Protein AF-A0A162J4N2-F1 (afdb_monomer_lite)

Organism: NCBI:txid1081102

Structure (mmCIF, N/CA/C/O backbone):
data_AF-A0A162J4N2-F1
#
_entry.id   AF-A0A162J4N2-F1
#
loop_
_atom_site.group_PDB
_atom_site.id
_atom_site.type_symbol
_atom_site.label_atom_id
_atom_site.label_alt_id
_atom_site.label_comp_id
_atom_site.label_asym_id
_atom_site.label_entity_id
_atom_site.label_seq_id
_atom_site.pdbx_PDB_ins_code
_atom_site.Cartn_x
_atom_site.Cartn_y
_atom_site.Cartn_z
_atom_site.occupancy
_atom_site.B_iso_or_equiv
_atom_site.auth_seq_id
_atom_site.auth_comp_id
_atom_site.auth_asym_id
_atom_site.auth_atom_id
_atom_site.pdbx_PDB_model_num
ATOM 1 N N . MET A 1 1 ? 49.112 -73.170 -35.687 1.00 39.34 1 MET A N 1
ATOM 2 C CA . MET A 1 1 ? 49.277 -73.043 -34.225 1.00 39.34 1 MET A CA 1
ATOM 3 C C . MET A 1 1 ? 47.997 -72.402 -33.714 1.00 39.34 1 MET A C 1
ATOM 5 O O . MET A 1 1 ? 47.726 -71.286 -34.124 1.00 39.34 1 MET A O 1
ATOM 9 N N . ALA A 1 2 ? 47.046 -73.256 -33.318 1.00 41.12 2 ALA A N 1
ATOM 10 C CA . ALA A 1 2 ? 46.551 -73.414 -31.935 1.00 41.12 2 ALA A CA 1
ATOM 11 C C . ALA A 1 2 ? 45.644 -72.225 -31.548 1.00 41.12 2 ALA A C 1
ATOM 13 O O . ALA A 1 2 ? 46.144 -71.117 -31.421 1.00 41.12 2 ALA A O 1
ATOM 14 N N . SER A 1 3 ? 44.318 -72.332 -31.694 1.00 44.81 3 SER A N 1
ATOM 15 C CA . SER A 1 3 ? 43.330 -73.071 -30.871 1.00 44.81 3 SER A CA 1
ATOM 16 C C . SER A 1 3 ? 43.007 -72.398 -29.540 1.00 44.81 3 SER A C 1
ATOM 18 O O . SER A 1 3 ? 43.915 -71.943 -28.855 1.00 44.81 3 SER A O 1
ATOM 20 N N . GLU A 1 4 ? 41.712 -72.491 -29.210 1.00 50.97 4 GLU A N 1
ATOM 21 C CA . GLU A 1 4 ? 41.065 -72.307 -27.902 1.00 50.97 4 GLU A CA 1
ATOM 22 C C . GLU A 1 4 ? 40.799 -70.865 -27.461 1.00 50.97 4 GLU A C 1
ATOM 24 O O . GLU A 1 4 ? 41.595 -69.964 -27.680 1.00 50.97 4 GLU A O 1
ATOM 29 N N . ASP A 1 5 ? 39.725 -70.551 -26.749 1.00 50.41 5 ASP A N 1
ATOM 30 C CA . ASP A 1 5 ? 38.374 -71.093 -26.543 1.00 50.41 5 ASP A CA 1
ATOM 31 C C . ASP A 1 5 ? 37.746 -70.097 -25.546 1.00 50.41 5 ASP A C 1
ATOM 33 O O . ASP A 1 5 ? 38.475 -69.422 -24.814 1.00 50.41 5 ASP A O 1
ATOM 37 N N . GLY A 1 6 ? 36.420 -69.996 -25.469 1.00 47.03 6 GLY A N 1
ATOM 38 C CA . GLY A 1 6 ? 35.795 -69.276 -24.348 1.00 47.03 6 GLY A CA 1
ATOM 39 C C . GLY A 1 6 ? 34.552 -68.477 -24.696 1.00 47.03 6 GLY A C 1
ATOM 40 O O . GLY A 1 6 ? 34.533 -67.253 -24.588 1.00 47.03 6 GLY A O 1
ATOM 41 N N . ARG A 1 7 ? 33.485 -69.189 -25.067 1.00 44.94 7 ARG A N 1
ATOM 42 C CA . ARG A 1 7 ? 32.116 -68.723 -24.818 1.00 44.94 7 ARG A CA 1
ATOM 43 C C . ARG A 1 7 ? 31.869 -68.830 -23.321 1.00 44.94 7 ARG A C 1
ATOM 45 O O . ARG A 1 7 ? 32.030 -69.919 -22.781 1.00 44.94 7 ARG A O 1
ATOM 52 N N . ASP A 1 8 ? 31.405 -67.754 -22.699 1.00 50.06 8 ASP A N 1
ATOM 53 C CA . ASP A 1 8 ? 30.773 -67.840 -21.387 1.00 50.06 8 ASP A CA 1
ATOM 54 C C . ASP A 1 8 ? 29.379 -67.214 -21.464 1.00 50.06 8 ASP A C 1
ATOM 56 O O . ASP A 1 8 ? 29.193 -66.034 -21.771 1.00 50.06 8 ASP A O 1
ATOM 60 N N . VAL A 1 9 ? 28.395 -68.088 -21.282 1.00 46.84 9 VAL A N 1
ATOM 61 C CA . VAL A 1 9 ? 26.958 -67.839 -21.299 1.00 46.84 9 VAL A CA 1
ATOM 62 C C . VAL A 1 9 ? 26.552 -67.529 -19.861 1.00 46.84 9 VAL A C 1
ATOM 64 O O . VAL A 1 9 ? 26.689 -68.378 -18.988 1.00 46.84 9 VAL A O 1
ATOM 67 N N . ARG A 1 10 ? 26.017 -66.333 -19.606 1.00 45.19 10 ARG A N 1
ATOM 68 C CA . ARG A 1 10 ? 25.276 -66.016 -18.371 1.00 45.19 10 ARG A CA 1
ATOM 69 C C . ARG A 1 10 ? 23.899 -65.529 -18.798 1.00 45.19 10 ARG A C 1
ATOM 71 O O . ARG A 1 10 ? 23.774 -64.465 -19.388 1.00 45.19 10 ARG A O 1
ATOM 78 N N . HIS A 1 11 ? 22.952 -66.453 -18.899 1.00 43.62 11 HIS A N 1
ATOM 79 C CA . HIS A 1 11 ? 21.991 -66.814 -17.853 1.00 43.62 11 HIS A CA 1
ATOM 80 C C . HIS A 1 11 ? 21.115 -65.620 -17.456 1.00 43.62 11 HIS A C 1
ATOM 82 O O . HIS A 1 11 ? 21.464 -64.790 -16.622 1.00 43.62 11 HIS A O 1
ATOM 88 N N . THR A 1 12 ? 19.990 -65.549 -18.161 1.00 43.41 12 THR A N 1
ATOM 89 C CA . THR A 1 12 ? 18.797 -64.771 -17.860 1.00 43.41 12 THR A CA 1
ATOM 90 C C . THR A 1 12 ? 18.156 -65.321 -16.591 1.00 43.41 12 THR A C 1
ATOM 92 O O . THR A 1 12 ? 17.633 -66.433 -16.622 1.00 43.41 12 THR A O 1
ATOM 95 N N . ASP A 1 13 ? 18.196 -64.543 -15.511 1.00 43.75 13 ASP A N 1
ATOM 96 C CA . ASP A 1 13 ? 17.317 -64.733 -14.361 1.00 43.75 13 ASP A CA 1
ATOM 97 C C . ASP A 1 13 ? 16.277 -63.615 -14.346 1.00 43.75 13 ASP A C 1
ATOM 99 O O . ASP A 1 13 ? 16.579 -62.429 -14.180 1.00 43.75 13 ASP A O 1
ATOM 103 N N . ASP A 1 14 ? 15.039 -64.053 -14.542 1.00 46.25 14 ASP A N 1
ATOM 104 C CA . ASP A 1 14 ? 13.806 -63.321 -14.345 1.00 46.25 14 ASP A CA 1
ATOM 105 C C . ASP A 1 14 ? 13.739 -62.722 -12.936 1.00 46.25 14 ASP A C 1
ATOM 107 O O . ASP A 1 14 ? 13.623 -63.431 -11.934 1.00 46.25 14 ASP A O 1
ATOM 111 N N . LYS A 1 15 ? 13.702 -61.391 -12.856 1.00 43.00 15 LYS A N 1
ATOM 112 C CA . LYS A 1 15 ? 13.057 -60.685 -11.745 1.00 43.00 15 LYS A CA 1
ATOM 113 C C . LYS A 1 15 ? 12.178 -59.576 -12.300 1.00 43.00 15 LYS A C 1
ATOM 115 O O . LYS A 1 15 ? 12.611 -58.447 -12.508 1.00 43.00 15 LYS A O 1
ATOM 120 N N . LEU A 1 16 ? 10.922 -59.946 -12.531 1.00 42.56 16 LEU A N 1
ATOM 121 C CA . LEU A 1 16 ? 9.788 -59.037 -12.660 1.00 42.56 16 LEU A CA 1
ATOM 122 C C . LEU A 1 16 ? 9.807 -58.024 -11.499 1.00 42.56 16 LEU A C 1
ATOM 124 O O . LEU A 1 16 ? 9.747 -58.448 -10.340 1.00 42.56 16 LEU A O 1
ATOM 128 N N . PRO A 1 17 ? 9.844 -56.704 -11.749 1.00 44.41 17 PRO A N 1
ATOM 129 C CA . PRO A 1 17 ? 9.476 -55.749 -10.724 1.00 44.41 17 PRO A CA 1
ATOM 130 C C . PRO A 1 17 ? 7.962 -55.829 -10.526 1.00 44.41 17 PRO A C 1
ATOM 132 O O . PRO A 1 17 ? 7.168 -55.531 -11.419 1.00 44.41 17 PRO A O 1
ATOM 135 N N . VAL A 1 18 ? 7.580 -56.279 -9.333 1.00 39.94 18 VAL A N 1
ATOM 136 C CA . VAL A 1 18 ? 6.219 -56.223 -8.807 1.00 39.94 18 VAL A CA 1
ATOM 137 C C . VAL A 1 18 ? 5.692 -54.802 -8.982 1.00 39.94 18 VAL A C 1
ATOM 139 O O . VAL A 1 18 ? 6.248 -53.846 -8.443 1.00 39.94 18 VAL A O 1
ATOM 142 N N . ALA A 1 19 ? 4.612 -54.684 -9.751 1.00 41.84 19 ALA A N 1
ATOM 143 C CA . ALA A 1 19 ? 3.811 -53.483 -9.870 1.00 41.84 19 ALA A CA 1
ATOM 144 C C . ALA A 1 19 ? 3.228 -53.137 -8.491 1.00 41.84 19 ALA A C 1
ATOM 146 O O . ALA A 1 19 ? 2.172 -53.632 -8.099 1.00 41.84 19 ALA A O 1
ATOM 147 N N . ALA A 1 20 ? 3.934 -52.294 -7.739 1.00 40.09 20 ALA A N 1
ATOM 148 C CA . ALA A 1 20 ? 3.344 -51.576 -6.627 1.00 40.09 20 ALA A CA 1
ATOM 149 C C . ALA A 1 20 ? 2.384 -50.547 -7.229 1.00 40.09 20 ALA A C 1
ATOM 151 O O . ALA A 1 20 ? 2.805 -49.528 -7.777 1.00 40.09 20 ALA A O 1
ATOM 152 N N . GLY A 1 21 ? 1.090 -50.865 -7.177 1.00 40.69 21 GLY A N 1
ATOM 153 C CA . GLY A 1 21 ? 0.016 -49.936 -7.484 1.00 40.69 21 GLY A CA 1
ATOM 154 C C . GLY A 1 21 ? 0.193 -48.671 -6.655 1.00 40.69 21 GLY A C 1
ATOM 155 O O . GLY A 1 21 ? -0.090 -48.650 -5.461 1.00 40.69 21 GLY A O 1
ATOM 156 N N . HIS A 1 22 ? 0.687 -47.623 -7.305 1.00 38.41 22 HIS A N 1
ATOM 157 C CA . HIS A 1 22 ? 0.682 -46.268 -6.787 1.00 38.41 22 HIS A CA 1
ATOM 158 C C . HIS A 1 22 ? -0.767 -45.777 -6.848 1.00 38.41 22 HIS A C 1
ATOM 160 O O . HIS A 1 22 ? -1.202 -45.134 -7.802 1.00 38.41 22 HIS A O 1
ATOM 166 N N . THR A 1 23 ? -1.553 -46.139 -5.837 1.00 41.38 23 THR A N 1
ATOM 167 C CA . THR A 1 23 ? -2.754 -45.391 -5.481 1.00 41.38 23 THR A CA 1
ATOM 168 C C . THR A 1 23 ? -2.287 -43.997 -5.096 1.00 41.38 23 THR A C 1
ATOM 170 O O . THR A 1 23 ? -1.781 -43.787 -3.994 1.00 41.38 23 THR A O 1
ATOM 173 N N . GLY A 1 24 ? -2.388 -43.067 -6.044 1.00 38.19 24 GLY A N 1
ATOM 174 C CA . GLY A 1 24 ? -2.145 -41.647 -5.847 1.00 38.19 24 GLY A CA 1
ATOM 175 C C . GLY A 1 24 ? -3.161 -41.062 -4.874 1.00 38.19 24 GLY A C 1
ATOM 176 O O . GLY A 1 24 ? -4.100 -40.386 -5.278 1.00 38.19 24 GLY A O 1
ATOM 177 N N . HIS A 1 25 ? -2.960 -41.312 -3.585 1.00 39.38 25 HIS A N 1
ATOM 178 C CA . HIS A 1 25 ? -3.371 -40.390 -2.547 1.00 39.38 25 HIS A CA 1
ATOM 179 C C . HIS A 1 25 ? -2.290 -39.318 -2.476 1.00 39.38 25 HIS A C 1
ATOM 181 O O . HIS A 1 25 ? -1.315 -39.439 -1.741 1.00 39.38 25 HIS A O 1
ATOM 187 N N . ALA A 1 26 ? -2.479 -38.261 -3.264 1.00 44.62 26 ALA A N 1
ATOM 188 C CA . ALA A 1 26 ? -1.952 -36.953 -2.922 1.00 44.62 26 ALA A CA 1
ATOM 189 C C . ALA A 1 26 ? -2.653 -36.504 -1.628 1.00 44.62 26 ALA A C 1
ATOM 191 O O . ALA A 1 26 ? -3.591 -35.715 -1.653 1.00 44.62 26 ALA A O 1
ATOM 192 N N . GLN A 1 27 ? -2.259 -37.084 -0.493 1.00 42.97 27 GLN A N 1
ATOM 193 C CA . GLN A 1 27 ? -2.326 -36.344 0.750 1.00 42.97 27 GLN A CA 1
ATOM 194 C C . GLN A 1 27 ? -1.202 -35.333 0.639 1.00 42.97 27 GLN A C 1
ATOM 196 O O . GLN A 1 27 ? -0.023 -35.679 0.697 1.00 42.97 27 GLN A O 1
ATOM 201 N N . GLU A 1 28 ? -1.613 -34.106 0.340 1.00 43.50 28 GLU A N 1
ATOM 202 C CA . GLU A 1 28 ? -0.844 -32.902 0.584 1.00 43.50 28 GLU A CA 1
ATOM 203 C C . GLU A 1 28 ? 0.011 -33.104 1.830 1.00 43.50 28 GLU A C 1
ATOM 205 O O . GLU A 1 28 ? -0.481 -33.547 2.872 1.00 43.50 28 GLU A O 1
ATOM 210 N N . GLU A 1 29 ? 1.293 -32.786 1.700 1.00 45.12 29 GLU A N 1
ATOM 211 C CA . GLU A 1 29 ? 2.185 -32.524 2.813 1.00 45.12 29 GLU A CA 1
ATOM 212 C C . GLU A 1 29 ? 1.566 -31.394 3.649 1.00 45.12 29 GLU A C 1
ATOM 214 O O . GLU A 1 29 ? 1.942 -30.226 3.543 1.00 45.12 29 GLU A O 1
ATOM 219 N N . GLN A 1 30 ? 0.570 -31.721 4.473 1.00 49.00 30 GLN A N 1
ATOM 220 C CA . GLN A 1 30 ? 0.138 -30.883 5.568 1.00 49.00 30 GLN A CA 1
ATOM 221 C C . GLN A 1 30 ? 1.376 -30.747 6.432 1.00 49.00 30 GLN A C 1
ATOM 223 O O . GLN A 1 30 ? 1.718 -31.657 7.189 1.00 49.00 30 GLN A O 1
ATOM 228 N N . ARG A 1 31 ? 2.100 -29.635 6.252 1.00 52.84 31 ARG A N 1
ATOM 229 C CA . ARG A 1 31 ? 3.164 -29.221 7.160 1.00 52.84 31 ARG A CA 1
ATOM 230 C C . ARG A 1 31 ? 2.606 -29.438 8.562 1.00 52.84 31 ARG A C 1
ATOM 232 O O . ARG A 1 31 ? 1.617 -28.779 8.892 1.00 52.84 31 ARG A O 1
ATOM 239 N N . PRO A 1 32 ? 3.163 -30.367 9.357 1.00 60.56 32 PRO A N 1
ATOM 240 C CA . PRO A 1 32 ? 2.640 -30.628 10.681 1.00 60.56 32 PRO A CA 1
ATOM 241 C C . PRO A 1 32 ? 2.784 -29.321 11.443 1.00 60.56 32 PRO A C 1
ATOM 243 O O . PRO A 1 32 ? 3.897 -28.827 11.656 1.00 60.56 32 PRO A O 1
ATOM 246 N N . TRP A 1 33 ? 1.647 -28.700 11.746 1.00 74.25 33 TRP A N 1
ATOM 247 C CA . TRP A 1 33 ? 1.630 -27.456 12.485 1.00 74.25 33 TRP A CA 1
ATOM 248 C C . TRP A 1 33 ? 2.380 -27.718 13.786 1.00 74.25 33 TRP A C 1
ATOM 250 O O . TRP A 1 33 ? 2.064 -28.669 14.502 1.00 74.25 33 TRP A O 1
ATOM 260 N N . THR A 1 34 ? 3.416 -26.921 14.077 1.00 79.88 34 THR A N 1
ATOM 261 C CA . THR A 1 34 ? 4.058 -26.981 15.395 1.00 79.88 34 THR A CA 1
ATOM 262 C C . THR A 1 34 ? 2.940 -26.868 16.438 1.00 79.88 34 THR A C 1
ATOM 264 O O . THR A 1 34 ? 2.109 -25.973 16.266 1.00 79.88 34 THR A O 1
ATOM 267 N N . PRO A 1 35 ? 2.860 -27.748 17.454 1.00 85.75 35 PRO A N 1
ATOM 268 C CA . PRO A 1 35 ? 1.753 -27.741 18.407 1.00 85.75 35 PRO A CA 1
ATOM 269 C C . PRO A 1 35 ? 1.580 -26.353 19.023 1.00 85.75 35 PRO A C 1
ATOM 271 O O . PRO A 1 35 ? 2.563 -25.628 19.207 1.00 85.75 35 PRO A O 1
ATOM 274 N N . LEU A 1 36 ? 0.326 -25.973 19.276 1.00 86.81 36 LEU A N 1
ATOM 275 C CA . LEU A 1 36 ? -0.013 -24.673 19.843 1.00 86.81 36 LEU A CA 1
ATOM 276 C C . LEU A 1 36 ? 0.678 -24.542 21.214 1.00 86.81 36 LEU A C 1
ATOM 278 O O . LEU A 1 36 ? 0.423 -25.376 22.086 1.00 86.81 36 LEU A O 1
ATOM 282 N N . PRO A 1 37 ? 1.571 -23.558 21.412 1.00 88.94 37 PRO A N 1
ATOM 283 C CA . PRO A 1 37 ? 2.208 -23.340 22.703 1.00 88.94 37 PRO A CA 1
ATOM 284 C C . PRO A 1 37 ? 1.186 -22.854 23.732 1.00 88.94 37 PRO A C 1
ATOM 286 O O . PRO A 1 37 ? 0.093 -22.402 23.377 1.00 88.94 37 PRO A O 1
ATOM 289 N N . ASP A 1 38 ? 1.563 -22.921 25.009 1.00 80.00 38 ASP A N 1
ATOM 290 C CA . ASP A 1 38 ? 0.733 -22.431 26.107 1.00 80.00 38 ASP A CA 1
ATOM 291 C C . ASP A 1 38 ? 0.318 -20.960 25.857 1.00 80.00 38 ASP A C 1
ATOM 293 O O . ASP A 1 38 ? 1.191 -20.097 25.710 1.00 80.00 38 ASP A O 1
ATOM 297 N N . PRO A 1 39 ? -0.994 -20.642 25.804 1.00 77.56 39 PRO A N 1
ATOM 298 C CA . PRO A 1 39 ? -1.482 -19.280 25.601 1.00 77.56 39 PRO A CA 1
ATOM 299 C C . PRO A 1 39 ? -1.013 -18.271 26.655 1.00 77.56 39 PRO A C 1
ATOM 301 O O . PRO A 1 39 ? -1.062 -17.066 26.393 1.00 77.56 39 PRO A O 1
ATOM 304 N N . PHE A 1 40 ? -0.608 -18.734 27.843 1.00 78.31 40 PHE A N 1
ATOM 305 C CA . PHE A 1 40 ? -0.120 -17.870 28.919 1.00 78.31 40 PHE A CA 1
ATOM 306 C C . PHE A 1 40 ? 1.333 -17.422 28.720 1.00 78.31 40 PHE A C 1
ATOM 308 O O . PHE A 1 40 ? 1.737 -16.411 29.298 1.00 78.31 40 PHE A O 1
ATOM 315 N N . ASP A 1 41 ? 2.096 -18.107 27.865 1.00 88.88 41 ASP A N 1
ATOM 316 C CA . ASP A 1 41 ? 3.412 -17.651 27.432 1.00 88.88 41 ASP A CA 1
ATOM 317 C C . ASP A 1 41 ? 3.266 -16.733 26.211 1.00 88.88 41 ASP A C 1
ATOM 319 O O . ASP A 1 41 ? 3.240 -17.157 25.049 1.00 88.88 41 ASP A O 1
ATOM 323 N N . ALA A 1 42 ? 3.126 -15.436 26.494 1.00 86.62 42 ALA A N 1
ATOM 324 C CA . ALA A 1 42 ? 2.874 -14.426 25.478 1.00 86.62 42 ALA A CA 1
ATOM 325 C C . ALA A 1 42 ? 3.983 -14.362 24.417 1.00 86.62 42 ALA A C 1
ATOM 327 O O . ALA A 1 42 ? 3.667 -14.146 23.247 1.00 86.62 42 ALA A O 1
ATOM 328 N N . GLU A 1 43 ? 5.249 -14.561 24.787 1.00 91.81 43 GLU A N 1
ATOM 329 C CA . GLU A 1 43 ? 6.371 -14.501 23.845 1.00 91.81 43 GLU A CA 1
ATOM 330 C C . GLU A 1 43 ? 6.372 -15.726 22.932 1.00 91.81 43 GLU A C 1
ATOM 332 O O . GLU A 1 43 ? 6.398 -15.582 21.705 1.00 91.81 43 GLU A O 1
ATOM 337 N N . THR A 1 44 ? 6.234 -16.924 23.508 1.00 93.00 44 THR A N 1
ATOM 338 C CA . THR A 1 44 ? 6.229 -18.172 22.736 1.00 93.00 44 THR A CA 1
ATOM 339 C C . THR A 1 44 ? 5.011 -18.265 21.816 1.00 93.00 44 THR A C 1
ATOM 341 O O . THR A 1 44 ? 5.159 -18.612 20.641 1.00 93.00 44 THR A O 1
ATOM 344 N N . TYR A 1 45 ? 3.814 -17.884 22.281 1.00 90.50 45 TYR A N 1
ATOM 345 C CA . TYR A 1 45 ? 2.619 -17.844 21.430 1.00 90.50 45 TYR A CA 1
ATOM 346 C C . TYR A 1 45 ? 2.756 -16.815 20.304 1.00 90.50 45 TYR A C 1
ATOM 348 O O . TYR A 1 45 ? 2.345 -17.065 19.171 1.00 90.50 45 TYR A O 1
ATOM 356 N N . THR A 1 46 ? 3.347 -15.655 20.587 1.00 93.12 46 THR A N 1
ATOM 357 C CA . THR A 1 46 ? 3.505 -14.598 19.584 1.00 93.12 46 THR A CA 1
ATOM 358 C C . THR A 1 46 ? 4.541 -14.983 18.523 1.00 93.12 46 THR A C 1
ATOM 360 O O . THR A 1 46 ? 4.291 -14.789 17.334 1.00 93.12 46 THR A O 1
ATOM 363 N N . ALA A 1 47 ? 5.653 -15.616 18.910 1.00 93.75 47 ALA A N 1
ATOM 364 C CA . ALA A 1 47 ? 6.630 -16.169 17.969 1.00 93.75 47 ALA A CA 1
ATOM 365 C C . ALA A 1 47 ? 6.035 -17.304 17.116 1.00 93.75 47 ALA A C 1
ATOM 367 O O . ALA A 1 47 ? 6.262 -17.367 15.905 1.00 93.75 47 ALA A O 1
ATOM 368 N N . TRP A 1 48 ? 5.233 -18.178 17.732 1.00 94.50 48 TRP A N 1
ATOM 369 C CA . TRP A 1 48 ? 4.521 -19.245 17.033 1.00 94.50 48 TRP A CA 1
ATOM 370 C C . TRP A 1 48 ? 3.528 -18.688 16.012 1.00 94.50 48 TRP A C 1
ATOM 372 O O . TRP A 1 48 ? 3.559 -19.079 14.845 1.00 94.50 48 TRP A O 1
ATOM 382 N N . GLY A 1 49 ? 2.697 -17.725 16.409 1.00 92.94 49 GLY A N 1
ATOM 383 C CA . GLY A 1 49 ? 1.727 -17.129 15.502 1.00 92.94 49 GLY A CA 1
ATOM 384 C C . GLY A 1 49 ? 2.382 -16.304 14.393 1.00 92.94 49 GLY A C 1
ATOM 385 O O . GLY A 1 49 ? 1.948 -16.403 13.254 1.00 92.94 49 GLY A O 1
ATOM 386 N N . ARG A 1 50 ? 3.502 -15.614 14.653 1.00 94.44 50 ARG A N 1
ATOM 387 C CA . ARG A 1 50 ? 4.311 -14.972 13.599 1.00 94.44 50 ARG A CA 1
ATOM 388 C C . ARG A 1 50 ? 4.790 -15.980 12.551 1.00 94.44 50 ARG A C 1
ATOM 390 O O . ARG A 1 50 ? 4.715 -15.720 11.354 1.00 94.44 50 ARG A O 1
ATOM 397 N N . LYS A 1 51 ? 5.256 -17.154 12.991 1.00 92.12 51 LYS A N 1
ATOM 398 C CA . LYS A 1 51 ? 5.728 -18.225 12.099 1.00 92.12 51 LYS A CA 1
ATOM 399 C C . LYS A 1 51 ? 4.607 -18.798 11.225 1.00 92.12 51 LYS A C 1
ATOM 401 O O . LYS A 1 51 ? 4.863 -19.144 10.074 1.00 92.12 51 LYS A O 1
ATOM 406 N N . HIS A 1 52 ? 3.394 -18.923 11.761 1.00 86.62 52 HIS A N 1
ATOM 407 C CA . HIS A 1 52 ? 2.283 -19.596 11.076 1.00 86.62 52 HIS A CA 1
ATOM 408 C C . HIS A 1 52 ? 1.346 -18.656 10.325 1.00 86.62 52 HIS A C 1
ATOM 410 O O . HIS A 1 52 ? 0.902 -18.994 9.232 1.00 86.62 52 HIS A O 1
ATOM 416 N N . TYR A 1 53 ? 1.084 -17.475 10.879 1.00 86.75 53 TYR A N 1
ATOM 417 C CA . TYR A 1 53 ? 0.164 -16.466 10.353 1.00 86.75 53 TYR A CA 1
ATOM 418 C C . TYR A 1 53 ? 0.868 -15.252 9.732 1.00 86.75 53 TYR A C 1
ATOM 420 O O . TYR A 1 53 ? 0.198 -14.400 9.152 1.00 86.75 53 TYR A O 1
ATOM 428 N N . GLY A 1 54 ? 2.202 -15.209 9.746 1.00 89.62 54 GLY A N 1
ATOM 429 C CA . GLY A 1 54 ? 2.996 -14.167 9.095 1.00 89.62 54 GLY A CA 1
ATOM 430 C C . GLY A 1 54 ? 3.213 -12.915 9.948 1.00 89.62 54 GLY A C 1
ATOM 431 O O . GLY A 1 54 ? 2.770 -12.827 11.095 1.00 89.62 54 GLY A O 1
ATOM 432 N N . GLU A 1 55 ? 3.932 -11.950 9.371 1.00 91.31 55 GLU A N 1
ATOM 433 C CA . GLU A 1 55 ? 4.329 -10.707 10.046 1.00 91.31 55 GLU A CA 1
ATOM 434 C C . GLU A 1 55 ? 3.126 -9.813 10.376 1.00 91.31 55 GLU A C 1
ATOM 436 O O . GLU A 1 55 ? 3.041 -9.292 11.482 1.00 91.31 55 GLU A O 1
ATOM 441 N N . ASP A 1 56 ? 2.141 -9.729 9.480 1.00 83.75 56 ASP A N 1
ATOM 442 C CA . ASP A 1 56 ? 0.953 -8.884 9.671 1.00 83.75 56 ASP A CA 1
ATOM 443 C C . ASP A 1 56 ? 0.156 -9.279 10.924 1.00 83.75 56 ASP A C 1
ATOM 445 O O . ASP A 1 56 ? -0.293 -8.436 11.703 1.00 83.75 56 ASP A O 1
ATOM 449 N N . TRP A 1 57 ? 0.018 -10.588 11.163 1.00 93.50 57 TRP A N 1
ATOM 450 C CA . TRP A 1 57 ? -0.618 -11.109 12.373 1.00 93.50 57 TRP A CA 1
ATOM 451 C C . TRP A 1 57 ? 0.172 -10.718 13.628 1.00 93.50 57 TRP A C 1
ATOM 453 O O . TRP A 1 57 ? -0.414 -10.370 14.656 1.00 93.50 57 TRP A O 1
ATOM 463 N N . TYR A 1 58 ? 1.506 -10.761 13.541 1.00 94.88 58 TYR A N 1
ATOM 464 C CA . TYR A 1 58 ? 2.402 -10.404 14.636 1.00 94.88 58 TYR A CA 1
ATOM 465 C C . TYR A 1 58 ? 2.292 -8.919 14.986 1.00 94.88 58 TYR A C 1
ATOM 467 O O . TYR A 1 58 ? 2.079 -8.597 16.155 1.00 94.88 58 TYR A O 1
ATOM 475 N N . GLU A 1 59 ? 2.351 -8.026 13.996 1.00 90.12 59 GLU A N 1
ATOM 476 C CA . GLU A 1 59 ? 2.228 -6.579 14.204 1.00 90.12 59 GLU A CA 1
ATOM 477 C C . GLU A 1 59 ? 0.864 -6.197 14.792 1.00 90.12 59 GLU A C 1
ATOM 479 O O . GLU A 1 59 ? 0.786 -5.401 15.738 1.00 90.12 59 GLU A O 1
ATOM 484 N N . LEU A 1 60 ? -0.220 -6.806 14.295 1.00 88.56 60 LEU A N 1
ATOM 485 C CA . LEU A 1 60 ? -1.567 -6.579 14.816 1.00 88.56 60 LEU A CA 1
ATOM 486 C C . LEU A 1 60 ? -1.686 -7.035 16.277 1.00 88.56 60 LEU A C 1
ATOM 488 O O . LEU A 1 60 ? -2.240 -6.315 17.115 1.00 88.56 60 LEU A O 1
ATOM 492 N N . ARG A 1 61 ? -1.135 -8.209 16.608 1.00 93.06 61 ARG A N 1
ATOM 493 C CA . ARG A 1 61 ? -1.118 -8.732 17.978 1.00 93.06 61 ARG A CA 1
ATOM 494 C C . ARG A 1 61 ? -0.265 -7.881 18.909 1.00 93.06 61 ARG A C 1
ATOM 496 O O . ARG A 1 61 ? -0.700 -7.597 20.024 1.00 93.06 61 ARG A O 1
ATOM 503 N N . GLU A 1 62 ? 0.914 -7.459 18.471 1.00 93.31 62 GLU A N 1
ATOM 504 C CA . GLU A 1 62 ? 1.803 -6.614 19.265 1.00 93.31 62 GLU A CA 1
ATOM 505 C C . GLU A 1 62 ? 1.151 -5.252 19.546 1.00 93.31 62 GLU A C 1
ATOM 507 O O . GLU A 1 62 ? 1.128 -4.796 20.688 1.00 93.31 62 GLU A O 1
ATOM 512 N N . THR A 1 63 ? 0.529 -4.643 18.532 1.00 89.25 63 THR A N 1
ATOM 513 C CA . THR A 1 63 ? -0.208 -3.377 18.664 1.00 89.25 63 THR A CA 1
ATOM 514 C C . THR A 1 63 ? -1.393 -3.519 19.614 1.00 89.25 63 THR A C 1
ATOM 516 O O . THR A 1 63 ? -1.578 -2.694 20.509 1.00 89.25 63 THR A O 1
ATOM 519 N N . MET A 1 64 ? -2.166 -4.601 19.484 1.00 89.75 64 MET A N 1
ATOM 520 C CA . MET A 1 64 ? -3.270 -4.907 20.392 1.00 89.75 64 MET A CA 1
ATOM 521 C C . MET A 1 64 ? -2.796 -5.038 21.845 1.00 89.75 64 MET A C 1
ATOM 523 O O . MET A 1 64 ? -3.458 -4.520 22.741 1.00 89.75 64 MET A O 1
ATOM 527 N N . LEU A 1 65 ? -1.669 -5.712 22.092 1.00 88.94 65 LEU A N 1
ATOM 528 C CA . LEU A 1 65 ? -1.117 -5.874 23.438 1.00 88.94 65 LEU A CA 1
ATOM 529 C C . LEU A 1 65 ? -0.527 -4.570 23.990 1.00 88.94 65 LEU A C 1
ATOM 531 O O . LEU A 1 65 ? -0.698 -4.291 25.175 1.00 88.94 65 LEU A O 1
ATOM 535 N N . ARG A 1 66 ? 0.123 -3.762 23.144 1.00 88.44 66 ARG A N 1
ATOM 536 C CA . ARG A 1 66 ? 0.727 -2.474 23.516 1.00 88.44 66 ARG A CA 1
ATOM 537 C C . ARG A 1 66 ? -0.320 -1.430 23.896 1.00 88.44 66 ARG A C 1
ATOM 539 O O . ARG A 1 66 ? -0.121 -0.681 24.845 1.00 88.44 66 ARG A O 1
ATOM 546 N N . GLU A 1 67 ? -1.423 -1.378 23.159 1.00 85.19 67 GLU A N 1
ATOM 547 C CA . GLU A 1 67 ? -2.500 -0.408 23.387 1.00 85.19 67 GLU A CA 1
ATOM 548 C C . GLU A 1 67 ? -3.540 -0.878 24.411 1.00 85.19 67 GLU A C 1
ATOM 550 O O . GLU A 1 67 ? -4.463 -0.135 24.748 1.00 85.19 67 GLU A O 1
ATOM 555 N N . ARG A 1 68 ? -3.402 -2.104 24.926 1.00 83.62 68 ARG A N 1
ATOM 556 C CA . ARG A 1 68 ? -4.299 -2.636 25.947 1.00 83.62 68 ARG A CA 1
ATOM 557 C C . ARG A 1 68 ? -4.147 -1.840 27.239 1.00 83.62 68 ARG A C 1
ATOM 559 O O . ARG A 1 68 ? -3.117 -1.888 27.912 1.00 83.62 68 ARG A O 1
ATOM 566 N N . ASN A 1 69 ? -5.203 -1.132 27.616 1.00 70.19 69 ASN A N 1
ATOM 567 C CA . ASN A 1 69 ? -5.191 -0.273 28.790 1.00 70.19 69 ASN A CA 1
ATOM 568 C C . ASN A 1 69 ? -5.619 -1.069 30.032 1.00 70.19 69 ASN A C 1
ATOM 570 O O . ASN A 1 69 ? -6.786 -1.086 30.424 1.00 70.19 69 ASN A O 1
ATOM 574 N N . PHE A 1 70 ? -4.656 -1.755 30.651 1.00 74.06 70 PHE A N 1
ATOM 575 C CA . PHE A 1 70 ? -4.888 -2.555 31.859 1.00 74.06 70 PHE A CA 1
ATOM 576 C C . PHE A 1 70 ? -5.267 -1.718 33.091 1.00 74.06 70 PHE A C 1
ATOM 578 O O . PHE A 1 70 ? -5.775 -2.268 34.065 1.00 74.06 70 PHE A O 1
ATOM 585 N N . VAL A 1 71 ? -4.990 -0.409 33.078 1.00 61.75 71 VAL A N 1
ATOM 586 C CA . VAL A 1 71 ? -5.066 0.445 34.272 1.00 61.75 71 VAL A CA 1
ATOM 587 C C . VAL A 1 71 ? -6.456 1.058 34.452 1.00 61.75 71 VAL A C 1
ATOM 589 O O . VAL A 1 71 ? -6.934 1.164 35.579 1.00 61.75 71 VAL A O 1
ATOM 592 N N . GLU A 1 72 ? -7.136 1.428 33.364 1.00 59.50 72 GLU A N 1
ATOM 593 C CA . GLU A 1 72 ? -8.411 2.157 33.450 1.00 59.50 72 GLU A CA 1
ATOM 594 C C . GLU A 1 72 ? -9.658 1.265 33.430 1.00 59.50 72 GLU A C 1
ATOM 596 O O . GLU A 1 72 ? -10.719 1.684 33.896 1.00 59.50 72 GLU A O 1
ATOM 601 N N . ARG A 1 73 ? -9.567 0.028 32.928 1.00 59.47 73 ARG A N 1
ATOM 602 C CA . ARG A 1 73 ? -10.739 -0.841 32.739 1.00 59.47 73 ARG A CA 1
ATOM 603 C C . ARG A 1 73 ? -10.677 -2.051 33.665 1.00 59.47 73 ARG A C 1
ATOM 605 O O . ARG A 1 73 ? -9.888 -2.969 33.469 1.00 59.47 73 ARG A O 1
ATOM 612 N N . ARG A 1 74 ? -11.541 -2.060 34.691 1.00 61.31 74 ARG A N 1
ATOM 613 C CA . ARG A 1 74 ? -11.620 -3.141 35.697 1.00 61.31 74 ARG A CA 1
ATOM 614 C C . ARG A 1 74 ? -12.024 -4.497 35.111 1.00 61.31 74 ARG A C 1
ATOM 616 O O . ARG A 1 74 ? -11.838 -5.506 35.787 1.00 61.31 74 ARG A O 1
ATOM 623 N N . ARG A 1 75 ? -12.586 -4.552 33.898 1.00 74.25 75 ARG A N 1
ATOM 624 C CA . ARG A 1 75 ? -12.950 -5.803 33.221 1.00 74.25 75 ARG A CA 1
ATOM 625 C C . ARG A 1 75 ? -12.484 -5.781 31.772 1.00 74.25 75 ARG A C 1
ATOM 627 O O . ARG A 1 75 ? -12.658 -4.795 31.070 1.00 74.25 75 ARG A O 1
ATOM 634 N N . VAL A 1 76 ? -11.958 -6.917 31.308 1.00 67.75 76 VAL A N 1
ATOM 635 C CA . VAL A 1 76 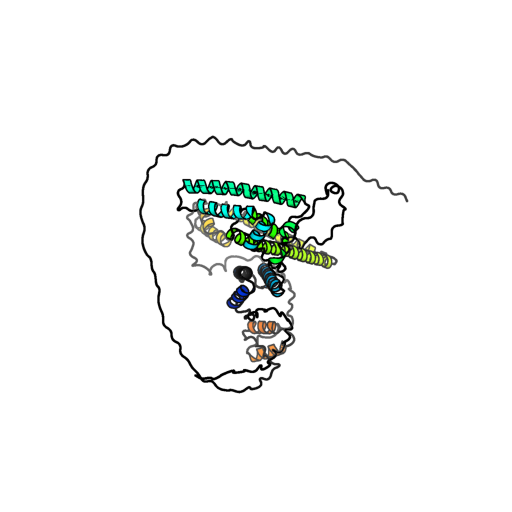? -11.567 -7.133 29.898 1.00 67.75 76 VAL A CA 1
ATOM 636 C C . VAL A 1 76 ? -12.749 -6.909 28.948 1.00 67.75 76 VAL A C 1
ATOM 638 O O . VAL A 1 76 ? -12.561 -6.459 27.826 1.00 67.75 76 VAL A O 1
ATOM 641 N N . GLN A 1 77 ? -13.968 -7.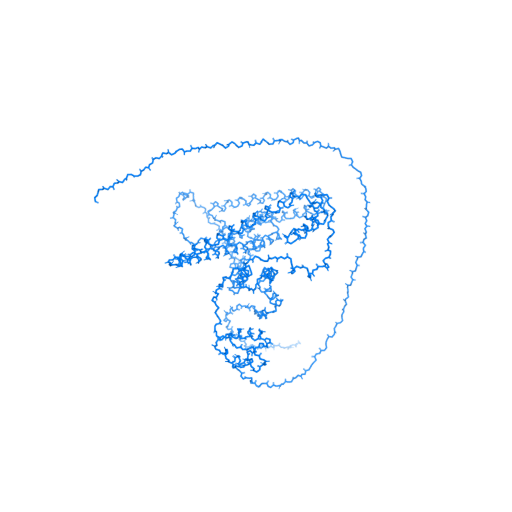176 29.421 1.00 72.12 77 GLN A N 1
ATOM 642 C CA . GLN A 1 77 ? -15.212 -6.955 28.680 1.00 72.12 77 GLN A CA 1
ATOM 643 C C . GLN A 1 77 ? -15.471 -5.477 28.366 1.00 72.12 77 GLN A C 1
ATOM 645 O O . GLN A 1 77 ? -16.121 -5.178 27.371 1.00 72.12 77 GLN A O 1
ATOM 650 N N . ASP A 1 78 ? -14.925 -4.562 29.168 1.00 77.00 78 ASP A N 1
ATOM 651 C CA . ASP A 1 78 ? -15.082 -3.128 28.941 1.00 77.00 78 ASP A CA 1
ATOM 652 C C . ASP A 1 78 ? -14.086 -2.630 27.880 1.00 77.00 78 ASP A C 1
ATOM 654 O O . ASP A 1 78 ? -14.190 -1.494 27.409 1.00 77.00 78 ASP A O 1
ATOM 658 N N . ASP A 1 79 ? -13.102 -3.454 27.485 1.00 81.75 79 ASP A N 1
ATOM 659 C CA . ASP A 1 79 ? -12.101 -3.093 26.488 1.00 81.75 79 ASP A CA 1
ATOM 660 C C . ASP A 1 79 ? -12.534 -3.386 25.044 1.00 81.75 79 ASP A C 1
ATOM 662 O O . ASP A 1 79 ? -12.025 -4.290 24.384 1.00 81.75 79 ASP A O 1
ATOM 666 N N . VAL A 1 80 ? -13.497 -2.599 24.549 1.00 75.25 80 VAL A N 1
ATOM 667 C CA . VAL A 1 80 ? -14.085 -2.748 23.204 1.00 75.25 80 VAL A CA 1
ATOM 668 C C . VAL A 1 80 ? -13.018 -2.769 22.099 1.00 75.25 80 VAL A C 1
ATOM 670 O O . VAL A 1 80 ? -13.094 -3.598 21.196 1.00 75.25 80 VAL A O 1
ATOM 673 N N . VAL A 1 81 ? -11.983 -1.926 22.194 1.00 74.25 81 VAL A N 1
ATOM 674 C CA . VAL A 1 81 ? -10.890 -1.867 21.201 1.00 74.25 81 VAL A CA 1
ATOM 675 C C . VAL A 1 81 ? -10.094 -3.175 21.180 1.00 74.25 81 VAL A C 1
ATOM 677 O O . VAL A 1 81 ? -9.791 -3.704 20.109 1.00 74.25 81 VAL A O 1
ATOM 680 N N . PHE A 1 82 ? -9.793 -3.732 22.356 1.00 83.69 82 PHE A N 1
ATOM 681 C CA . PHE A 1 82 ? -9.136 -5.032 22.474 1.00 83.69 82 PHE A CA 1
ATOM 682 C C . PHE A 1 82 ? -9.997 -6.157 21.885 1.00 83.69 82 PHE A C 1
ATOM 684 O O . PHE A 1 82 ? -9.488 -6.977 21.123 1.00 83.69 82 PHE A O 1
ATOM 691 N N . LEU A 1 83 ? -11.300 -6.182 22.181 1.00 80.69 83 LEU A N 1
ATOM 692 C CA . LEU A 1 83 ? -12.212 -7.214 21.673 1.00 80.69 83 LEU A CA 1
ATOM 693 C C . LEU A 1 83 ? -12.345 -7.183 20.143 1.00 80.69 83 LEU A C 1
ATOM 695 O O . LEU A 1 83 ? -12.322 -8.244 19.517 1.00 80.69 83 LEU A O 1
ATOM 699 N N . ILE A 1 84 ? -12.424 -5.993 19.536 1.00 76.31 84 ILE A N 1
ATOM 700 C CA . ILE A 1 84 ? -12.464 -5.832 18.072 1.00 76.31 84 ILE A CA 1
ATOM 701 C C . ILE A 1 84 ? -11.189 -6.404 17.439 1.00 76.31 84 ILE A C 1
ATOM 703 O O . ILE A 1 84 ? -11.260 -7.231 16.529 1.00 76.31 84 ILE A O 1
ATOM 707 N N . ARG A 1 85 ? -10.016 -6.034 17.963 1.00 81.31 85 ARG A N 1
ATOM 708 C CA . ARG A 1 85 ? -8.721 -6.512 17.447 1.00 81.31 85 ARG A CA 1
ATOM 709 C C . ARG A 1 85 ? -8.516 -8.009 17.651 1.00 81.31 85 ARG A C 1
ATOM 711 O O . ARG A 1 85 ? -8.026 -8.690 16.754 1.00 81.31 85 ARG A O 1
ATOM 718 N N . GLN A 1 86 ? -8.950 -8.541 18.790 1.00 87.06 86 GLN A N 1
ATOM 719 C CA . GLN A 1 86 ? -8.921 -9.975 19.059 1.00 87.06 86 GLN A CA 1
ATOM 720 C C . GLN A 1 86 ? -9.831 -10.741 18.087 1.00 87.06 86 GLN A C 1
ATOM 722 O O . GLN A 1 86 ? -9.468 -11.823 17.626 1.00 87.06 86 GLN A O 1
ATOM 727 N N . CYS A 1 87 ? -10.996 -10.184 17.740 1.00 81.00 87 CYS A N 1
ATOM 728 C CA . CYS A 1 87 ? -11.885 -10.758 16.732 1.00 81.00 87 CYS A CA 1
ATOM 729 C C . CYS A 1 87 ? -11.228 -10.773 15.341 1.00 81.00 87 CYS A C 1
ATOM 731 O O . CYS A 1 87 ? -11.270 -11.802 14.662 1.00 81.00 87 CYS A O 1
ATOM 733 N N . ALA A 1 88 ? -10.554 -9.681 14.955 1.00 76.50 88 ALA A N 1
ATOM 734 C CA . ALA A 1 88 ? -9.797 -9.596 13.704 1.00 76.50 88 ALA A CA 1
ATOM 735 C C . ALA A 1 88 ? -8.675 -10.651 13.632 1.00 76.50 88 ALA A C 1
ATOM 737 O O . ALA A 1 88 ? -8.591 -11.387 12.649 1.00 76.50 88 ALA A O 1
ATOM 738 N N . LEU A 1 89 ? -7.890 -10.821 14.706 1.00 85.00 89 LEU A N 1
ATOM 739 C CA . LEU A 1 89 ? -6.869 -11.877 14.795 1.00 85.00 89 LEU A CA 1
ATOM 740 C C . LEU A 1 89 ? -7.479 -13.278 14.654 1.00 85.00 89 LEU A C 1
ATOM 742 O O . LEU A 1 89 ? -7.014 -14.066 13.837 1.00 85.00 89 LEU A O 1
ATOM 746 N N . ARG A 1 90 ? -8.563 -13.579 15.385 1.00 85.56 90 ARG A N 1
ATOM 747 C CA . ARG A 1 90 ? -9.268 -14.876 15.296 1.00 85.56 90 ARG A CA 1
ATOM 748 C C . ARG A 1 90 ? -9.852 -15.147 13.913 1.00 85.56 90 ARG A C 1
ATOM 750 O O . ARG A 1 90 ? -10.095 -16.299 13.555 1.00 85.56 90 ARG A O 1
ATOM 757 N N . LYS A 1 91 ? -10.152 -14.101 13.150 1.00 80.56 91 LYS A N 1
ATOM 758 C CA . LYS A 1 91 ? -10.611 -14.241 11.773 1.00 80.56 91 LYS A CA 1
ATOM 759 C C . LYS A 1 91 ? -9.452 -14.569 10.838 1.00 80.56 91 LYS A C 1
ATOM 761 O O . LYS A 1 91 ? -9.568 -15.549 10.116 1.00 80.56 91 LYS A O 1
ATOM 766 N N . MET A 1 92 ? -8.339 -13.837 10.916 1.00 76.12 92 MET A N 1
ATOM 767 C CA . MET A 1 92 ? -7.127 -14.162 10.152 1.00 76.12 92 MET A CA 1
ATOM 768 C C . MET A 1 92 ? -6.636 -15.586 10.431 1.00 76.12 92 MET A C 1
ATOM 770 O O . MET A 1 92 ? -6.249 -16.294 9.504 1.00 76.12 92 MET A O 1
ATOM 774 N N . GLU A 1 93 ? -6.683 -16.009 11.699 1.00 85.88 93 GLU A N 1
ATOM 775 C CA . GLU A 1 93 ? -6.350 -17.377 12.103 1.00 85.88 93 GLU A CA 1
ATOM 776 C C . GLU A 1 93 ? -7.243 -18.392 11.374 1.00 85.88 93 GLU A C 1
ATOM 778 O O . GLU A 1 93 ? -6.734 -19.234 10.637 1.00 85.88 93 GLU A O 1
ATOM 783 N N . ARG A 1 94 ? -8.572 -18.239 11.469 1.00 82.06 94 ARG A N 1
ATOM 784 C CA . ARG A 1 94 ? -9.538 -19.136 10.812 1.00 82.06 94 ARG A CA 1
ATOM 785 C C . ARG A 1 94 ? -9.438 -19.138 9.296 1.00 82.06 94 ARG A C 1
ATOM 787 O O . ARG A 1 94 ? -9.463 -20.198 8.692 1.00 82.06 94 ARG A O 1
ATOM 794 N N . GLU A 1 95 ? -9.330 -17.979 8.658 1.00 77.31 95 GLU A N 1
ATOM 795 C CA . GLU A 1 95 ? -9.253 -17.913 7.197 1.00 77.31 95 GLU A CA 1
ATOM 796 C C . GLU A 1 95 ? -7.990 -18.597 6.657 1.00 77.31 95 GLU A C 1
ATOM 798 O O . GLU A 1 95 ? -8.008 -19.142 5.549 1.00 77.31 95 GLU A O 1
ATOM 803 N N . ARG A 1 96 ? -6.905 -18.597 7.440 1.00 77.81 96 ARG A N 1
ATOM 804 C CA . ARG A 1 96 ? -5.664 -19.291 7.096 1.00 77.81 96 ARG A CA 1
ATOM 805 C C . ARG A 1 96 ? -5.725 -20.784 7.416 1.00 77.81 96 ARG A C 1
ATOM 807 O O . ARG A 1 96 ? -5.267 -21.576 6.601 1.00 77.81 96 ARG A O 1
ATOM 814 N N . GLU A 1 97 ? -6.325 -21.170 8.542 1.00 78.69 97 GLU A N 1
ATOM 815 C CA . GLU A 1 97 ? -6.604 -22.574 8.888 1.00 78.69 97 GLU A CA 1
ATOM 816 C C . GLU A 1 97 ? -7.557 -23.237 7.875 1.00 78.69 97 GLU A C 1
ATOM 818 O O . GLU A 1 97 ? -7.357 -24.386 7.495 1.00 78.69 97 GLU A O 1
ATOM 823 N N . GLU A 1 98 ? -8.554 -22.502 7.376 1.00 81.31 98 GLU A N 1
ATOM 824 C CA . GLU A 1 98 ? -9.503 -22.957 6.351 1.00 81.31 98 GLU A CA 1
ATOM 825 C C . GLU A 1 98 ? -8.910 -22.955 4.928 1.00 81.31 98 GLU A C 1
ATOM 827 O O . GLU A 1 98 ? -9.602 -23.319 3.977 1.00 81.31 98 GLU A O 1
ATOM 832 N N . GLY A 1 99 ? -7.664 -22.496 4.749 1.00 73.19 99 GLY A N 1
ATOM 833 C CA . GLY A 1 99 ? -7.026 -22.358 3.435 1.00 73.19 99 GLY A CA 1
ATOM 834 C C . GLY A 1 99 ? -7.703 -21.338 2.506 1.00 73.19 99 GLY A C 1
ATOM 835 O O . GLY A 1 99 ? -7.405 -21.295 1.315 1.00 73.19 99 GLY A O 1
ATOM 836 N N . LYS A 1 100 ? -8.623 -20.508 3.023 1.00 67.62 100 LYS A N 1
ATOM 837 C CA . LYS A 1 100 ? -9.349 -19.481 2.252 1.00 67.62 100 LYS A CA 1
ATOM 838 C C . LYS A 1 100 ? -8.510 -18.239 1.989 1.00 67.62 100 LYS A C 1
ATOM 840 O O . LYS A 1 100 ? -8.735 -17.558 0.992 1.00 67.62 100 LYS A O 1
ATOM 845 N N . LEU A 1 101 ? -7.517 -17.971 2.834 1.00 59.41 101 LEU A N 1
ATOM 846 C CA . LEU A 1 101 ? -6.411 -17.072 2.517 1.00 59.41 101 LEU A CA 1
ATOM 847 C C . LEU A 1 101 ? -5.392 -17.796 1.624 1.00 59.41 101 LEU A C 1
ATOM 849 O O . LEU A 1 101 ? -4.206 -17.860 1.938 1.00 59.41 101 LEU A O 1
ATOM 853 N N . LEU A 1 102 ? -5.835 -18.289 0.465 1.00 54.03 102 LEU A N 1
ATOM 854 C CA . LEU A 1 102 ? -4.975 -18.165 -0.702 1.00 54.03 102 LEU A CA 1
ATOM 855 C C . LEU A 1 102 ? -4.916 -16.659 -0.939 1.00 54.03 102 LEU A C 1
ATOM 857 O O . LEU A 1 102 ? -5.821 -16.069 -1.530 1.00 54.03 102 LEU A O 1
ATOM 861 N N . LEU A 1 103 ? -3.900 -16.005 -0.370 1.00 58.16 103 LEU A N 1
ATOM 862 C CA . LEU A 1 103 ? -3.414 -14.773 -0.964 1.00 58.16 103 LEU A CA 1
ATOM 863 C C . LEU A 1 103 ? -3.198 -15.157 -2.424 1.00 58.16 103 LEU A C 1
ATOM 865 O O . LEU A 1 103 ? -2.278 -15.914 -2.703 1.00 58.16 103 LEU A O 1
ATOM 869 N N . ASP A 1 104 ? -4.112 -14.769 -3.321 1.00 62.34 104 ASP A N 1
ATOM 870 C CA . ASP A 1 104 ? -3.844 -14.806 -4.754 1.00 62.34 104 ASP A CA 1
ATOM 871 C C . ASP A 1 104 ? -2.526 -14.042 -4.864 1.00 62.34 104 ASP A C 1
ATOM 873 O O . ASP A 1 104 ? -2.529 -12.821 -4.699 1.00 62.34 104 ASP A O 1
ATOM 877 N N . GLU A 1 105 ? -1.400 -14.750 -5.008 1.00 68.88 105 GLU A N 1
ATOM 878 C CA . GLU A 1 105 ? -0.053 -14.191 -4.803 1.00 68.88 105 GLU A CA 1
ATOM 879 C C . GLU A 1 105 ? 0.287 -13.123 -5.856 1.00 68.88 105 GLU A C 1
ATOM 881 O O . GLU A 1 105 ? 1.401 -12.604 -5.892 1.00 68.88 105 GLU A O 1
ATOM 886 N N . GLY A 1 106 ? -0.676 -12.765 -6.711 1.00 81.19 106 GLY A N 1
ATOM 887 C CA . GLY A 1 106 ? -0.477 -12.050 -7.950 1.00 81.19 106 GLY A CA 1
ATOM 888 C C . GLY A 1 106 ? 0.413 -12.863 -8.885 1.00 81.19 106 GLY A C 1
ATOM 889 O O . GLY A 1 106 ? 1.063 -13.830 -8.499 1.00 81.19 106 GLY A O 1
ATOM 890 N N . MET A 1 107 ? 0.485 -12.446 -10.143 1.00 86.50 107 MET A N 1
ATOM 891 C CA . MET A 1 107 ? 1.597 -12.877 -10.980 1.00 86.50 107 MET A CA 1
ATOM 892 C C . MET A 1 107 ? 2.904 -12.350 -10.371 1.00 86.50 107 MET A C 1
ATOM 894 O O . MET A 1 107 ? 2.974 -11.205 -9.908 1.00 86.50 107 MET A O 1
ATOM 898 N N . THR A 1 108 ? 3.944 -13.170 -10.367 1.00 90.56 108 THR A N 1
ATOM 899 C CA . THR A 1 108 ? 5.325 -12.725 -10.156 1.00 90.56 108 THR A CA 1
ATOM 900 C C . THR A 1 108 ? 5.727 -11.735 -11.251 1.00 90.56 108 THR A C 1
ATOM 902 O O . THR A 1 108 ? 5.157 -11.734 -12.344 1.00 90.56 108 THR A O 1
ATOM 905 N N . PHE A 1 109 ? 6.733 -10.894 -11.004 1.00 90.81 109 PHE A N 1
ATOM 906 C CA . PHE A 1 109 ? 7.200 -9.945 -12.022 1.00 90.81 109 PHE A CA 1
ATOM 907 C C . PHE A 1 109 ? 7.614 -10.642 -13.333 1.00 90.81 109 PHE A C 1
ATOM 909 O O . PHE A 1 109 ? 7.340 -10.145 -14.425 1.00 90.81 109 PHE A O 1
ATOM 916 N N . GLN A 1 110 ? 8.210 -11.835 -13.238 1.00 91.94 110 GLN A N 1
ATOM 917 C CA . GLN A 1 110 ? 8.582 -12.641 -14.404 1.00 91.94 110 GLN A CA 1
ATOM 918 C C . GLN A 1 110 ? 7.364 -13.146 -15.183 1.00 91.94 110 GLN A C 1
ATOM 920 O O . GLN A 1 110 ? 7.382 -13.128 -16.412 1.00 91.94 110 GLN A O 1
ATOM 925 N N . GLU A 1 111 ? 6.292 -13.547 -14.501 1.00 90.44 111 GLU A N 1
ATOM 926 C CA . GLU A 1 111 ? 5.033 -13.927 -15.152 1.00 90.44 111 GLU A CA 1
ATOM 927 C C . GLU A 1 111 ? 4.371 -12.731 -15.838 1.00 90.44 111 GLU A C 1
ATOM 929 O O . GLU A 1 111 ? 3.908 -12.864 -16.969 1.00 90.44 111 GLU A O 1
ATOM 934 N N . VAL A 1 112 ? 4.414 -11.545 -15.220 1.00 92.19 112 VAL A N 1
ATOM 935 C CA . VAL A 1 112 ? 3.935 -10.295 -15.833 1.00 92.19 112 VAL A CA 1
ATOM 936 C C . VAL A 1 112 ? 4.741 -9.952 -17.091 1.00 92.19 112 VAL A C 1
ATOM 938 O O . VAL A 1 112 ? 4.171 -9.580 -18.117 1.00 92.19 112 VAL A O 1
ATOM 941 N N . LEU A 1 113 ? 6.067 -10.112 -17.063 1.00 92.62 113 LEU A N 1
ATOM 942 C CA . LEU A 1 113 ? 6.910 -9.891 -18.242 1.00 92.62 113 LEU A CA 1
ATOM 943 C C . LEU A 1 113 ? 6.696 -10.951 -19.328 1.00 92.62 113 LEU A C 1
ATOM 945 O O . LEU A 1 113 ? 6.701 -10.609 -20.510 1.00 92.62 113 LEU A O 1
ATOM 949 N N . ALA A 1 114 ? 6.499 -12.216 -18.952 1.00 92.38 114 ALA A N 1
ATOM 950 C CA . ALA A 1 114 ? 6.189 -13.293 -19.888 1.00 92.38 114 ALA A CA 1
ATOM 951 C C . ALA A 1 114 ? 4.836 -13.054 -20.572 1.00 92.38 114 ALA A C 1
ATOM 953 O O . ALA A 1 114 ? 4.733 -13.176 -21.794 1.00 92.38 114 ALA A O 1
ATOM 954 N N . TRP A 1 115 ? 3.833 -12.633 -19.799 1.00 93.94 115 TRP A N 1
ATOM 955 C CA . TRP A 1 115 ? 2.539 -12.184 -20.297 1.00 93.94 115 TRP A CA 1
ATOM 956 C C . TRP A 1 115 ? 2.693 -11.029 -21.290 1.00 93.94 115 TRP A C 1
ATOM 958 O O . TRP A 1 115 ? 2.217 -11.110 -22.421 1.00 93.94 115 TRP A O 1
ATOM 968 N N . ALA A 1 116 ? 3.435 -9.984 -20.913 1.00 93.94 116 ALA A N 1
ATOM 969 C CA . ALA A 1 116 ? 3.626 -8.802 -21.749 1.00 93.94 116 ALA A CA 1
ATOM 970 C C . ALA A 1 116 ? 4.376 -9.130 -23.049 1.00 93.94 116 ALA A C 1
ATOM 972 O O . ALA A 1 116 ? 4.003 -8.655 -24.119 1.00 93.94 116 ALA A O 1
ATOM 973 N N . ARG A 1 117 ? 5.397 -9.991 -22.978 1.00 95.12 117 ARG A N 1
ATOM 974 C CA . ARG A 1 117 ? 6.123 -10.502 -24.148 1.00 95.12 117 ARG A CA 1
ATOM 975 C C . ARG A 1 117 ? 5.204 -11.279 -25.087 1.00 95.12 117 ARG A C 1
ATOM 977 O O . ARG A 1 117 ? 5.323 -11.136 -26.298 1.00 95.12 117 ARG A O 1
ATOM 984 N N . TRP A 1 118 ? 4.294 -12.084 -24.547 1.00 93.94 118 TRP A N 1
ATOM 985 C CA . TRP A 1 118 ? 3.307 -12.800 -25.350 1.00 93.94 118 TRP A CA 1
ATOM 986 C C . TRP A 1 118 ? 2.297 -11.840 -26.002 1.00 93.94 118 TRP A C 1
ATOM 988 O O . TRP A 1 118 ? 2.033 -11.946 -27.199 1.00 93.94 118 TRP A O 1
ATOM 998 N N . HIS A 1 119 ? 1.771 -10.876 -25.242 1.00 93.88 119 HIS A N 1
ATOM 999 C CA . HIS A 1 119 ? 0.704 -9.973 -25.692 1.00 93.88 119 HIS A CA 1
ATOM 1000 C C . HIS A 1 119 ? 1.189 -8.898 -26.680 1.00 93.88 119 HIS A C 1
ATOM 1002 O O . HIS A 1 119 ? 0.557 -8.682 -27.719 1.00 93.88 119 HIS A O 1
ATOM 1008 N N . TYR A 1 120 ? 2.325 -8.255 -26.385 1.00 95.06 120 TYR A N 1
ATOM 1009 C CA . TYR A 1 120 ? 2.929 -7.190 -27.202 1.00 95.06 120 TYR A CA 1
ATOM 1010 C C . TYR A 1 120 ? 3.978 -7.699 -28.206 1.00 95.06 120 TYR A C 1
ATOM 1012 O O . TYR A 1 120 ? 4.387 -6.961 -29.104 1.00 95.06 120 TYR A O 1
ATOM 1020 N N . GLY A 1 121 ? 4.408 -8.957 -28.084 1.00 96.50 121 GLY A N 1
ATOM 1021 C CA . GLY A 1 121 ? 5.357 -9.608 -28.986 1.00 96.50 121 GLY A CA 1
ATOM 1022 C C . GLY A 1 121 ? 6.834 -9.443 -28.606 1.00 96.50 121 GLY A C 1
ATOM 1023 O O . GLY A 1 121 ? 7.217 -8.673 -27.723 1.00 96.50 121 GLY A O 1
ATOM 1024 N N . GLU A 1 122 ? 7.695 -10.173 -29.324 1.00 96.94 122 GLU A N 1
ATOM 1025 C CA . GLU A 1 122 ? 9.140 -10.244 -29.049 1.00 96.94 122 GLU A CA 1
ATOM 1026 C C . GLU A 1 122 ? 9.836 -8.885 -29.167 1.00 96.94 122 GLU A C 1
ATOM 1028 O O . GLU A 1 122 ? 10.642 -8.514 -28.316 1.00 96.94 122 GLU A O 1
ATOM 1033 N N . ARG A 1 123 ? 9.463 -8.097 -30.183 1.00 97.31 123 ARG A N 1
ATOM 1034 C CA . ARG A 1 123 ? 10.030 -6.765 -30.416 1.00 97.31 123 ARG A CA 1
ATOM 1035 C C . ARG A 1 123 ? 9.819 -5.840 -29.217 1.00 97.31 123 ARG A C 1
ATOM 1037 O O . ARG A 1 123 ? 10.732 -5.107 -28.843 1.00 97.31 123 ARG A O 1
ATOM 1044 N N . TRP A 1 124 ? 8.636 -5.881 -28.601 1.00 97.06 124 TRP A N 1
ATOM 1045 C CA . TRP A 1 124 ? 8.359 -5.103 -27.395 1.00 97.06 124 TRP A CA 1
ATOM 1046 C C . TRP A 1 124 ? 9.298 -5.512 -26.254 1.00 97.06 124 TRP A C 1
ATOM 1048 O O . TRP A 1 124 ? 9.878 -4.653 -25.590 1.00 97.06 124 TRP A O 1
ATOM 1058 N N . TYR A 1 125 ? 9.514 -6.816 -26.068 1.00 96.44 125 TYR A N 1
ATOM 1059 C CA . TYR A 1 125 ? 10.384 -7.339 -25.016 1.00 96.44 125 TYR A CA 1
ATOM 1060 C C . TYR A 1 125 ? 11.856 -6.948 -25.223 1.00 96.44 125 TYR A C 1
ATOM 1062 O O . TYR A 1 125 ? 12.506 -6.473 -24.289 1.00 96.44 125 TYR A O 1
ATOM 1070 N N . GLU A 1 126 ? 12.372 -7.050 -26.450 1.00 97.00 126 GLU A N 1
ATOM 1071 C CA . GLU A 1 126 ? 13.725 -6.594 -26.799 1.00 97.00 126 GLU A CA 1
ATOM 1072 C C . GLU A 1 126 ? 13.908 -5.091 -26.543 1.00 97.00 126 GLU A C 1
ATOM 1074 O O . GLU A 1 126 ? 14.907 -4.669 -25.949 1.00 97.00 126 GLU A O 1
ATOM 1079 N N . MET A 1 127 ? 12.921 -4.276 -26.932 1.00 96.94 127 MET A N 1
ATOM 1080 C CA . MET A 1 127 ? 12.929 -2.831 -26.688 1.00 96.94 127 MET A CA 1
ATOM 1081 C C . MET A 1 127 ? 12.865 -2.504 -25.195 1.00 96.94 127 MET A C 1
ATOM 1083 O O . MET A 1 127 ? 13.568 -1.603 -24.735 1.00 96.94 127 MET A O 1
ATOM 1087 N N . ARG A 1 128 ? 12.100 -3.270 -24.410 1.00 95.62 128 ARG A N 1
ATOM 1088 C CA . ARG A 1 128 ? 12.038 -3.136 -22.949 1.00 95.62 128 ARG A CA 1
ATOM 1089 C C . ARG A 1 128 ? 13.378 -3.468 -22.293 1.00 95.62 128 ARG A C 1
ATOM 1091 O O . ARG A 1 128 ? 13.813 -2.733 -21.407 1.00 95.62 128 ARG A O 1
ATOM 1098 N N . GLN A 1 129 ? 14.065 -4.517 -22.746 1.00 95.50 129 GLN A N 1
ATOM 1099 C CA . GLN A 1 129 ? 15.412 -4.840 -22.265 1.00 95.50 129 GLN A CA 1
ATOM 1100 C C . GLN A 1 129 ? 16.435 -3.766 -22.649 1.00 95.50 129 GLN A C 1
ATOM 1102 O O . GLN A 1 129 ? 17.284 -3.403 -21.835 1.00 95.50 129 GLN A O 1
ATOM 1107 N N . ALA A 1 130 ? 16.371 -3.251 -23.881 1.00 96.38 130 ALA A N 1
ATOM 1108 C CA . ALA A 1 130 ? 17.227 -2.151 -24.312 1.00 96.38 130 ALA A CA 1
ATOM 1109 C C . ALA A 1 130 ? 17.002 -0.919 -23.430 1.00 96.38 130 ALA A C 1
ATOM 1111 O O . ALA A 1 130 ? 17.967 -0.386 -22.885 1.00 96.38 130 ALA A O 1
ATOM 1112 N N . PHE A 1 131 ? 15.742 -0.538 -23.210 1.00 95.88 131 PHE A N 1
ATOM 1113 C CA . PHE A 1 131 ? 15.364 0.556 -22.321 1.00 95.88 131 PHE A CA 1
ATOM 1114 C C . PHE A 1 131 ? 15.996 0.400 -20.932 1.00 95.88 131 PHE A C 1
ATOM 1116 O O . PHE A 1 131 ? 16.677 1.317 -20.481 1.00 95.88 131 PHE A O 1
ATOM 1123 N N . ALA A 1 132 ? 15.866 -0.773 -20.301 1.00 93.75 132 ALA A N 1
ATOM 1124 C CA . ALA A 1 132 ? 16.430 -1.024 -18.972 1.00 93.75 132 ALA A CA 1
ATOM 1125 C C . ALA A 1 132 ? 17.961 -0.847 -18.937 1.00 93.75 132 ALA A C 1
ATOM 1127 O O . ALA A 1 132 ? 18.504 -0.289 -17.985 1.00 93.75 132 ALA A O 1
ATOM 1128 N N . ARG A 1 133 ? 18.672 -1.259 -19.999 1.00 96.44 133 ARG A N 1
ATOM 1129 C CA . ARG A 1 133 ? 20.123 -1.031 -20.120 1.00 96.44 133 ARG A CA 1
ATOM 1130 C C . ARG A 1 133 ? 20.467 0.456 -20.235 1.00 96.44 133 ARG A C 1
ATOM 1132 O O . ARG A 1 133 ? 21.425 0.898 -19.602 1.00 96.44 133 ARG A O 1
ATOM 1139 N N . HIS A 1 134 ? 19.717 1.220 -21.031 1.00 96.12 134 HIS A N 1
ATOM 1140 C CA . HIS A 1 134 ? 19.948 2.660 -21.193 1.00 96.12 134 HIS A CA 1
ATOM 1141 C C . HIS A 1 134 ? 19.610 3.441 -19.919 1.00 96.12 134 HIS A C 1
ATOM 1143 O O . HIS A 1 134 ? 20.381 4.313 -19.536 1.00 96.12 134 HIS A O 1
ATOM 1149 N N . GLU A 1 135 ? 18.526 3.092 -19.228 1.00 95.69 135 GLU A N 1
ATOM 1150 C CA . GLU A 1 135 ? 18.136 3.694 -17.950 1.00 95.69 135 GLU A CA 1
ATOM 1151 C C . GLU A 1 135 ? 19.169 3.408 -16.852 1.00 95.69 135 GLU A C 1
ATOM 1153 O O . GLU A 1 135 ? 19.615 4.322 -16.158 1.00 95.69 135 GLU A O 1
ATOM 1158 N N . HIS A 1 136 ? 19.632 2.158 -16.739 1.00 94.75 136 HIS A N 1
ATOM 1159 C CA . HIS A 1 136 ? 20.705 1.812 -15.809 1.00 94.75 136 HIS A CA 1
ATOM 1160 C C . HIS A 1 136 ? 21.987 2.601 -16.115 1.00 94.75 136 HIS A C 1
ATOM 1162 O O . HIS A 1 136 ? 22.611 3.148 -15.209 1.00 94.75 136 HIS A O 1
ATOM 1168 N N . ALA A 1 137 ? 22.371 2.710 -17.392 1.00 95.69 137 ALA A N 1
ATOM 1169 C CA . ALA A 1 137 ? 23.533 3.499 -17.792 1.00 95.69 137 ALA A CA 1
ATOM 1170 C C . ALA A 1 137 ? 23.340 5.007 -17.537 1.00 95.69 137 ALA A C 1
ATOM 1172 O O . ALA A 1 137 ? 24.276 5.680 -17.123 1.00 95.69 137 ALA A O 1
ATOM 1173 N N . ALA A 1 138 ? 22.140 5.556 -17.728 1.00 95.75 138 ALA A N 1
ATOM 1174 C CA . ALA A 1 138 ? 21.857 6.963 -17.436 1.00 95.75 138 ALA A CA 1
ATOM 1175 C C . ALA A 1 138 ? 22.014 7.292 -15.939 1.00 95.75 138 ALA A C 1
ATOM 1177 O O . ALA A 1 138 ? 22.467 8.383 -15.583 1.00 95.75 138 ALA A O 1
ATOM 1178 N N . ASN A 1 139 ? 21.703 6.330 -15.067 1.00 95.19 139 ASN A N 1
ATOM 1179 C CA . ASN A 1 139 ? 21.798 6.473 -13.615 1.00 95.19 139 ASN A CA 1
ATOM 1180 C C . ASN A 1 139 ? 23.194 6.164 -13.036 1.00 95.19 139 ASN A C 1
ATOM 1182 O O . ASN A 1 139 ? 23.452 6.489 -11.873 1.00 95.19 139 ASN A O 1
ATOM 1186 N N . ASP A 1 140 ? 24.112 5.587 -13.818 1.00 96.81 140 ASP A N 1
ATOM 1187 C CA . ASP A 1 140 ? 25.463 5.246 -13.361 1.00 96.81 140 ASP A CA 1
ATOM 1188 C C . ASP A 1 140 ? 26.340 6.495 -13.186 1.00 96.81 140 ASP A C 1
ATOM 1190 O O . ASP A 1 140 ? 26.863 7.061 -14.145 1.00 96.81 140 ASP A O 1
ATOM 1194 N N . GLN A 1 141 ? 26.552 6.907 -11.934 1.00 96.88 141 GLN A N 1
ATOM 1195 C CA . GLN A 1 141 ? 27.348 8.087 -11.580 1.00 96.88 141 GLN A CA 1
ATOM 1196 C C . GLN A 1 141 ? 28.829 7.993 -11.982 1.00 96.88 141 GLN A C 1
ATOM 1198 O O . GLN A 1 141 ? 29.513 9.017 -11.956 1.00 96.88 141 GLN A O 1
ATOM 1203 N N . ALA A 1 142 ? 29.332 6.806 -12.337 1.00 97.31 142 ALA A N 1
ATOM 1204 C CA . ALA A 1 142 ? 30.697 6.639 -12.827 1.00 97.31 142 ALA A CA 1
ATOM 1205 C C . ALA A 1 142 ? 30.881 7.136 -14.272 1.00 97.31 142 ALA A C 1
ATOM 1207 O O . ALA A 1 142 ? 32.013 7.396 -14.685 1.00 97.31 142 ALA A O 1
ATOM 1208 N N . LEU A 1 143 ? 29.795 7.273 -15.041 1.00 96.56 143 LEU A N 1
ATOM 1209 C CA . LEU A 1 143 ? 29.845 7.754 -16.418 1.00 96.56 143 LEU A CA 1
ATOM 1210 C C . LEU A 1 143 ? 29.922 9.281 -16.496 1.00 96.56 143 LEU A C 1
ATOM 1212 O O . LEU A 1 143 ? 29.370 10.018 -15.672 1.00 96.56 143 LEU A O 1
ATOM 1216 N N . ASP A 1 144 ? 30.580 9.751 -17.555 1.00 97.94 144 ASP A N 1
ATOM 1217 C CA . ASP A 1 144 ? 30.640 11.169 -17.887 1.00 97.94 144 ASP A CA 1
ATOM 1218 C C . ASP A 1 144 ? 29.217 11.765 -18.018 1.00 97.94 144 ASP A C 1
ATOM 1220 O O . ASP A 1 144 ? 28.327 11.101 -18.566 1.00 97.94 144 ASP A O 1
ATOM 1224 N N . PRO A 1 145 ? 28.954 12.983 -17.500 1.00 98.00 145 PRO A N 1
ATOM 1225 C CA . PRO A 1 145 ? 27.633 13.606 -17.567 1.00 98.00 145 PRO A CA 1
ATOM 1226 C C . PRO A 1 145 ? 27.023 13.659 -18.974 1.00 98.00 145 PRO A C 1
ATOM 1228 O O . PRO A 1 145 ? 25.822 13.420 -19.100 1.00 98.00 145 PRO A O 1
ATOM 1231 N N . ASP A 1 146 ? 27.822 13.894 -20.018 1.00 97.69 146 ASP A N 1
ATOM 1232 C CA . ASP A 1 146 ? 27.321 13.997 -21.395 1.00 97.69 146 ASP A CA 1
ATOM 1233 C C . ASP A 1 146 ? 26.913 12.616 -21.937 1.00 97.69 146 ASP A C 1
ATOM 1235 O O . ASP A 1 146 ? 25.920 12.463 -22.662 1.00 97.69 146 ASP A O 1
ATOM 1239 N N . VAL A 1 147 ? 27.643 11.570 -21.532 1.00 97.81 147 VAL A N 1
ATOM 1240 C CA . VAL A 1 147 ? 27.295 10.175 -21.838 1.00 97.81 147 VAL A CA 1
ATOM 1241 C C . VAL A 1 147 ? 25.998 9.794 -21.133 1.00 97.81 147 VAL A C 1
ATOM 1243 O O . VAL A 1 147 ? 25.114 9.222 -21.771 1.00 97.81 147 VAL A O 1
ATOM 1246 N N . ARG A 1 148 ? 25.838 10.155 -19.853 1.00 97.56 148 ARG A N 1
ATOM 1247 C CA . ARG A 1 148 ? 24.593 9.912 -19.107 1.00 97.56 148 ARG A CA 1
ATOM 1248 C C . ARG A 1 148 ? 23.400 10.608 -19.741 1.00 97.56 148 ARG A C 1
ATOM 1250 O O . ARG A 1 148 ? 22.363 9.976 -19.914 1.00 97.56 148 ARG A O 1
ATOM 1257 N N . GLU A 1 149 ? 23.545 11.870 -20.143 1.00 97.25 149 GLU A N 1
ATOM 1258 C CA . GLU A 1 149 ? 22.469 12.599 -20.819 1.00 97.25 149 GLU A CA 1
ATOM 1259 C C . GLU A 1 149 ? 22.093 11.935 -22.152 1.00 97.25 149 GLU A C 1
ATOM 1261 O O . GLU A 1 149 ? 20.913 11.795 -22.476 1.00 97.25 149 GLU A O 1
ATOM 1266 N N . THR A 1 150 ? 23.083 11.455 -22.908 1.00 97.88 150 THR A N 1
ATOM 1267 C CA . THR A 1 150 ? 22.836 10.703 -24.145 1.00 97.88 150 THR A CA 1
ATOM 1268 C C . THR A 1 150 ? 22.066 9.410 -23.863 1.00 97.88 150 THR A C 1
ATOM 1270 O O . THR A 1 150 ? 21.068 9.137 -24.530 1.00 97.88 150 THR A O 1
ATOM 1273 N N . LYS A 1 151 ? 22.464 8.647 -22.834 1.00 97.69 151 LYS A N 1
ATOM 1274 C CA . LYS A 1 151 ? 21.752 7.432 -22.407 1.00 97.69 151 LYS A CA 1
ATOM 1275 C C . LYS A 1 151 ? 20.339 7.716 -21.918 1.00 97.69 151 LYS A C 1
ATOM 1277 O O . LYS A 1 151 ? 19.437 6.955 -22.255 1.00 97.69 151 LYS A O 1
ATOM 1282 N N . GLN A 1 152 ? 20.126 8.836 -21.234 1.00 97.19 152 GLN A N 1
ATOM 1283 C CA . GLN A 1 152 ? 18.792 9.268 -20.834 1.00 97.19 152 GLN A CA 1
ATOM 1284 C C . GLN A 1 152 ? 17.908 9.553 -22.053 1.00 97.19 152 GLN A C 1
ATOM 1286 O O . GLN A 1 152 ? 16.793 9.051 -22.124 1.00 97.19 152 GLN A O 1
ATOM 1291 N N . ARG A 1 153 ? 18.407 10.288 -23.057 1.00 97.50 153 ARG A N 1
ATOM 1292 C CA . ARG A 1 153 ? 17.639 10.572 -24.285 1.00 97.50 153 ARG A CA 1
ATOM 1293 C C . ARG A 1 153 ? 17.309 9.302 -25.076 1.00 97.50 153 ARG A C 1
ATOM 1295 O O . ARG A 1 153 ? 16.216 9.201 -25.627 1.00 97.50 153 ARG A O 1
ATOM 1302 N N . GLU A 1 154 ? 18.237 8.344 -25.137 1.00 97.69 154 GLU A N 1
ATOM 1303 C CA . GLU A 1 154 ? 18.005 7.025 -25.748 1.00 97.69 154 GLU A CA 1
ATOM 1304 C C . GLU A 1 154 ? 16.928 6.239 -24.983 1.00 97.69 154 GLU A C 1
ATOM 1306 O O . GLU A 1 154 ? 16.010 5.695 -25.600 1.00 97.69 154 GLU A O 1
ATOM 1311 N N . ALA A 1 155 ? 16.990 6.234 -23.646 1.00 95.94 155 ALA A N 1
ATOM 1312 C CA . ALA A 1 155 ? 15.959 5.637 -22.804 1.00 95.94 155 ALA A CA 1
ATOM 1313 C C . ALA A 1 155 ? 14.595 6.313 -23.032 1.00 95.94 155 ALA A C 1
ATOM 1315 O O . ALA A 1 155 ? 13.612 5.618 -23.264 1.00 95.94 155 ALA A O 1
ATOM 1316 N N . ASP A 1 156 ? 14.533 7.647 -23.067 1.00 95.25 156 ASP A N 1
ATOM 1317 C CA . ASP A 1 156 ? 13.305 8.425 -23.295 1.00 95.25 156 ASP A CA 1
ATOM 1318 C C . ASP A 1 156 ? 12.703 8.212 -24.698 1.00 95.25 156 ASP A C 1
ATOM 1320 O O . ASP A 1 156 ? 11.488 8.331 -24.892 1.00 95.25 156 ASP A O 1
ATOM 1324 N N . ALA A 1 157 ? 13.530 7.912 -25.702 1.00 96.88 157 ALA A N 1
ATOM 1325 C CA . ALA A 1 157 ? 13.064 7.533 -27.033 1.00 96.88 157 ALA A CA 1
ATOM 1326 C C . ALA A 1 157 ? 12.421 6.139 -27.018 1.00 96.88 157 ALA A C 1
ATOM 1328 O O . ALA A 1 157 ? 11.247 6.014 -27.359 1.00 96.88 157 ALA A O 1
ATOM 1329 N N . LEU A 1 158 ? 13.138 5.124 -26.519 1.00 96.00 158 LEU A N 1
ATOM 1330 C CA . LEU A 1 158 ? 12.621 3.752 -26.401 1.00 96.00 158 LEU A CA 1
ATOM 1331 C C . LEU A 1 158 ? 11.353 3.682 -25.546 1.00 96.00 158 LEU A C 1
ATOM 1333 O O . LEU A 1 158 ? 10.423 2.940 -25.842 1.00 96.00 158 LEU A O 1
ATOM 1337 N N . ALA A 1 159 ? 11.310 4.486 -24.491 1.00 94.62 159 ALA A N 1
ATOM 1338 C CA . ALA A 1 159 ? 10.163 4.700 -23.630 1.00 94.62 159 ALA A CA 1
ATOM 1339 C C . ALA A 1 159 ? 8.892 5.102 -24.389 1.00 94.62 159 ALA A C 1
ATOM 1341 O O . ALA A 1 159 ? 7.821 4.566 -24.103 1.00 94.62 159 ALA A O 1
ATOM 1342 N N . ARG A 1 160 ? 9.002 6.066 -25.311 1.00 95.62 160 ARG A N 1
ATOM 1343 C CA . ARG A 1 160 ? 7.871 6.532 -26.124 1.00 95.62 160 ARG A CA 1
ATOM 1344 C C . ARG A 1 160 ? 7.422 5.450 -27.094 1.00 95.62 160 ARG A C 1
ATOM 1346 O O . ARG A 1 160 ? 6.245 5.116 -27.095 1.00 95.62 160 ARG A O 1
ATOM 1353 N N . ASP A 1 161 ? 8.364 4.825 -27.794 1.00 96.19 161 ASP A N 1
ATOM 1354 C CA . ASP A 1 161 ? 8.052 3.756 -28.744 1.00 96.19 161 ASP A CA 1
ATOM 1355 C C . ASP A 1 161 ? 7.379 2.549 -28.060 1.00 96.19 161 ASP A C 1
ATOM 1357 O O . ASP A 1 161 ? 6.446 1.959 -28.602 1.00 96.19 161 ASP A O 1
ATOM 1361 N N . LEU A 1 162 ? 7.817 2.186 -26.846 1.00 95.44 162 LEU A N 1
ATOM 1362 C CA . LEU A 1 162 ? 7.172 1.145 -26.036 1.00 95.44 162 LEU A CA 1
ATOM 1363 C C . LEU A 1 162 ? 5.726 1.507 -25.692 1.00 95.44 162 LEU A C 1
ATOM 1365 O O . LEU A 1 162 ? 4.853 0.648 -25.791 1.00 95.44 162 LEU A O 1
ATOM 1369 N N . SER A 1 163 ? 5.474 2.756 -25.295 1.00 94.50 163 SER A N 1
ATOM 1370 C CA . SER A 1 163 ? 4.125 3.232 -24.982 1.00 94.50 163 SER A CA 1
ATOM 1371 C C . SER A 1 163 ? 3.221 3.252 -26.217 1.00 94.50 163 SER A C 1
ATOM 1373 O O . SER A 1 163 ? 2.062 2.858 -26.111 1.00 94.50 163 SER A O 1
ATOM 1375 N N . ASP A 1 164 ? 3.747 3.638 -27.380 1.00 95.38 164 ASP A N 1
ATOM 1376 C CA . ASP A 1 164 ? 2.991 3.646 -28.635 1.00 95.38 164 ASP A CA 1
ATOM 1377 C C . ASP A 1 164 ? 2.621 2.219 -29.071 1.00 95.38 164 ASP A C 1
ATOM 1379 O O . ASP A 1 164 ? 1.455 1.958 -29.368 1.00 95.38 164 ASP A O 1
ATOM 1383 N N . MET A 1 165 ? 3.563 1.266 -29.007 1.00 96.31 165 MET A N 1
ATOM 1384 C CA . MET A 1 165 ? 3.284 -0.154 -29.285 1.00 96.31 165 MET A CA 1
ATOM 1385 C C . MET A 1 165 ? 2.248 -0.744 -28.324 1.00 96.31 165 MET A C 1
ATOM 1387 O O . MET A 1 165 ? 1.374 -1.504 -28.742 1.00 96.31 165 MET A O 1
ATOM 1391 N N . GLN A 1 166 ? 2.343 -0.408 -27.032 1.00 94.62 166 GLN A N 1
ATOM 1392 C CA . GLN A 1 166 ? 1.369 -0.855 -26.038 1.00 94.62 166 GLN A CA 1
ATOM 1393 C C . GLN A 1 166 ? -0.021 -0.319 -26.365 1.00 94.62 166 GLN A C 1
ATOM 1395 O O . GLN A 1 166 ? -0.974 -1.089 -26.418 1.00 94.62 166 GLN A O 1
ATOM 1400 N N . LEU A 1 167 ? -0.129 0.984 -26.634 1.00 93.50 167 LEU A N 1
ATOM 1401 C CA . LEU A 1 167 ? -1.396 1.631 -26.948 1.00 93.50 167 LEU A CA 1
ATOM 1402 C C . LEU A 1 167 ? -2.024 1.065 -28.226 1.00 93.50 167 LEU A C 1
ATOM 1404 O O . LEU A 1 167 ? -3.217 0.773 -28.230 1.00 93.50 167 LEU A O 1
ATOM 1408 N N . GLU A 1 168 ? -1.241 0.892 -29.291 1.00 95.94 168 GLU A N 1
ATOM 1409 C CA . GLU A 1 168 ? -1.714 0.326 -30.557 1.00 95.94 168 GLU A CA 1
ATOM 1410 C C . GLU A 1 168 ? -2.271 -1.087 -30.357 1.00 95.94 168 GLU A C 1
ATOM 1412 O O . GLU A 1 168 ? -3.413 -1.362 -30.735 1.00 95.94 168 GLU A O 1
ATOM 1417 N N . ARG A 1 169 ? -1.511 -1.959 -29.680 1.00 95.12 169 ARG A N 1
ATOM 1418 C CA . ARG A 1 169 ? -1.931 -3.339 -29.420 1.00 95.12 169 ARG A CA 1
ATOM 1419 C C . ARG A 1 169 ? -3.136 -3.413 -28.489 1.00 95.12 169 ARG A C 1
ATOM 1421 O O . ARG A 1 169 ? -4.059 -4.184 -28.735 1.00 95.12 169 ARG A O 1
ATOM 1428 N N . ASP A 1 170 ? -3.153 -2.603 -27.436 1.00 93.44 170 ASP A N 1
ATOM 1429 C CA . ASP A 1 170 ? -4.271 -2.534 -26.498 1.00 93.44 170 ASP A CA 1
ATOM 1430 C C . ASP A 1 170 ? -5.553 -2.080 -27.215 1.00 93.44 170 ASP A C 1
ATOM 1432 O O . ASP A 1 170 ? -6.611 -2.682 -27.029 1.00 93.44 170 ASP A O 1
ATOM 1436 N N . MET A 1 171 ? -5.467 -1.069 -28.088 1.00 94.25 171 MET A N 1
ATOM 1437 C CA . MET A 1 171 ? -6.600 -0.615 -28.900 1.00 94.25 171 MET A CA 1
ATOM 1438 C C . MET A 1 171 ? -7.071 -1.681 -29.892 1.00 94.25 171 MET A C 1
ATOM 1440 O O . MET A 1 171 ? -8.278 -1.859 -30.041 1.00 94.25 171 MET A O 1
ATOM 1444 N N . GLU A 1 172 ? -6.158 -2.403 -30.544 1.00 95.69 172 GLU A N 1
ATOM 1445 C CA . GLU A 1 172 ? -6.493 -3.500 -31.461 1.00 95.69 172 GLU A CA 1
ATOM 1446 C C . GLU A 1 172 ? -7.275 -4.608 -30.740 1.00 95.69 172 GLU A C 1
ATOM 1448 O O . GLU A 1 172 ? -8.327 -5.056 -31.206 1.00 95.69 172 GLU A O 1
ATOM 1453 N N . VAL A 1 173 ? -6.799 -5.025 -29.564 1.00 92.38 173 VAL A N 1
ATOM 1454 C CA . VAL A 1 173 ? -7.428 -6.110 -28.809 1.00 92.38 173 VAL A CA 1
ATOM 1455 C C . VAL A 1 173 ? -8.771 -5.674 -28.219 1.00 92.38 173 VAL A C 1
ATOM 1457 O O . VAL A 1 173 ? -9.738 -6.434 -28.296 1.00 92.38 173 VAL A O 1
ATOM 1460 N N . LEU A 1 174 ? -8.890 -4.438 -27.730 1.00 91.75 174 LEU A N 1
ATOM 1461 C CA . LEU A 1 174 ? -10.178 -3.884 -27.299 1.00 91.75 174 LEU A CA 1
ATOM 1462 C C . LEU A 1 174 ? -11.163 -3.735 -28.470 1.00 91.75 174 LEU A C 1
ATOM 1464 O O . LEU A 1 174 ? -12.348 -4.029 -28.317 1.00 91.75 174 LEU A O 1
ATOM 1468 N N . ALA A 1 175 ? -10.692 -3.342 -29.658 1.00 94.06 175 ALA A N 1
ATOM 1469 C CA . ALA A 1 175 ? -11.525 -3.248 -30.859 1.00 94.06 175 ALA A CA 1
ATOM 1470 C C . ALA A 1 175 ? -12.065 -4.615 -31.313 1.00 94.06 175 ALA A C 1
ATOM 1472 O O . ALA A 1 175 ? -13.127 -4.675 -31.933 1.00 94.06 175 ALA A O 1
ATOM 1473 N N . SER A 1 176 ? -11.392 -5.715 -30.953 1.00 95.31 176 SER A N 1
ATOM 1474 C CA . SER A 1 176 ? -11.895 -7.080 -31.170 1.00 95.31 176 SER A CA 1
ATOM 1475 C C . SER A 1 176 ? -13.034 -7.492 -30.221 1.00 95.31 176 SER A C 1
ATOM 1477 O O . SER A 1 176 ? -13.564 -8.595 -30.342 1.00 95.31 176 SER A O 1
ATOM 1479 N N . GLY A 1 177 ? -13.433 -6.614 -29.292 1.00 94.88 177 GLY A N 1
ATOM 1480 C CA . GLY A 1 177 ? -14.522 -6.840 -28.339 1.00 94.88 177 GLY A CA 1
ATOM 1481 C C . GLY A 1 177 ? -14.100 -7.534 -27.043 1.00 94.88 177 GLY A C 1
ATOM 1482 O O . GLY A 1 177 ? -14.968 -7.840 -26.228 1.00 94.88 177 GLY A O 1
ATOM 1483 N N . LYS A 1 178 ? -12.798 -7.771 -26.838 1.00 93.25 178 LYS A N 1
ATOM 1484 C CA . LYS A 1 178 ? -12.282 -8.377 -25.604 1.00 93.25 178 LYS A CA 1
ATOM 1485 C C . LYS A 1 178 ? -12.245 -7.373 -24.458 1.00 93.25 178 LYS A C 1
ATOM 1487 O O . LYS A 1 178 ? -11.926 -6.200 -24.653 1.00 93.25 178 LYS A O 1
ATOM 1492 N N . THR A 1 179 ? -12.527 -7.843 -23.250 1.00 90.12 179 THR A N 1
ATOM 1493 C CA . THR A 1 179 ? -12.394 -7.056 -22.015 1.00 90.12 179 THR A CA 1
ATOM 1494 C C . THR A 1 179 ? -10.977 -7.143 -21.441 1.00 90.12 179 THR A C 1
ATOM 1496 O O . THR A 1 179 ? -10.224 -8.063 -21.745 1.00 90.12 179 THR A O 1
ATOM 1499 N N . TRP A 1 180 ? -10.599 -6.203 -20.570 1.00 84.62 180 TRP A N 1
ATOM 1500 C CA . TRP A 1 180 ? -9.295 -6.238 -19.890 1.00 84.62 180 TRP A CA 1
ATOM 1501 C C . TRP A 1 180 ? -9.079 -7.498 -19.053 1.00 84.62 180 TRP A C 1
ATOM 1503 O O . TRP A 1 180 ? -7.968 -8.021 -19.025 1.00 84.62 180 TRP A O 1
ATOM 1513 N N . ASP A 1 181 ? -10.137 -8.014 -18.432 1.00 82.56 181 ASP A N 1
ATOM 1514 C CA . ASP A 1 181 ? -10.067 -9.258 -17.669 1.00 82.56 181 ASP A CA 1
ATOM 1515 C C . ASP A 1 181 ? -9.772 -10.452 -18.589 1.00 82.56 181 ASP A C 1
ATOM 1517 O O . ASP A 1 181 ? -8.955 -11.303 -18.252 1.00 82.56 181 ASP A O 1
ATOM 1521 N N . GLU A 1 182 ? -10.360 -10.488 -19.790 1.00 85.62 182 GLU A N 1
ATOM 1522 C CA . GLU A 1 182 ? -10.069 -11.516 -20.802 1.00 85.62 182 GLU A CA 1
ATOM 1523 C C . GLU A 1 182 ? -8.654 -11.392 -21.382 1.00 85.62 182 GLU A C 1
ATOM 1525 O O . GLU A 1 182 ? -8.038 -12.399 -21.728 1.00 85.62 182 GLU A O 1
ATOM 1530 N N . ILE A 1 183 ? -8.136 -10.165 -21.483 1.00 85.31 183 ILE A N 1
ATOM 1531 C CA . ILE A 1 183 ? -6.773 -9.873 -21.943 1.00 85.31 183 ILE A CA 1
ATOM 1532 C C . ILE A 1 183 ? -5.744 -10.350 -20.907 1.00 85.31 183 ILE A C 1
ATOM 1534 O O . ILE A 1 183 ? -4.775 -11.022 -21.258 1.00 85.31 183 ILE A O 1
ATOM 1538 N N . LEU A 1 184 ? -5.971 -10.055 -19.625 1.00 82.38 184 LEU A N 1
ATOM 1539 C CA . LEU A 1 184 ? -5.065 -10.416 -18.529 1.00 82.38 184 LEU A CA 1
ATOM 1540 C C . LEU A 1 184 ? -5.174 -11.884 -18.100 1.00 82.38 184 LEU A C 1
ATOM 1542 O O . LEU A 1 184 ? -4.205 -12.452 -17.604 1.00 82.38 184 LEU A O 1
ATOM 1546 N N . ALA A 1 185 ? -6.319 -12.530 -18.324 1.00 82.31 185 ALA A N 1
ATOM 1547 C CA . ALA A 1 185 ? -6.494 -13.961 -18.070 1.00 82.31 185 ALA A CA 1
ATOM 1548 C C . ALA A 1 185 ? -5.740 -14.866 -19.071 1.00 82.31 185 ALA A C 1
ATOM 1550 O O . ALA A 1 185 ? -5.816 -16.092 -18.961 1.00 82.31 185 ALA A O 1
ATOM 1551 N N . TRP A 1 186 ? -5.037 -14.285 -20.051 1.00 68.44 186 TRP A N 1
ATOM 1552 C CA . TRP A 1 186 ? -4.401 -14.984 -21.166 1.00 68.44 186 TRP A CA 1
ATOM 1553 C C . TRP A 1 186 ? -2.874 -14.792 -21.154 1.00 68.44 186 TRP A C 1
ATOM 1555 O O . TRP A 1 186 ? -2.467 -13.651 -21.099 1.00 68.44 186 TRP A O 1
ATOM 1565 N N . PRO A 1 187 ? -1.994 -15.803 -21.281 1.00 59.41 187 PRO A N 1
ATOM 1566 C CA . PRO A 1 187 ? -2.279 -17.147 -21.745 1.00 59.41 187 PRO A CA 1
ATOM 1567 C C . PRO A 1 187 ? -3.133 -17.894 -20.731 1.00 59.41 187 PRO A C 1
ATOM 1569 O O . PRO A 1 187 ? -2.891 -17.742 -19.533 1.00 59.41 187 PRO A O 1
ATOM 1572 N N . PRO A 1 188 ? -4.153 -18.650 -21.193 1.00 52.22 188 PRO A N 1
ATOM 1573 C CA . PRO A 1 188 ? -5.026 -19.401 -20.312 1.00 52.22 188 PRO A CA 1
ATOM 1574 C C . PRO A 1 188 ? -4.095 -20.206 -19.436 1.00 52.22 188 PRO A C 1
ATOM 1576 O O . PRO A 1 188 ? -3.256 -20.933 -19.976 1.00 52.22 188 PRO A O 1
ATOM 1579 N N . THR A 1 189 ? -4.178 -19.939 -18.129 1.00 46.78 189 THR A N 1
ATOM 1580 C CA . THR A 1 189 ? -3.341 -20.519 -17.079 1.00 46.78 189 THR A CA 1
ATOM 1581 C C . THR A 1 189 ? -2.782 -21.835 -17.559 1.00 46.78 189 THR A C 1
ATOM 1583 O O . THR A 1 189 ? -3.544 -22.769 -17.814 1.00 46.78 189 THR A O 1
ATOM 1586 N N . ALA A 1 190 ? -1.472 -21.853 -17.802 1.00 45.91 190 ALA A N 1
ATOM 1587 C CA . ALA A 1 190 ? -0.770 -22.998 -18.329 1.00 45.91 190 ALA A CA 1
ATOM 1588 C C . ALA A 1 190 ? -1.074 -24.207 -17.436 1.00 45.91 190 ALA A C 1
ATOM 1590 O O . ALA A 1 190 ? -0.356 -24.511 -16.485 1.00 45.91 190 ALA A O 1
ATOM 1591 N N . LYS A 1 191 ? -2.126 -24.957 -17.771 1.00 43.38 191 LYS A N 1
ATOM 1592 C CA . LYS A 1 191 ? -2.193 -26.383 -17.514 1.00 43.38 191 LYS A CA 1
ATOM 1593 C C . LYS A 1 191 ? -1.071 -26.966 -18.352 1.00 43.38 191 LYS A C 1
ATOM 1595 O O . LYS A 1 191 ? -1.327 -27.404 -19.459 1.00 43.38 191 LYS A O 1
ATOM 1600 N N . ARG A 1 192 ? 0.163 -26.850 -17.845 1.00 41.53 192 ARG A N 1
ATOM 1601 C CA . ARG A 1 192 ? 1.396 -27.471 -18.337 1.00 41.53 192 ARG A CA 1
ATOM 1602 C C . ARG A 1 192 ? 1.337 -27.796 -19.834 1.00 41.53 192 ARG A C 1
ATOM 1604 O O . ARG A 1 192 ? 1.403 -28.963 -20.204 1.00 41.53 192 ARG A O 1
ATOM 1611 N N . PHE A 1 193 ? 1.182 -26.785 -20.685 1.00 41.56 193 PHE A N 1
ATOM 1612 C CA . PHE A 1 193 ? 1.408 -26.997 -22.105 1.00 41.56 193 PHE A CA 1
ATOM 1613 C C . PHE A 1 193 ? 2.915 -27.160 -22.263 1.00 41.56 193 PHE A C 1
ATOM 1615 O O . PHE A 1 193 ? 3.691 -26.232 -22.030 1.00 41.56 193 PHE A O 1
ATOM 1622 N N . THR A 1 194 ? 3.342 -28.387 -22.548 1.00 43.62 194 THR A N 1
ATOM 1623 C CA . THR A 1 194 ? 4.699 -28.656 -23.005 1.00 43.62 194 THR A CA 1
ATOM 1624 C C . THR A 1 194 ? 4.952 -27.830 -24.262 1.00 43.62 194 THR A C 1
ATOM 1626 O O . THR A 1 194 ? 4.067 -27.706 -25.102 1.00 43.62 194 THR A O 1
ATOM 1629 N N . LEU A 1 195 ? 6.165 -27.289 -24.401 1.00 40.22 195 LEU A N 1
ATOM 1630 C CA . LEU A 1 195 ? 6.633 -26.409 -25.491 1.00 40.22 195 LEU A CA 1
ATOM 1631 C C . LEU A 1 195 ? 6.287 -26.895 -26.925 1.00 40.22 195 LEU A C 1
ATOM 1633 O O . LEU A 1 195 ? 6.391 -26.135 -27.880 1.00 40.22 195 LEU A O 1
ATOM 1637 N N . VAL A 1 196 ? 5.877 -28.155 -27.072 1.00 46.88 196 VAL A N 1
ATOM 1638 C CA . VAL A 1 196 ? 5.480 -28.818 -28.319 1.00 46.88 196 VAL A CA 1
ATOM 1639 C C . VAL A 1 196 ? 4.142 -28.302 -28.876 1.00 46.88 196 VAL A C 1
ATOM 1641 O O . VAL A 1 196 ? 3.977 -28.274 -30.090 1.00 46.88 196 VAL A O 1
ATOM 1644 N N . ASP A 1 197 ? 3.219 -27.822 -28.039 1.00 44.56 197 ASP A N 1
ATOM 1645 C CA . ASP A 1 197 ? 1.856 -27.478 -28.488 1.00 44.56 197 ASP A CA 1
ATOM 1646 C C . ASP A 1 197 ? 1.716 -26.054 -29.064 1.00 44.56 197 ASP A C 1
ATOM 1648 O O . ASP A 1 197 ? 0.678 -25.701 -29.621 1.00 44.56 197 ASP A O 1
ATOM 1652 N N . LEU A 1 198 ? 2.757 -25.217 -28.959 1.00 47.91 198 LEU A N 1
ATOM 1653 C CA . LEU A 1 198 ? 2.696 -23.799 -29.340 1.00 47.91 198 LEU A CA 1
ATOM 1654 C C . LEU A 1 198 ? 3.041 -23.518 -30.818 1.00 47.91 198 LEU A C 1
ATOM 1656 O O . LEU A 1 198 ? 3.020 -22.361 -31.229 1.00 47.91 198 LEU A O 1
ATOM 1660 N N . ILE A 1 199 ? 3.383 -24.539 -31.614 1.00 46.81 199 ILE A N 1
ATOM 1661 C CA . ILE A 1 199 ? 3.924 -24.350 -32.975 1.00 46.81 199 ILE A CA 1
ATOM 1662 C C . ILE A 1 199 ? 2.861 -24.481 -34.087 1.00 46.81 199 ILE A C 1
ATOM 1664 O O . ILE A 1 199 ? 3.126 -24.053 -35.206 1.00 46.81 199 ILE A O 1
ATOM 1668 N N . ASP A 1 200 ? 1.643 -24.966 -33.815 1.00 41.72 200 ASP A N 1
ATOM 1669 C CA . ASP A 1 200 ? 0.724 -25.379 -34.897 1.00 41.72 200 ASP A CA 1
ATOM 1670 C C . ASP A 1 200 ? -0.657 -24.699 -34.909 1.00 41.72 200 ASP A C 1
ATOM 1672 O O . ASP A 1 200 ? -1.694 -25.347 -35.040 1.00 41.72 200 ASP A O 1
ATOM 1676 N N . GLN A 1 201 ? -0.706 -23.368 -34.778 1.00 39.06 201 GLN A N 1
ATOM 1677 C CA . GLN A 1 201 ? -1.954 -22.621 -34.992 1.00 39.06 201 GLN A CA 1
ATOM 1678 C C . GLN A 1 201 ? -1.750 -21.438 -35.944 1.00 39.06 201 GLN A C 1
ATOM 1680 O O . GLN A 1 201 ? -1.383 -20.337 -35.541 1.00 39.06 201 GLN A O 1
ATOM 1685 N N . SER A 1 202 ? -2.021 -21.674 -37.232 1.00 38.25 202 SER A N 1
ATOM 1686 C CA . SER A 1 202 ? -2.239 -20.608 -38.219 1.00 38.25 202 SER A CA 1
ATOM 1687 C C . SER A 1 202 ? -3.670 -20.054 -38.112 1.00 38.25 202 SER A C 1
ATOM 1689 O O . SER A 1 202 ? -4.607 -20.835 -37.930 1.00 38.25 202 SER A O 1
ATOM 1691 N N . PRO A 1 203 ? -3.881 -18.732 -38.249 1.00 44.41 203 PRO A N 1
ATOM 1692 C CA . PRO A 1 203 ? -5.207 -18.127 -38.132 1.00 44.41 203 PRO A CA 1
ATOM 1693 C C . PRO A 1 203 ? -6.082 -18.374 -39.380 1.00 44.41 203 PRO A C 1
ATOM 1695 O O . PRO A 1 203 ? -5.562 -18.387 -40.500 1.00 44.41 203 PRO A O 1
ATOM 1698 N N . PRO A 1 204 ? -7.414 -18.528 -39.230 1.00 41.78 204 PRO A N 1
ATOM 1699 C CA . PRO A 1 204 ? -8.339 -18.571 -40.361 1.00 41.78 204 PRO A CA 1
ATOM 1700 C C . PRO A 1 204 ? -8.556 -17.168 -40.973 1.00 41.78 204 PRO A C 1
ATOM 1702 O O . PRO A 1 204 ? -8.350 -16.159 -40.294 1.00 41.78 204 PRO A O 1
ATOM 1705 N N . PRO A 1 205 ? -8.972 -17.077 -42.253 1.00 40.41 205 PRO A N 1
ATOM 1706 C CA . PRO A 1 205 ? -9.110 -15.807 -42.964 1.00 40.41 205 PRO A CA 1
ATOM 1707 C C . PRO A 1 205 ? -10.344 -14.998 -42.516 1.00 40.41 205 PRO A C 1
ATOM 1709 O O . PRO A 1 205 ? -11.306 -15.567 -41.991 1.00 40.41 205 PRO A O 1
ATOM 1712 N N . PRO A 1 206 ? -10.342 -13.670 -42.742 1.00 42.53 206 PRO A N 1
ATOM 1713 C CA . PRO A 1 206 ? -11.340 -12.763 -42.191 1.00 42.53 206 PRO A CA 1
ATOM 1714 C C . PRO A 1 206 ? -12.659 -12.822 -42.975 1.00 42.53 206 PRO A C 1
ATOM 1716 O O . PRO A 1 206 ? -12.670 -12.681 -44.198 1.00 42.53 206 PRO A O 1
ATOM 1719 N N . ILE A 1 207 ? -13.778 -12.974 -42.261 1.00 37.25 207 ILE A N 1
ATOM 1720 C CA . ILE A 1 207 ? -15.132 -12.715 -42.770 1.00 37.25 207 ILE A CA 1
ATOM 1721 C C . ILE A 1 207 ? -15.711 -11.509 -42.019 1.00 37.25 207 ILE A C 1
ATOM 1723 O O . ILE A 1 207 ? -15.617 -11.416 -40.797 1.00 37.25 207 ILE A O 1
ATOM 1727 N N . ASP A 1 208 ? -16.298 -10.600 -42.799 1.00 43.78 208 ASP A N 1
ATOM 1728 C CA . ASP A 1 208 ? -16.933 -9.330 -42.440 1.00 43.78 208 ASP A CA 1
ATOM 1729 C C . ASP A 1 208 ? -17.771 -9.351 -41.147 1.00 43.78 208 ASP A C 1
ATOM 1731 O O . ASP A 1 208 ? -18.919 -9.798 -41.126 1.00 43.78 208 ASP A O 1
ATOM 1735 N N . ALA A 1 209 ? -17.232 -8.751 -40.081 1.00 38.81 209 ALA A N 1
ATOM 1736 C CA . ALA A 1 209 ? -17.904 -8.566 -38.789 1.00 38.81 209 ALA A CA 1
ATOM 1737 C C . ALA A 1 209 ? -18.495 -7.152 -38.581 1.00 38.81 209 ALA A C 1
ATOM 1739 O O . ALA A 1 209 ? -18.923 -6.805 -37.482 1.00 38.81 209 ALA A O 1
ATOM 1740 N N . PHE A 1 210 ? -18.573 -6.314 -39.620 1.00 38.28 210 PHE A N 1
ATOM 1741 C CA . PHE A 1 210 ? -18.938 -4.896 -39.466 1.00 38.28 210 PHE A CA 1
ATOM 1742 C C . PHE A 1 210 ? -20.449 -4.586 -39.383 1.00 38.28 210 PHE A C 1
ATOM 1744 O O . PHE A 1 210 ? -20.831 -3.417 -39.418 1.00 38.28 210 PHE A O 1
ATOM 1751 N N . ARG A 1 211 ? -21.342 -5.584 -39.254 1.00 37.59 211 ARG A N 1
ATOM 1752 C CA . ARG A 1 211 ? -22.804 -5.356 -39.368 1.00 37.59 211 ARG A CA 1
ATOM 1753 C C . ARG A 1 211 ? -23.693 -5.706 -38.168 1.00 37.59 211 ARG A C 1
ATOM 1755 O O . ARG A 1 211 ? -24.904 -5.570 -38.300 1.00 37.59 211 ARG A O 1
ATOM 1762 N N . VAL A 1 212 ? -23.153 -6.089 -37.005 1.00 41.00 212 VAL A N 1
ATOM 1763 C CA . VAL A 1 212 ? -23.984 -6.534 -35.851 1.00 41.00 212 VAL A CA 1
ATOM 1764 C C . VAL A 1 212 ? -23.852 -5.651 -34.589 1.00 41.00 212 VAL A C 1
ATOM 1766 O O . VAL A 1 212 ? -24.516 -5.888 -33.588 1.00 41.00 212 VAL A O 1
ATOM 1769 N N . ALA A 1 213 ? -23.087 -4.557 -34.618 1.00 43.19 213 ALA A N 1
ATOM 1770 C CA . ALA A 1 213 ? -22.744 -3.807 -33.399 1.00 43.19 213 ALA A CA 1
ATOM 1771 C C . ALA A 1 213 ? -23.806 -2.827 -32.837 1.00 43.19 213 ALA A C 1
ATOM 1773 O O . ALA A 1 213 ? -23.493 -2.113 -31.891 1.00 43.19 213 ALA A O 1
ATOM 1774 N N . PHE A 1 214 ? -25.039 -2.751 -33.360 1.00 37.00 214 PHE A N 1
ATOM 1775 C CA . PHE A 1 214 ? -25.983 -1.693 -32.936 1.00 37.00 214 PHE A CA 1
ATOM 1776 C C . PHE A 1 214 ? -27.261 -2.121 -32.204 1.00 37.00 214 PHE A C 1
ATOM 1778 O O . PHE A 1 214 ? -28.004 -1.248 -31.764 1.00 37.00 214 PHE A O 1
ATOM 1785 N N . THR A 1 215 ? -27.498 -3.412 -31.952 1.00 43.28 215 THR A N 1
ATOM 1786 C CA . THR A 1 215 ? -28.595 -3.840 -31.056 1.00 43.28 215 THR A CA 1
ATOM 1787 C C . THR A 1 215 ? -28.217 -5.098 -30.274 1.00 43.28 215 THR A C 1
ATOM 1789 O O . THR A 1 215 ? -28.535 -6.210 -30.690 1.00 43.28 215 THR A O 1
ATOM 1792 N N . GLY A 1 216 ? -27.522 -4.930 -29.145 1.00 35.12 216 GLY A N 1
ATOM 1793 C CA . GLY A 1 216 ? -27.276 -6.010 -28.183 1.00 35.12 216 GLY A CA 1
ATOM 1794 C C . GLY A 1 216 ? -28.474 -6.219 -27.236 1.00 35.12 216 GLY A C 1
ATOM 1795 O O . GLY A 1 216 ? -29.122 -5.237 -26.864 1.00 35.12 216 GLY A O 1
ATOM 1796 N N . PRO A 1 217 ? -28.798 -7.467 -26.850 1.00 36.50 217 PRO A N 1
ATOM 1797 C CA . PRO A 1 217 ? -29.946 -7.787 -26.004 1.00 36.50 217 PRO A CA 1
ATOM 1798 C C . PRO A 1 217 ? -29.715 -7.394 -24.536 1.00 36.50 217 PRO A C 1
ATOM 1800 O O . PRO A 1 217 ? -28.646 -7.627 -23.975 1.00 36.50 217 PRO A O 1
ATOM 1803 N N . GLN A 1 218 ? -30.750 -6.836 -23.901 1.00 37.97 218 GLN A N 1
ATOM 1804 C CA . GLN A 1 218 ? -30.788 -6.610 -22.456 1.00 37.97 218 GLN A CA 1
ATOM 1805 C C . GLN A 1 218 ? -31.012 -7.945 -21.734 1.00 37.97 218 GLN A C 1
ATOM 1807 O O . GLN A 1 218 ? -32.076 -8.548 -21.872 1.00 37.97 218 GLN A O 1
ATOM 1812 N N . PHE A 1 219 ? -30.032 -8.392 -20.948 1.00 37.34 219 PHE A N 1
ATOM 1813 C CA . PHE A 1 219 ? -30.209 -9.466 -19.968 1.00 37.34 219 PHE A CA 1
ATOM 1814 C C . PHE A 1 219 ? -30.327 -8.879 -18.551 1.00 37.34 219 PHE A C 1
ATOM 1816 O O . PHE A 1 219 ? -29.689 -7.865 -18.259 1.00 37.34 219 PHE A O 1
ATOM 1823 N N . PRO A 1 220 ? -31.152 -9.479 -17.672 1.00 35.19 220 PRO A N 1
ATOM 1824 C CA . PRO A 1 220 ? -31.389 -8.967 -16.329 1.00 35.19 220 PRO A CA 1
ATOM 1825 C C . PRO A 1 220 ? -30.174 -9.214 -15.425 1.00 35.19 220 PRO A C 1
ATOM 1827 O O . PRO A 1 220 ? -29.568 -10.283 -15.463 1.00 35.19 220 PRO A O 1
ATOM 1830 N N . GLU A 1 221 ? -29.835 -8.222 -14.599 1.00 34.84 221 GLU A N 1
ATOM 1831 C CA . GLU A 1 221 ? -28.738 -8.306 -13.628 1.00 34.84 221 GLU A CA 1
ATOM 1832 C C . GLU A 1 221 ? -28.935 -9.465 -12.629 1.00 34.84 221 GLU A C 1
ATOM 1834 O O . GLU A 1 221 ? -29.948 -9.493 -11.921 1.00 34.84 221 GLU A O 1
ATOM 1839 N N . PRO A 1 222 ? -27.948 -10.362 -12.453 1.00 39.59 222 PRO A N 1
ATOM 1840 C CA . PRO A 1 222 ? -27.872 -11.203 -11.268 1.00 39.59 222 PRO A CA 1
ATOM 1841 C C . PRO A 1 222 ? -27.375 -10.371 -10.076 1.00 39.59 222 PRO A C 1
ATOM 1843 O O . PRO A 1 222 ? -26.380 -9.649 -10.163 1.00 39.59 222 PRO A O 1
ATOM 1846 N N . ARG A 1 223 ? -28.044 -10.504 -8.926 1.00 37.72 223 ARG A N 1
ATOM 1847 C CA . ARG A 1 223 ? -27.693 -9.873 -7.638 1.00 37.72 223 ARG A CA 1
ATOM 1848 C C . ARG A 1 223 ? -26.453 -10.501 -6.957 1.00 37.72 223 ARG A C 1
ATOM 1850 O O . ARG A 1 223 ? -26.423 -10.624 -5.740 1.00 37.72 223 ARG A O 1
ATOM 1857 N N . GLU A 1 224 ? -25.408 -10.847 -7.707 1.00 37.66 224 GLU A N 1
ATOM 1858 C CA . GLU A 1 224 ? -24.125 -11.372 -7.188 1.00 37.66 224 GLU A CA 1
ATOM 1859 C C . GLU A 1 224 ? -22.996 -10.325 -7.284 1.00 37.66 224 GLU A C 1
ATOM 1861 O O . GLU A 1 224 ? -21.904 -10.568 -7.795 1.00 37.66 224 GLU A O 1
ATOM 1866 N N . LYS A 1 225 ? -23.251 -9.099 -6.816 1.00 41.44 225 LYS A N 1
ATOM 1867 C CA . LYS A 1 225 ? -22.383 -7.940 -7.100 1.00 41.44 225 LYS A CA 1
ATOM 1868 C C . LYS A 1 225 ? -21.118 -7.780 -6.240 1.00 41.44 225 LYS A C 1
ATOM 1870 O O . LYS A 1 225 ? -20.434 -6.777 -6.413 1.00 41.44 225 LYS A O 1
ATOM 1875 N N . LEU A 1 226 ? -20.762 -8.683 -5.318 1.00 41.38 226 LEU A N 1
ATOM 1876 C CA . LEU A 1 226 ? -19.888 -8.267 -4.198 1.00 41.38 226 LEU A CA 1
ATOM 1877 C C . LEU A 1 226 ? -18.681 -9.133 -3.805 1.00 41.38 226 LEU A C 1
ATOM 1879 O O . LEU A 1 226 ? -18.010 -8.793 -2.838 1.00 41.38 226 LEU A O 1
ATOM 1883 N N . VAL A 1 227 ? -18.297 -10.135 -4.602 1.00 36.22 227 VAL A N 1
ATOM 1884 C CA . VAL A 1 227 ? -16.985 -10.824 -4.462 1.00 36.22 227 VAL A CA 1
ATOM 1885 C C . VAL A 1 227 ? -15.946 -10.305 -5.483 1.00 36.22 227 VAL A C 1
ATOM 1887 O O . VAL A 1 227 ? -14.766 -10.641 -5.443 1.00 36.22 227 VAL A O 1
ATOM 1890 N N . TRP A 1 228 ? -16.349 -9.391 -6.367 1.00 32.00 228 TRP A N 1
ATOM 1891 C CA . TRP A 1 228 ? -15.621 -9.063 -7.599 1.00 32.00 228 TRP A CA 1
ATOM 1892 C C . TRP A 1 228 ? -14.488 -8.023 -7.498 1.00 32.00 228 TRP A C 1
ATOM 1894 O O . TRP A 1 228 ? -13.841 -7.757 -8.503 1.00 32.00 228 TRP A O 1
ATOM 1904 N N . ARG A 1 229 ? -14.187 -7.442 -6.326 1.00 48.19 229 ARG A N 1
ATOM 1905 C CA . ARG A 1 229 ? -13.220 -6.319 -6.242 1.00 48.19 229 ARG A CA 1
ATOM 1906 C C . ARG A 1 229 ? -11.755 -6.666 -5.962 1.00 48.19 229 ARG A C 1
ATOM 1908 O O . ARG A 1 229 ? -10.912 -5.806 -6.177 1.00 48.19 229 ARG A O 1
ATOM 1915 N N . ASN A 1 230 ? -11.417 -7.877 -5.508 1.00 48.91 230 ASN A N 1
ATOM 1916 C CA . ASN A 1 230 ? -9.999 -8.206 -5.272 1.00 48.91 230 ASN A CA 1
ATOM 1917 C C . ASN A 1 230 ? -9.276 -8.712 -6.525 1.00 48.91 230 ASN A C 1
ATOM 1919 O O . ASN A 1 230 ? -8.100 -8.409 -6.696 1.00 48.91 230 ASN A O 1
ATOM 1923 N N . LYS A 1 231 ? -9.971 -9.406 -7.436 1.00 53.72 231 LYS A N 1
ATOM 1924 C CA . LYS A 1 231 ? -9.377 -9.838 -8.714 1.00 53.72 231 LYS A CA 1
ATOM 1925 C C . LYS A 1 231 ? -9.140 -8.668 -9.672 1.00 53.72 231 LYS A C 1
ATOM 1927 O O . LYS A 1 231 ? -8.101 -8.621 -10.318 1.00 53.72 231 LYS A O 1
ATOM 1932 N N . SER A 1 232 ? -10.047 -7.686 -9.693 1.00 56.38 232 SER A N 1
ATOM 1933 C CA . SER A 1 232 ? -9.955 -6.517 -10.581 1.00 56.38 232 SER A CA 1
ATOM 1934 C C . SER A 1 232 ? -8.741 -5.627 -10.310 1.00 56.38 232 SER A C 1
ATOM 1936 O O . SER A 1 232 ? -8.290 -4.905 -11.194 1.00 56.38 232 SER A O 1
ATOM 1938 N N . ASN A 1 233 ? -8.205 -5.652 -9.090 1.00 70.31 233 ASN A N 1
ATOM 1939 C CA . ASN A 1 233 ? -7.181 -4.693 -8.703 1.00 70.31 233 ASN A CA 1
ATOM 1940 C C . ASN A 1 233 ? -5.749 -5.215 -8.901 1.00 70.31 233 ASN A C 1
ATOM 1942 O O . ASN A 1 233 ? -4.861 -4.419 -9.200 1.00 70.31 233 ASN A O 1
ATOM 1946 N N . TRP A 1 234 ? -5.529 -6.535 -8.843 1.00 81.62 234 TRP A N 1
ATOM 1947 C CA . TRP A 1 234 ? -4.257 -7.129 -9.273 1.00 81.62 234 TRP A CA 1
ATOM 1948 C C . TRP A 1 234 ? -3.976 -6.830 -10.744 1.00 81.62 234 TRP A C 1
ATOM 1950 O O . TRP A 1 234 ? -2.857 -6.461 -11.089 1.00 81.62 234 TRP A O 1
ATOM 1960 N N . GLY A 1 235 ? -5.008 -6.907 -11.590 1.00 83.44 235 GLY A N 1
ATOM 1961 C CA . GLY A 1 235 ? -4.891 -6.561 -13.002 1.00 83.44 235 GLY A CA 1
ATOM 1962 C C . GLY A 1 235 ? -4.456 -5.112 -13.228 1.00 83.44 235 GLY A C 1
ATOM 1963 O O . GLY A 1 235 ? -3.677 -4.838 -14.136 1.00 83.44 235 GLY A O 1
ATOM 1964 N N . HIS A 1 236 ? -4.879 -4.183 -12.363 1.00 86.50 236 HIS A N 1
ATOM 1965 C CA . HIS A 1 236 ? -4.428 -2.796 -12.437 1.00 86.50 236 HIS A CA 1
ATOM 1966 C C . HIS A 1 236 ? -2.941 -2.658 -12.108 1.00 86.50 236 HIS A C 1
ATOM 1968 O O . HIS A 1 236 ? -2.216 -2.066 -12.901 1.00 86.50 236 HIS A O 1
ATOM 1974 N N . LEU A 1 237 ? -2.479 -3.252 -11.001 1.00 88.44 237 LEU A N 1
ATOM 1975 C CA . LEU A 1 237 ? -1.064 -3.220 -10.619 1.00 88.44 237 LEU A CA 1
ATOM 1976 C C . LEU A 1 237 ? -0.176 -3.907 -11.671 1.00 88.44 237 LEU A C 1
ATOM 1978 O O . LEU A 1 237 ? 0.904 -3.418 -11.979 1.00 88.44 237 LEU A O 1
ATOM 1982 N N . GLN A 1 238 ? -0.636 -5.012 -12.263 1.00 91.06 238 GLN A N 1
ATOM 1983 C CA . GLN A 1 238 ? 0.073 -5.716 -13.339 1.00 91.06 238 GLN A CA 1
ATOM 1984 C C . GLN A 1 238 ? 0.167 -4.863 -14.611 1.00 91.06 238 GLN A C 1
ATOM 1986 O O . GLN A 1 238 ? 1.248 -4.717 -15.182 1.00 91.06 238 GLN A O 1
ATOM 1991 N N . LEU A 1 239 ? -0.938 -4.237 -15.031 1.00 87.56 239 LEU A N 1
ATOM 1992 C CA . LEU A 1 239 ? -0.937 -3.295 -16.155 1.00 87.56 239 LEU A CA 1
ATOM 1993 C C . LEU A 1 239 ? -0.056 -2.079 -15.869 1.00 87.56 239 LEU A C 1
ATOM 1995 O O . LEU A 1 239 ? 0.649 -1.605 -16.759 1.00 87.56 239 LEU A O 1
ATOM 1999 N N . GLU A 1 240 ? -0.080 -1.573 -14.640 1.00 90.81 240 GLU A N 1
ATOM 2000 C CA . GLU A 1 240 ? 0.752 -0.455 -14.220 1.00 90.81 240 GLU A CA 1
ATOM 2001 C C . GLU A 1 240 ? 2.232 -0.841 -14.206 1.00 90.81 240 GLU A C 1
ATOM 2003 O O . GLU A 1 240 ? 3.055 -0.083 -14.708 1.00 90.81 240 GLU A O 1
ATOM 2008 N N . ALA A 1 241 ? 2.588 -2.046 -13.763 1.00 90.81 241 ALA A N 1
ATOM 2009 C CA . ALA A 1 241 ? 3.962 -2.533 -13.824 1.00 90.81 241 ALA A CA 1
ATOM 2010 C C . ALA A 1 241 ? 4.511 -2.510 -15.258 1.00 90.81 241 ALA A C 1
ATOM 2012 O O . ALA A 1 241 ? 5.646 -2.090 -15.505 1.00 90.81 241 ALA A O 1
ATOM 2013 N N . ILE A 1 242 ? 3.665 -2.891 -16.215 1.00 89.12 242 ILE A N 1
ATOM 2014 C CA . ILE A 1 242 ? 3.993 -2.935 -17.639 1.00 89.12 242 ILE A CA 1
ATOM 2015 C C . ILE A 1 242 ? 4.044 -1.533 -18.265 1.00 89.12 242 ILE A C 1
ATOM 2017 O O . ILE A 1 242 ? 4.939 -1.250 -19.068 1.00 89.12 242 ILE A O 1
ATOM 2021 N N . ARG A 1 243 ? 3.103 -0.648 -17.915 1.00 87.12 243 ARG A N 1
ATOM 2022 C CA . ARG A 1 243 ? 2.961 0.696 -18.510 1.00 87.12 243 ARG A CA 1
ATOM 2023 C C . ARG A 1 243 ? 3.857 1.741 -17.855 1.00 87.12 243 ARG A C 1
ATOM 2025 O O . ARG A 1 243 ? 4.522 2.508 -18.548 1.00 87.12 243 ARG A O 1
ATOM 2032 N N . SER A 1 244 ? 3.909 1.745 -16.527 1.00 85.19 244 SER A N 1
ATOM 2033 C CA . SER A 1 244 ? 4.706 2.659 -15.699 1.00 85.19 244 SER A CA 1
ATOM 2034 C C . SER A 1 244 ? 6.156 2.208 -15.548 1.00 85.19 244 SER A C 1
ATOM 2036 O O . SER A 1 244 ? 6.913 2.822 -14.802 1.00 85.19 244 SER A O 1
ATOM 2038 N N . ARG A 1 245 ? 6.568 1.172 -16.294 1.00 83.25 245 ARG A N 1
ATOM 2039 C CA . ARG A 1 245 ? 7.965 0.739 -16.416 1.00 83.25 245 ARG A CA 1
ATOM 2040 C C . ARG A 1 245 ? 8.578 0.328 -15.079 1.00 83.25 245 ARG A C 1
ATOM 2042 O O . ARG A 1 245 ? 9.789 0.467 -14.914 1.00 83.25 245 ARG A O 1
ATOM 2049 N N . MET A 1 246 ? 7.772 -0.217 -14.170 1.00 90.06 246 MET A N 1
ATOM 2050 C CA . MET A 1 246 ? 8.231 -0.599 -12.837 1.00 90.06 246 MET A CA 1
ATOM 2051 C C . MET A 1 246 ? 9.403 -1.584 -12.914 1.00 90.06 246 MET A C 1
ATOM 2053 O O . MET A 1 246 ? 9.488 -2.424 -13.820 1.00 90.06 246 MET A O 1
ATOM 2057 N N . THR A 1 247 ? 10.322 -1.447 -11.962 1.00 90.88 247 THR A N 1
ATOM 2058 C CA . THR A 1 247 ? 11.326 -2.467 -11.660 1.00 90.88 247 THR A CA 1
ATOM 2059 C C . THR A 1 247 ? 10.679 -3.596 -10.858 1.00 90.88 247 THR A C 1
ATOM 2061 O O . THR A 1 247 ? 9.592 -3.423 -10.306 1.00 90.88 247 THR A O 1
ATOM 2064 N N . GLU A 1 248 ? 11.352 -4.744 -10.768 1.00 91.00 248 GLU A N 1
ATOM 2065 C CA . GLU A 1 248 ? 10.900 -5.864 -9.932 1.00 91.00 248 GLU A CA 1
ATOM 2066 C C . GLU A 1 248 ? 10.700 -5.429 -8.472 1.00 91.00 248 GLU A C 1
ATOM 2068 O O . GLU A 1 248 ? 9.664 -5.709 -7.882 1.00 91.00 248 GLU A O 1
ATOM 2073 N N . GLU A 1 249 ? 11.632 -4.641 -7.928 1.00 89.94 249 GLU A N 1
ATOM 2074 C CA . GLU A 1 249 ? 11.542 -4.095 -6.567 1.00 89.94 249 GLU A CA 1
ATOM 2075 C C . GLU A 1 249 ? 10.315 -3.193 -6.371 1.00 89.94 249 GLU A C 1
ATOM 2077 O O . GLU A 1 249 ? 9.608 -3.316 -5.371 1.00 89.94 249 GLU A O 1
ATOM 2082 N N . LEU A 1 250 ? 10.032 -2.301 -7.330 1.00 91.25 250 LEU A N 1
ATOM 2083 C CA . LEU A 1 250 ? 8.859 -1.424 -7.269 1.00 91.25 250 LEU A CA 1
ATOM 2084 C C . LEU A 1 250 ? 7.557 -2.212 -7.404 1.00 91.25 250 LEU A C 1
ATOM 2086 O O . LEU A 1 250 ? 6.580 -1.886 -6.735 1.00 91.25 250 LEU A O 1
ATOM 2090 N N . TYR A 1 251 ? 7.544 -3.249 -8.243 1.00 92.38 251 TYR A N 1
ATOM 2091 C CA . TYR A 1 251 ? 6.389 -4.122 -8.381 1.00 92.38 251 TYR A CA 1
ATOM 2092 C C . TYR A 1 251 ? 6.128 -4.896 -7.090 1.00 92.38 251 TYR A C 1
ATOM 2094 O O . TYR A 1 251 ? 5.013 -4.839 -6.590 1.00 92.38 251 TYR A O 1
ATOM 2102 N N . GLU A 1 252 ? 7.136 -5.543 -6.498 1.00 88.75 252 GLU A N 1
ATOM 2103 C CA . GLU A 1 252 ? 6.981 -6.263 -5.226 1.00 88.75 252 GLU A CA 1
ATOM 2104 C C . GLU A 1 252 ? 6.577 -5.326 -4.075 1.00 88.75 252 GLU A C 1
ATOM 2106 O O . GLU A 1 252 ? 5.694 -5.666 -3.285 1.00 88.75 252 GLU A O 1
ATOM 2111 N N . SER A 1 253 ? 7.124 -4.105 -4.026 1.00 89.31 253 SER A N 1
ATOM 2112 C CA . SER A 1 253 ? 6.668 -3.068 -3.088 1.00 89.31 253 SER A CA 1
ATOM 2113 C C . SER A 1 253 ? 5.197 -2.710 -3.317 1.00 89.31 253 SER A C 1
ATOM 2115 O O . SER A 1 253 ? 4.413 -2.668 -2.371 1.00 89.31 253 SER A O 1
ATOM 2117 N N . GLY A 1 254 ? 4.795 -2.509 -4.575 1.00 89.12 254 GLY A N 1
ATOM 2118 C CA . GLY A 1 254 ? 3.408 -2.240 -4.946 1.00 89.12 254 GLY A CA 1
ATOM 2119 C C . GLY A 1 254 ? 2.473 -3.404 -4.615 1.00 89.12 254 GLY A C 1
ATOM 2120 O O . GLY A 1 254 ? 1.373 -3.174 -4.122 1.00 89.12 254 GLY A O 1
ATOM 2121 N N . LYS A 1 255 ? 2.908 -4.660 -4.803 1.00 88.75 255 LYS A N 1
ATOM 2122 C CA . LYS A 1 255 ? 2.145 -5.854 -4.402 1.00 88.75 255 LYS A CA 1
ATOM 2123 C C . LYS A 1 255 ? 1.921 -5.859 -2.897 1.00 88.75 255 LYS A C 1
ATOM 2125 O O . LYS A 1 255 ? 0.807 -6.127 -2.452 1.00 88.75 255 LYS A O 1
ATOM 2130 N N . TRP A 1 256 ? 2.960 -5.550 -2.124 1.00 82.75 256 TRP A N 1
ATOM 2131 C CA . TRP A 1 256 ? 2.874 -5.496 -0.670 1.00 82.75 256 TRP A CA 1
ATOM 2132 C C . TRP A 1 256 ? 1.904 -4.406 -0.204 1.00 82.75 256 TRP A C 1
ATOM 2134 O O . TRP A 1 256 ? 0.968 -4.702 0.537 1.00 82.75 256 TRP A O 1
ATOM 2144 N N . GLU A 1 257 ? 2.046 -3.175 -0.705 1.00 84.38 257 GLU A N 1
ATOM 2145 C CA . GLU A 1 257 ? 1.113 -2.076 -0.413 1.00 84.38 257 GLU A CA 1
ATOM 2146 C C . GLU A 1 257 ? -0.324 -2.433 -0.802 1.00 84.38 257 GLU A C 1
ATOM 2148 O O . GLU A 1 257 ? -1.272 -2.128 -0.075 1.00 84.38 257 GLU A O 1
ATOM 2153 N N . PHE A 1 258 ? -0.489 -3.124 -1.929 1.00 84.06 258 PHE A N 1
ATOM 2154 C CA . PHE A 1 258 ? -1.787 -3.541 -2.425 1.00 84.06 258 PHE A CA 1
ATOM 2155 C C . PHE A 1 258 ? -2.452 -4.585 -1.515 1.00 84.06 258 PHE A C 1
ATOM 2157 O O . PHE A 1 258 ? -3.634 -4.459 -1.178 1.00 84.06 258 PHE A O 1
ATOM 2164 N N . VAL A 1 259 ? -1.694 -5.589 -1.065 1.00 79.31 259 VAL A N 1
ATOM 2165 C CA . VAL A 1 259 ? -2.158 -6.587 -0.090 1.00 79.31 259 VAL A CA 1
ATOM 2166 C C . VAL A 1 259 ? -2.538 -5.910 1.225 1.00 79.31 259 VAL A C 1
ATOM 2168 O O . VAL A 1 259 ? -3.644 -6.137 1.716 1.00 79.31 259 VAL A O 1
ATOM 2171 N N . GLN A 1 260 ? -1.690 -5.020 1.747 1.00 73.31 260 GLN A N 1
ATOM 2172 C CA . GLN A 1 260 ? -1.966 -4.266 2.974 1.00 73.31 260 GLN A CA 1
ATOM 2173 C C . GLN A 1 260 ? -3.231 -3.416 2.847 1.00 73.31 260 GLN A C 1
ATOM 2175 O O . GLN A 1 260 ? -4.108 -3.454 3.710 1.00 73.31 260 GLN A O 1
ATOM 2180 N N . PHE A 1 261 ? -3.385 -2.690 1.738 1.00 78.12 261 PHE A N 1
ATOM 2181 C CA . PHE A 1 261 ? -4.583 -1.900 1.478 1.00 78.12 261 PHE A CA 1
ATOM 2182 C C . PHE A 1 261 ? -5.838 -2.776 1.380 1.00 78.12 261 PHE A C 1
ATOM 2184 O O . PHE A 1 261 ? -6.896 -2.399 1.890 1.00 78.12 261 PHE A O 1
ATOM 2191 N N . GLY A 1 262 ? -5.733 -3.949 0.750 1.00 74.44 262 GLY A N 1
ATOM 2192 C CA . GLY A 1 262 ? -6.809 -4.933 0.673 1.00 74.44 262 GLY A CA 1
ATOM 2193 C C . GLY A 1 262 ? -7.221 -5.458 2.050 1.00 74.44 262 GLY A C 1
ATOM 2194 O O . GLY A 1 262 ? -8.417 -5.508 2.346 1.00 74.44 262 GLY A O 1
ATOM 2195 N N . LEU A 1 263 ? -6.249 -5.788 2.904 1.00 68.56 263 LEU A N 1
ATOM 2196 C CA . LEU A 1 263 ? -6.476 -6.222 4.285 1.00 68.56 263 LEU A CA 1
ATOM 2197 C C . LEU A 1 263 ? -7.143 -5.117 5.116 1.00 68.56 263 LEU A C 1
ATOM 2199 O O . LEU A 1 263 ? -8.182 -5.353 5.735 1.00 68.56 263 LEU A O 1
ATOM 2203 N N . LEU A 1 264 ? -6.621 -3.889 5.055 1.00 68.75 264 LEU A N 1
ATOM 2204 C CA . LEU A 1 264 ? -7.174 -2.732 5.767 1.00 68.75 264 LEU A CA 1
ATOM 2205 C C . LEU A 1 264 ? -8.586 -2.372 5.284 1.00 68.75 264 LEU A C 1
ATOM 2207 O O . LEU A 1 264 ? -9.472 -2.099 6.093 1.00 68.75 264 LEU A O 1
ATOM 2211 N N . SER A 1 265 ? -8.824 -2.399 3.971 1.00 70.19 265 SER A N 1
ATOM 2212 C CA . SER A 1 265 ? -10.130 -2.069 3.388 1.00 70.19 265 SER A CA 1
ATOM 2213 C C . SER A 1 265 ? -11.191 -3.119 3.711 1.00 70.19 265 SER A C 1
ATOM 2215 O O . SER A 1 265 ? -12.334 -2.755 3.989 1.00 70.19 265 SER A O 1
ATOM 2217 N N . ARG A 1 266 ? -10.829 -4.411 3.699 1.00 67.69 266 ARG A N 1
ATOM 2218 C CA . ARG A 1 266 ? -11.719 -5.492 4.150 1.00 67.69 266 ARG A CA 1
ATOM 2219 C C . ARG A 1 266 ? -12.044 -5.339 5.631 1.00 67.69 266 ARG A C 1
ATOM 2221 O O . ARG A 1 266 ? -13.219 -5.318 5.971 1.00 67.69 266 ARG A O 1
ATOM 2228 N N . SER A 1 267 ? -11.030 -5.129 6.473 1.00 67.44 267 SER A N 1
ATOM 2229 C CA . SER A 1 267 ? -11.224 -4.907 7.910 1.00 67.44 267 SER A CA 1
ATOM 2230 C C . SER A 1 267 ? -12.171 -3.739 8.181 1.00 67.44 267 SER A C 1
ATOM 2232 O O . SER A 1 267 ? -13.097 -3.877 8.970 1.00 67.44 267 SER A O 1
ATOM 2234 N N . LYS A 1 268 ? -11.980 -2.601 7.502 1.00 65.00 268 LYS A N 1
ATOM 2235 C CA . LYS A 1 268 ? -12.826 -1.416 7.686 1.00 65.00 268 LYS A CA 1
ATOM 2236 C C . LYS A 1 268 ? -14.268 -1.656 7.245 1.00 65.00 268 LYS A C 1
ATOM 2238 O O . LYS A 1 268 ? -15.198 -1.283 7.947 1.00 65.00 268 LYS A O 1
ATOM 2243 N N . ARG A 1 269 ? -14.463 -2.281 6.085 1.00 67.88 269 ARG A N 1
ATOM 2244 C CA . ARG A 1 269 ? -15.803 -2.590 5.579 1.00 67.88 269 ARG A CA 1
ATOM 2245 C C . ARG A 1 269 ? -16.543 -3.548 6.510 1.00 67.88 269 ARG A C 1
ATOM 2247 O O . ARG A 1 269 ? -17.733 -3.401 6.736 1.00 67.88 269 ARG A O 1
ATOM 2254 N N . GLU A 1 270 ? -15.843 -4.534 7.044 1.00 63.88 270 GLU A N 1
ATOM 2255 C CA . GLU A 1 270 ? -16.438 -5.497 7.963 1.00 63.88 270 GLU A CA 1
ATOM 2256 C C . GLU A 1 270 ? -16.708 -4.896 9.341 1.00 63.88 270 GLU A C 1
ATOM 2258 O O . GLU A 1 270 ? -17.670 -5.293 9.991 1.00 63.88 270 GLU A O 1
ATOM 2263 N N . GLU A 1 271 ? -15.898 -3.929 9.776 1.00 62.72 271 GLU A N 1
ATOM 2264 C CA . GLU A 1 271 ? -16.187 -3.090 10.940 1.00 62.72 271 GLU A CA 1
ATOM 2265 C C . GLU A 1 271 ? -17.452 -2.251 10.707 1.00 62.72 271 GLU A C 1
ATOM 2267 O O . GLU A 1 271 ? -18.316 -2.209 11.578 1.00 62.72 271 GLU A O 1
ATOM 2272 N N . GLU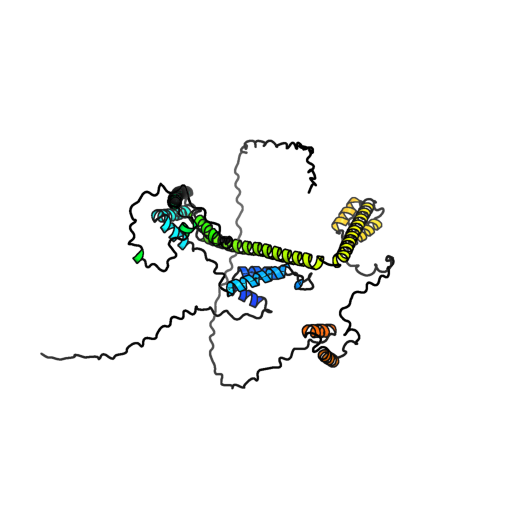 A 1 272 ? -17.619 -1.671 9.514 1.00 70.94 272 GLU A N 1
ATOM 2273 C CA . GLU A 1 272 ? -18.851 -0.983 9.104 1.00 70.94 272 GLU A CA 1
ATOM 2274 C C . GLU A 1 272 ? -20.057 -1.948 9.084 1.00 70.94 272 GLU A C 1
ATOM 2276 O O . GLU A 1 272 ? -21.088 -1.644 9.675 1.00 70.94 272 GLU A O 1
ATOM 2281 N N . GLU A 1 273 ? -19.927 -3.152 8.516 1.00 75.69 273 GLU A N 1
ATOM 2282 C CA . GLU A 1 273 ? -20.991 -4.174 8.499 1.00 75.69 273 GLU A CA 1
ATOM 2283 C C . GLU A 1 273 ? -21.289 -4.752 9.900 1.00 75.69 273 GLU A C 1
ATOM 2285 O O . GLU A 1 273 ? -22.413 -5.159 10.201 1.00 75.69 273 GLU A O 1
ATOM 2290 N N . ALA A 1 274 ? -20.292 -4.835 10.785 1.00 68.88 274 ALA A N 1
ATOM 2291 C CA . ALA A 1 274 ? -20.484 -5.217 12.183 1.00 68.88 274 ALA A CA 1
ATOM 2292 C C . ALA A 1 274 ? -21.195 -4.108 12.965 1.00 68.88 274 ALA A C 1
ATOM 2294 O O . ALA A 1 274 ? -22.093 -4.406 13.751 1.00 68.88 274 ALA A O 1
ATOM 2295 N N . TYR A 1 275 ? -20.836 -2.850 12.711 1.00 74.06 275 TYR A N 1
ATOM 2296 C CA . TYR A 1 275 ? -21.510 -1.683 13.264 1.00 74.06 275 TYR A CA 1
ATOM 2297 C C . TYR A 1 275 ? -22.969 -1.605 12.799 1.00 74.06 275 TYR A C 1
ATOM 2299 O O . TYR A 1 275 ? -23.854 -1.392 13.622 1.00 74.06 275 TYR A O 1
ATOM 2307 N N . GLU A 1 276 ? -23.243 -1.851 11.515 1.00 81.81 276 GLU A N 1
ATOM 2308 C CA . GLU A 1 276 ? -24.608 -1.924 10.981 1.00 81.81 276 GLU A CA 1
ATOM 2309 C C . GLU A 1 276 ? -25.416 -3.049 11.637 1.00 81.81 276 GLU A C 1
ATOM 2311 O O . GLU A 1 276 ? -26.543 -2.813 12.066 1.00 81.81 276 GLU A O 1
ATOM 2316 N N . ARG A 1 277 ? -24.837 -4.245 11.810 1.00 80.75 277 ARG A N 1
ATOM 2317 C CA . ARG A 1 277 ? -25.508 -5.347 12.523 1.00 80.75 277 ARG A CA 1
ATOM 2318 C C . ARG A 1 277 ? -25.775 -5.029 13.990 1.00 80.75 277 ARG A C 1
ATOM 2320 O O . ARG A 1 277 ? -26.852 -5.350 14.483 1.00 80.75 277 ARG A O 1
ATOM 2327 N N . ASP A 1 278 ? -24.829 -4.411 14.696 1.00 68.06 278 ASP A N 1
ATOM 2328 C CA . ASP A 1 278 ? -25.048 -3.997 16.087 1.00 68.06 278 ASP A CA 1
ATOM 2329 C C . ASP A 1 278 ? -26.139 -2.923 16.171 1.00 68.06 278 ASP A C 1
ATOM 2331 O O . ASP A 1 278 ? -27.025 -2.999 17.019 1.00 68.06 278 ASP A O 1
ATOM 2335 N N . MET A 1 279 ? -26.154 -1.981 15.226 1.00 79.44 279 MET A N 1
ATOM 2336 C CA . MET A 1 279 ? -27.222 -0.993 15.081 1.00 79.44 279 MET A CA 1
ATOM 2337 C C . MET A 1 279 ? -28.580 -1.642 14.798 1.00 79.44 279 MET A C 1
ATOM 2339 O O . MET A 1 279 ? -29.566 -1.254 15.419 1.00 79.44 279 MET A O 1
ATOM 2343 N N . GLU A 1 280 ? -28.654 -2.646 13.923 1.00 82.31 280 GLU A N 1
ATOM 2344 C CA . GLU A 1 280 ? -29.885 -3.400 13.656 1.00 82.31 280 GLU A CA 1
ATOM 2345 C C . GLU A 1 280 ? -30.359 -4.186 14.882 1.00 82.31 280 GLU A C 1
ATOM 2347 O O . GLU A 1 280 ? -31.556 -4.210 15.170 1.00 82.31 280 GLU A O 1
ATOM 2352 N N . VAL A 1 281 ? -29.445 -4.795 15.643 1.00 69.88 281 VAL A N 1
ATOM 2353 C CA . VAL A 1 281 ? -29.769 -5.481 16.902 1.00 69.88 281 VAL A CA 1
ATOM 2354 C C . VAL A 1 281 ? -30.257 -4.480 17.941 1.00 69.88 281 VAL A C 1
ATOM 2356 O O . VAL A 1 281 ? -31.285 -4.720 18.573 1.00 69.88 281 VAL A O 1
ATOM 2359 N N . GLN A 1 282 ? -29.586 -3.337 18.093 1.00 67.75 282 GLN A N 1
ATOM 2360 C CA . GLN A 1 282 ? -30.021 -2.265 18.984 1.00 67.75 282 GLN A CA 1
ATOM 2361 C C . GLN A 1 282 ? -31.376 -1.697 18.562 1.00 67.75 282 GLN A C 1
ATOM 2363 O O . GLN A 1 282 ? -32.227 -1.462 19.417 1.00 67.75 282 GLN A O 1
ATOM 2368 N N . GLU A 1 283 ? -31.624 -1.500 17.267 1.00 75.94 283 GLU A N 1
ATOM 2369 C CA . GLU A 1 283 ? -32.933 -1.095 16.760 1.00 75.94 283 GLU A CA 1
ATOM 2370 C C . GLU A 1 283 ? -33.993 -2.171 16.984 1.00 75.94 283 GLU A C 1
ATOM 2372 O O . GLU A 1 283 ? -35.110 -1.843 17.371 1.00 75.94 283 GLU A O 1
ATOM 2377 N N . GLY A 1 284 ? -33.664 -3.446 16.787 1.00 74.25 284 GLY A N 1
ATOM 2378 C CA . GLY A 1 284 ? -34.544 -4.574 17.073 1.00 74.25 284 GLY A CA 1
ATOM 2379 C C . GLY A 1 284 ? -34.906 -4.637 18.554 1.00 74.25 284 GLY A C 1
ATOM 2380 O O . GLY A 1 284 ? -36.080 -4.791 18.894 1.00 74.25 284 GLY A O 1
ATOM 2381 N N . PHE A 1 285 ? -33.921 -4.422 19.428 1.00 65.31 285 PHE A N 1
ATOM 2382 C CA . PHE A 1 285 ? -34.079 -4.338 20.877 1.00 65.31 285 PHE A CA 1
ATOM 2383 C C . PHE A 1 285 ? -34.919 -3.122 21.270 1.00 65.31 285 PHE A C 1
ATOM 2385 O O . PHE A 1 285 ? -35.834 -3.250 22.079 1.00 65.31 285 PHE A O 1
ATOM 2392 N N . ARG A 1 286 ? -34.699 -1.960 20.636 1.00 68.81 286 ARG A N 1
ATOM 2393 C CA . ARG A 1 286 ? -35.571 -0.785 20.784 1.00 68.81 286 ARG A CA 1
ATOM 2394 C C . ARG A 1 286 ? -36.996 -1.135 20.360 1.00 68.81 286 ARG A C 1
ATOM 2396 O O . ARG A 1 286 ? -37.912 -0.981 21.147 1.00 68.81 286 ARG A O 1
ATOM 2403 N N . ARG A 1 287 ? -37.214 -1.715 19.182 1.00 73.00 287 ARG A N 1
ATOM 2404 C CA . ARG A 1 287 ? -38.561 -2.079 18.707 1.00 73.00 287 ARG A CA 1
ATOM 2405 C C . ARG A 1 287 ? -39.271 -3.088 19.619 1.00 73.00 287 ARG A C 1
ATOM 2407 O O . ARG A 1 287 ? -40.478 -2.973 19.797 1.00 73.00 287 ARG A O 1
ATOM 2414 N N . THR A 1 288 ? -38.555 -4.047 20.211 1.00 69.31 288 THR A N 1
ATOM 2415 C CA . THR A 1 288 ? -39.153 -5.071 21.093 1.00 69.31 288 THR A CA 1
ATOM 2416 C C . THR A 1 288 ? -39.366 -4.603 22.532 1.00 69.31 288 THR A C 1
ATOM 2418 O O . THR A 1 288 ? -40.415 -4.892 23.102 1.00 69.31 288 THR A O 1
ATOM 2421 N N . LEU A 1 289 ? -38.437 -3.850 23.127 1.00 58.66 289 LEU A N 1
ATOM 2422 C CA . LEU A 1 289 ? -38.607 -3.313 24.487 1.00 58.66 289 LEU A CA 1
ATOM 2423 C C . LEU A 1 289 ? -39.498 -2.073 24.555 1.00 58.66 289 LEU A C 1
ATOM 2425 O O . LEU A 1 289 ? -40.046 -1.777 25.614 1.00 58.66 289 LEU A O 1
ATOM 2429 N N . TRP A 1 290 ? -39.670 -1.354 23.445 1.00 56.75 290 TRP A N 1
ATOM 2430 C CA . TRP A 1 290 ? -40.444 -0.110 23.403 1.00 56.75 290 TRP A CA 1
ATOM 2431 C C . TRP A 1 290 ? -41.930 -0.344 23.091 1.00 56.75 290 TRP A C 1
ATOM 2433 O O . TRP A 1 290 ? -42.688 0.608 22.942 1.00 56.75 290 TRP A O 1
ATOM 2443 N N . ALA A 1 291 ? -42.375 -1.603 23.044 1.00 54.34 291 ALA A N 1
ATOM 2444 C CA . ALA A 1 291 ? -43.781 -1.970 22.877 1.00 54.34 291 ALA A CA 1
ATOM 2445 C C . ALA A 1 291 ? -44.548 -2.135 24.214 1.00 54.34 291 ALA A C 1
ATOM 2447 O O . ALA A 1 291 ? -45.626 -2.725 24.232 1.00 54.34 291 ALA A O 1
ATOM 2448 N N . GLY A 1 292 ? -44.031 -1.629 25.344 1.00 64.38 292 GLY A N 1
ATOM 2449 C CA . GLY A 1 292 ? -44.658 -1.806 26.662 1.00 64.38 292 GLY A CA 1
ATOM 2450 C C . GLY A 1 292 ? -44.392 -0.684 27.684 1.00 64.38 292 GLY A C 1
ATOM 2451 O O . GLY A 1 292 ? -43.693 0.281 27.371 1.00 64.38 292 GLY A O 1
ATOM 2452 N N . PRO A 1 293 ? -44.912 -0.814 28.929 1.00 58.19 293 PRO A N 1
ATOM 2453 C CA . PRO A 1 293 ? -44.956 0.230 29.978 1.00 58.19 293 PRO A CA 1
ATOM 2454 C C . PRO A 1 293 ? -43.589 0.750 30.469 1.00 58.19 293 PRO A C 1
ATOM 2456 O O . PRO A 1 293 ? -43.515 1.626 31.326 1.00 58.19 293 PRO A O 1
ATOM 2459 N N . TYR A 1 294 ? -42.493 0.255 29.899 1.00 56.59 294 TYR A N 1
ATOM 2460 C CA . TYR A 1 294 ? -41.132 0.733 30.129 1.00 56.59 294 TYR A CA 1
ATOM 2461 C C . TYR A 1 294 ? -40.894 2.169 29.613 1.00 56.59 294 TYR A C 1
ATOM 2463 O O . TYR A 1 294 ? -40.011 2.864 30.116 1.00 56.59 294 TYR A O 1
ATOM 2471 N N . LEU A 1 295 ? -41.702 2.641 28.653 1.00 58.19 295 LEU A N 1
ATOM 2472 C CA . LEU A 1 295 ? -41.570 3.970 28.035 1.00 58.19 295 LEU A CA 1
ATOM 2473 C C . LEU A 1 295 ? -41.862 5.129 29.008 1.00 58.19 295 LEU A C 1
ATOM 2475 O O . LEU A 1 295 ? -41.193 6.160 28.951 1.00 58.19 295 LEU A O 1
ATOM 2479 N N . GLU A 1 296 ? -42.778 4.948 29.966 1.00 60.62 296 GLU A N 1
ATOM 2480 C CA . GLU A 1 296 ? -43.029 5.953 31.015 1.00 60.62 296 GLU A CA 1
ATOM 2481 C C . GLU A 1 296 ? -41.876 6.058 32.023 1.00 60.62 296 GLU A C 1
ATOM 2483 O O . GLU A 1 296 ? -41.636 7.127 32.590 1.00 60.62 296 GLU A O 1
ATOM 2488 N N . GLY A 1 297 ? -41.141 4.965 32.246 1.00 65.75 297 GLY A N 1
ATOM 2489 C CA . GLY A 1 297 ? -39.956 4.958 33.104 1.00 65.75 297 GLY A CA 1
ATOM 2490 C C . GLY A 1 297 ? -38.753 5.620 32.433 1.00 65.75 297 GLY A C 1
ATOM 2491 O O . GLY A 1 297 ? -38.036 6.392 33.070 1.00 65.75 297 GLY A O 1
ATOM 2492 N N . TYR A 1 298 ? -38.559 5.364 31.136 1.00 67.00 298 TYR A N 1
ATOM 2493 C CA . TYR A 1 298 ? -37.417 5.899 30.395 1.00 67.00 298 TYR A CA 1
ATOM 2494 C C . TYR A 1 298 ? -37.535 7.404 30.128 1.00 67.00 298 TYR A C 1
ATOM 2496 O O . TYR A 1 298 ? -36.541 8.110 30.263 1.00 67.00 298 TYR A O 1
ATOM 2504 N N . GLY A 1 299 ? -38.742 7.921 29.862 1.00 73.06 299 GLY A N 1
ATOM 2505 C CA . GLY A 1 299 ? -38.963 9.370 29.749 1.00 73.06 299 GLY A CA 1
ATOM 2506 C C . GLY A 1 299 ? -38.575 10.119 31.030 1.00 73.06 299 GLY A C 1
ATOM 2507 O O . GLY A 1 299 ? -37.816 11.081 30.984 1.00 73.06 299 GLY A O 1
ATOM 2508 N N . LYS A 1 300 ? -38.977 9.599 32.200 1.00 73.94 300 LYS A N 1
ATOM 2509 C CA . LYS A 1 300 ? -38.586 10.166 33.505 1.00 73.94 300 LYS A CA 1
ATOM 2510 C C . LYS A 1 300 ? -37.078 10.092 33.757 1.00 73.94 300 LYS A C 1
ATOM 2512 O O . LYS A 1 300 ? -36.519 10.985 34.390 1.00 73.94 300 LYS A O 1
ATOM 2517 N N . PHE A 1 301 ? -36.418 9.037 33.279 1.00 72.88 301 PHE A N 1
ATOM 2518 C CA . PHE A 1 301 ? -34.966 8.903 33.377 1.00 72.88 301 PHE A CA 1
ATOM 2519 C C . PHE A 1 301 ? -34.232 9.896 32.465 1.00 72.88 301 PHE A C 1
ATOM 2521 O O . PHE A 1 301 ? -33.274 10.527 32.908 1.00 72.88 301 PHE A O 1
ATOM 2528 N N . GLU A 1 302 ? -34.682 10.083 31.221 1.00 75.12 302 GLU A N 1
ATOM 2529 C CA . GLU A 1 302 ? -34.114 11.086 30.312 1.00 75.12 302 GLU A CA 1
ATOM 2530 C C . GLU A 1 302 ? -34.315 12.510 30.832 1.00 75.12 302 GLU A C 1
ATOM 2532 O O . GLU A 1 302 ? -33.384 13.315 30.759 1.00 75.12 302 GLU A O 1
ATOM 2537 N N . ASP A 1 303 ? -35.478 12.808 31.413 1.00 81.06 303 ASP A N 1
ATOM 2538 C CA . ASP A 1 303 ? -35.747 14.097 32.049 1.00 81.06 303 ASP A CA 1
ATOM 2539 C C . ASP A 1 303 ? -34.831 14.322 33.263 1.00 81.06 303 ASP A C 1
ATOM 2541 O O . ASP A 1 303 ? -34.206 15.378 33.365 1.00 81.06 303 ASP A O 1
ATOM 2545 N N . GLN A 1 304 ? -34.630 13.312 34.120 1.00 80.38 304 GLN A N 1
ATOM 2546 C CA . GLN A 1 304 ? -33.658 13.390 35.221 1.00 80.38 304 GLN A CA 1
ATOM 2547 C C . GLN A 1 304 ? -32.214 13.550 34.734 1.00 80.38 304 GLN A C 1
ATOM 2549 O O . GLN A 1 304 ? -31.433 14.293 35.331 1.00 80.38 304 GLN A O 1
ATOM 2554 N N . MET A 1 305 ? -31.819 12.855 33.665 1.00 76.88 305 MET A N 1
ATOM 2555 C CA . MET A 1 305 ? -30.473 12.988 33.102 1.00 76.88 305 MET A CA 1
ATOM 2556 C C . MET A 1 305 ? -30.273 14.372 32.488 1.00 76.88 305 MET A C 1
ATOM 2558 O O . MET A 1 305 ? -29.217 14.978 32.678 1.00 76.88 305 MET A O 1
ATOM 2562 N N . ARG A 1 306 ? -31.295 14.916 31.821 1.00 87.88 306 ARG A N 1
ATOM 2563 C CA . ARG A 1 306 ? -31.288 16.286 31.305 1.00 87.88 306 ARG A CA 1
ATOM 2564 C C . ARG A 1 306 ? -31.179 17.301 32.437 1.00 87.88 306 ARG A C 1
ATOM 2566 O O . ARG A 1 306 ? -30.301 18.156 32.376 1.00 87.88 306 ARG A O 1
ATOM 2573 N N . GLU A 1 307 ? -31.963 17.145 33.501 1.00 91.25 307 GLU A N 1
ATOM 2574 C CA . GLU A 1 307 ? -31.914 18.001 34.692 1.00 91.25 307 GLU A CA 1
ATOM 2575 C C . GLU A 1 307 ? -30.545 17.940 35.390 1.00 91.25 307 GLU A C 1
ATOM 2577 O O . GLU A 1 307 ? -30.001 18.971 35.793 1.00 91.25 307 GLU A O 1
ATOM 2582 N N . ARG A 1 308 ? -29.919 16.759 35.481 1.00 80.50 308 ARG A N 1
ATOM 2583 C CA . ARG A 1 308 ? -28.554 16.607 36.018 1.00 80.50 308 ARG A CA 1
ATOM 2584 C C . ARG A 1 308 ? -27.508 17.288 35.144 1.00 80.50 308 ARG A C 1
ATOM 2586 O O . ARG A 1 308 ? -26.624 17.962 35.671 1.00 80.50 308 ARG A O 1
ATOM 2593 N N . VAL A 1 309 ? -27.603 17.138 33.824 1.00 83.75 309 VAL A N 1
ATOM 2594 C CA . VAL A 1 309 ? -26.698 17.806 32.879 1.00 83.75 309 VAL A CA 1
ATOM 2595 C C . VAL A 1 309 ? -26.869 19.324 32.952 1.00 83.75 309 VAL A C 1
ATOM 2597 O O . VAL A 1 309 ? -25.875 20.047 32.974 1.00 83.75 309 VAL A O 1
ATOM 2600 N N . GLU A 1 310 ? -28.101 19.821 33.033 1.00 89.62 310 GLU A N 1
ATOM 2601 C CA . GLU A 1 310 ? -28.390 21.247 33.202 1.00 89.62 310 GLU A CA 1
ATOM 2602 C C . GLU A 1 310 ? -27.898 21.774 34.553 1.00 89.62 310 GLU A C 1
ATOM 2604 O O . GLU A 1 310 ? -27.269 22.830 34.600 1.00 89.62 310 GLU A O 1
ATOM 2609 N N . SER A 1 311 ? -28.069 21.007 35.631 1.00 84.69 311 SER A N 1
ATOM 2610 C CA . SER A 1 311 ? -27.543 21.335 36.962 1.00 84.69 311 SER A CA 1
ATOM 2611 C C . SER A 1 311 ? -26.016 21.395 36.972 1.00 84.69 311 SER A C 1
ATOM 2613 O O . SER A 1 311 ? -25.433 22.312 37.550 1.00 84.69 311 SER A O 1
ATOM 2615 N N . MET A 1 312 ? -25.353 20.464 36.285 1.00 83.25 312 MET A N 1
ATOM 2616 C CA . MET A 1 312 ? -23.896 20.440 36.166 1.00 83.25 312 MET A CA 1
ATOM 2617 C C . MET A 1 312 ? -23.380 21.614 35.325 1.00 83.25 312 MET A C 1
ATOM 2619 O O . MET A 1 312 ? -22.428 22.277 35.728 1.00 83.25 312 MET A O 1
ATOM 2623 N N . LYS A 1 313 ? -24.059 21.950 34.221 1.00 86.88 313 LYS A N 1
ATOM 2624 C CA . LYS A 1 313 ? -23.775 23.165 33.437 1.00 86.88 313 LYS A CA 1
ATOM 2625 C C . LYS A 1 313 ? -23.995 24.437 34.255 1.00 86.88 313 LYS A C 1
ATOM 2627 O O . LYS A 1 313 ? -23.202 25.367 34.162 1.00 86.88 313 LYS A O 1
ATOM 2632 N N . ALA A 1 314 ? -25.047 24.494 35.069 1.00 88.44 314 ALA A N 1
ATOM 2633 C CA . ALA A 1 314 ? -25.314 25.633 35.940 1.00 88.44 314 ALA A CA 1
ATOM 2634 C C . ALA A 1 314 ? -24.241 25.782 37.031 1.00 88.44 314 ALA A C 1
ATOM 2636 O O . ALA A 1 314 ? -23.835 26.904 37.334 1.00 88.44 314 ALA A O 1
ATOM 2637 N N . LEU A 1 315 ? -23.753 24.673 37.598 1.00 81.62 315 LEU A N 1
ATOM 2638 C CA . LEU A 1 315 ? -22.626 24.673 38.533 1.00 81.62 315 LEU A CA 1
ATOM 2639 C C . LEU A 1 315 ? -21.334 25.140 37.863 1.00 81.62 315 LEU A C 1
ATOM 2641 O O . LEU A 1 315 ? -20.651 25.988 38.432 1.00 81.62 315 LEU A O 1
ATOM 2645 N N . ASP A 1 316 ? -21.038 24.663 36.655 1.00 78.88 316 ASP A N 1
ATOM 2646 C CA . ASP A 1 316 ? -19.865 25.090 35.889 1.00 78.88 316 ASP A CA 1
ATOM 2647 C C . ASP A 1 316 ? -19.931 26.588 35.547 1.00 78.88 316 ASP A C 1
ATOM 2649 O O . ASP A 1 316 ? -18.991 27.334 35.804 1.00 78.88 316 ASP A O 1
ATOM 2653 N N . LEU A 1 317 ? -21.085 27.092 35.099 1.00 88.50 317 LEU A N 1
ATOM 2654 C CA . LEU A 1 317 ? -21.277 28.526 34.853 1.00 88.50 317 LEU A CA 1
ATOM 2655 C C . LEU A 1 317 ? -21.112 29.371 36.125 1.00 88.50 317 LEU A C 1
ATOM 2657 O O . LEU A 1 317 ? -20.507 30.443 36.069 1.00 88.50 317 LEU A O 1
ATOM 2661 N N . ARG A 1 318 ? -21.612 28.906 37.279 1.00 82.44 318 ARG A N 1
ATOM 2662 C CA . ARG A 1 318 ? -21.390 29.578 38.573 1.00 82.44 318 ARG A CA 1
ATOM 2663 C C . ARG A 1 318 ? -19.921 29.539 38.977 1.00 82.44 318 ARG A C 1
ATOM 2665 O O . ARG A 1 318 ? -19.407 30.541 39.465 1.00 82.44 318 ARG A O 1
ATOM 2672 N N . HIS A 1 319 ? -19.248 28.415 38.754 1.00 77.06 319 HIS A N 1
ATOM 2673 C CA . HIS A 1 319 ? -17.828 28.256 39.030 1.00 77.06 319 HIS A CA 1
ATOM 2674 C C . HIS A 1 319 ? -16.985 29.196 38.161 1.00 77.06 319 HIS A C 1
ATOM 2676 O O . HIS A 1 319 ? -16.161 29.939 38.684 1.00 77.06 319 HIS A O 1
ATOM 2682 N N . GLN A 1 320 ? -17.267 29.268 36.860 1.00 78.38 320 GLN A N 1
ATOM 2683 C CA . GLN A 1 320 ? -16.618 30.194 35.933 1.00 78.38 320 GLN A CA 1
ATOM 2684 C C . GLN A 1 320 ? -16.893 31.661 36.281 1.00 78.38 320 GLN A C 1
ATOM 2686 O O . GLN A 1 320 ? -15.982 32.485 36.220 1.00 78.38 320 GLN A O 1
ATOM 2691 N N . ALA A 1 321 ? -18.128 32.009 36.656 1.00 83.62 321 ALA A N 1
ATOM 2692 C CA . ALA A 1 321 ? -18.467 33.361 37.098 1.00 83.62 321 ALA A CA 1
ATOM 2693 C C . ALA A 1 321 ? -17.703 33.740 38.375 1.00 83.62 321 ALA A C 1
ATOM 2695 O O . ALA A 1 321 ? -17.120 34.821 38.437 1.00 83.62 321 ALA A O 1
ATOM 2696 N N . TRP A 1 322 ? -17.633 32.825 39.344 1.00 85.06 322 TRP A N 1
ATOM 2697 C CA . TRP A 1 322 ? -16.852 33.000 40.564 1.00 85.06 322 TRP A CA 1
ATOM 2698 C C . TRP A 1 322 ? -15.354 33.140 40.264 1.00 85.06 322 TRP A C 1
ATOM 2700 O O . TRP A 1 322 ? -14.732 34.070 40.767 1.00 85.06 322 TRP A O 1
ATOM 2710 N N . ILE A 1 323 ? -14.777 32.307 39.385 1.00 76.06 323 ILE A N 1
ATOM 2711 C CA . ILE A 1 323 ? -13.375 32.438 38.947 1.00 76.06 323 ILE A CA 1
ATOM 2712 C C . ILE A 1 323 ? -13.140 33.820 38.335 1.00 76.06 323 ILE A C 1
ATOM 2714 O O . ILE A 1 323 ? -12.177 34.490 38.696 1.00 76.06 323 ILE A O 1
ATOM 2718 N N . ARG A 1 324 ? -14.026 34.287 37.448 1.00 82.06 324 ARG A N 1
ATOM 2719 C CA . ARG A 1 324 ? -13.913 35.623 36.842 1.00 82.06 324 ARG A CA 1
ATOM 2720 C C . ARG A 1 324 ? -13.988 36.733 37.885 1.00 82.06 324 ARG A C 1
ATOM 2722 O O . ARG A 1 324 ? -13.240 37.697 37.784 1.00 82.06 324 ARG A O 1
ATOM 2729 N N . GLU A 1 325 ? -14.853 36.610 38.885 1.00 84.69 325 GLU A N 1
ATOM 2730 C CA . GLU A 1 325 ? -14.936 37.573 39.986 1.00 84.69 325 GLU A CA 1
ATOM 2731 C C . GLU A 1 325 ? -13.651 37.580 40.828 1.00 84.69 325 GLU A C 1
ATOM 2733 O O . GLU A 1 325 ? -13.105 38.648 41.109 1.00 84.69 325 GLU A O 1
ATOM 2738 N N . GLN A 1 326 ? -13.109 36.400 41.149 1.00 76.62 326 GLN A N 1
ATOM 2739 C CA . GLN A 1 326 ? -11.833 36.276 41.857 1.00 76.62 326 GLN A CA 1
ATOM 2740 C C . GLN A 1 326 ? -10.667 36.832 41.032 1.00 76.62 326 GLN A C 1
ATOM 2742 O O . GLN A 1 326 ? -9.797 37.494 41.584 1.00 76.62 326 GLN A O 1
ATOM 2747 N N . ILE A 1 327 ? -10.653 36.624 39.715 1.00 82.12 327 ILE A N 1
ATOM 2748 C CA . ILE A 1 327 ? -9.634 37.190 38.823 1.00 82.12 327 ILE A CA 1
ATOM 2749 C C . ILE A 1 327 ? -9.798 38.721 38.711 1.00 82.12 327 ILE A C 1
ATOM 2751 O O . ILE A 1 327 ? -8.824 39.465 38.650 1.00 82.12 327 ILE A O 1
ATOM 2755 N N . ASN A 1 328 ? -11.009 39.263 38.726 1.00 84.25 328 ASN A N 1
ATOM 2756 C CA . ASN A 1 328 ? -11.174 40.712 38.572 1.00 84.25 328 ASN A CA 1
ATOM 2757 C C . ASN A 1 328 ? -10.875 41.501 39.859 1.00 84.25 328 ASN A C 1
ATOM 2759 O O . ASN A 1 328 ? -10.529 42.681 39.789 1.00 84.25 328 ASN A O 1
ATOM 2763 N N . ALA A 1 329 ? -10.983 40.879 41.034 1.00 88.25 329 ALA A N 1
ATOM 2764 C CA . ALA A 1 329 ? -10.646 41.525 42.297 1.00 88.25 329 ALA A CA 1
ATOM 2765 C C . ALA A 1 329 ? -9.124 41.578 42.494 1.00 88.25 329 ALA A C 1
ATOM 2767 O O . ALA A 1 329 ? -8.498 40.538 42.681 1.00 88.25 329 ALA A O 1
ATOM 2768 N N . LEU A 1 330 ? -8.522 42.772 42.518 1.00 91.69 330 LEU A N 1
ATOM 2769 C CA . LEU A 1 330 ? -7.090 42.921 42.804 1.00 91.69 330 LEU A CA 1
ATOM 2770 C C . LEU A 1 330 ? -6.763 42.380 44.218 1.00 91.69 330 LEU A C 1
ATOM 2772 O O . LEU A 1 330 ? -7.418 42.813 45.173 1.00 91.69 330 LEU A O 1
ATOM 2776 N N . PRO A 1 331 ? -5.781 41.472 44.385 1.00 93.94 331 PRO A N 1
ATOM 2777 C CA . PRO A 1 331 ? -5.326 41.050 45.708 1.00 93.94 331 PRO A CA 1
ATOM 2778 C C . PRO A 1 331 ? -4.737 42.246 46.466 1.00 93.94 331 PRO A C 1
ATOM 2780 O O . PRO A 1 331 ? -4.017 43.060 45.885 1.00 93.94 331 PRO A O 1
ATOM 2783 N N . ARG A 1 332 ? -5.027 42.369 47.765 1.00 94.75 332 ARG A N 1
ATOM 2784 C CA . ARG A 1 332 ? -4.568 43.497 48.598 1.00 94.75 332 ARG A CA 1
ATOM 2785 C C . ARG A 1 332 ? -3.228 43.238 49.282 1.00 94.75 332 ARG A C 1
ATOM 2787 O O . ARG A 1 332 ? -2.592 44.181 49.744 1.00 94.75 332 ARG A O 1
ATOM 2794 N N . SER A 1 333 ? -2.809 41.979 49.377 1.00 96.06 333 SER A N 1
ATOM 2795 C CA . SER A 1 333 ? -1.566 41.570 50.034 1.00 96.06 333 SER A CA 1
ATOM 2796 C C . SER A 1 333 ? -1.003 40.282 49.427 1.00 96.06 333 SER A C 1
ATOM 2798 O O . SER A 1 333 ? -1.720 39.525 48.770 1.00 96.06 333 SER A O 1
ATOM 2800 N N . GLN A 1 334 ? 0.283 40.012 49.678 1.00 93.62 334 GLN A N 1
ATOM 2801 C CA . GLN A 1 334 ? 0.930 38.762 49.258 1.00 93.62 334 GLN A CA 1
ATOM 2802 C C . GLN A 1 334 ? 0.257 37.537 49.890 1.00 93.62 334 GLN A C 1
ATOM 2804 O O . GLN A 1 334 ? 0.109 36.511 49.242 1.00 93.62 334 GLN A O 1
ATOM 2809 N N . GLU A 1 335 ? -0.191 37.654 51.141 1.00 93.75 335 GLU A N 1
ATOM 2810 C CA . GLU A 1 335 ? -0.883 36.572 51.841 1.00 93.75 335 GLU A CA 1
ATOM 2811 C C . GLU A 1 335 ? -2.229 36.238 51.180 1.00 93.75 335 GLU A C 1
ATOM 2813 O O . GLU A 1 335 ? -2.564 35.067 51.015 1.00 93.75 335 GLU A O 1
ATOM 2818 N N . GLU A 1 336 ? -2.975 37.253 50.725 1.00 93.75 336 GLU A N 1
ATOM 2819 C CA . GLU A 1 336 ? -4.202 37.040 49.951 1.00 93.75 336 GLU A CA 1
ATOM 2820 C C . GLU A 1 336 ? -3.898 36.366 48.603 1.00 93.75 336 GLU A C 1
ATOM 2822 O O . GLU A 1 336 ? -4.634 35.477 48.172 1.00 93.75 336 GLU A O 1
ATOM 2827 N N . MET A 1 337 ? -2.795 36.747 47.952 1.00 94.44 337 MET A N 1
ATOM 2828 C CA . MET A 1 337 ? -2.352 36.133 46.700 1.00 94.44 337 MET A CA 1
ATOM 2829 C C . MET A 1 337 ? -1.968 34.657 46.888 1.00 94.44 337 MET A C 1
ATOM 2831 O O . MET A 1 337 ? -2.392 33.806 46.106 1.00 94.44 337 MET A O 1
ATOM 2835 N N . ASP A 1 338 ? -1.238 34.326 47.953 1.00 92.19 338 ASP A N 1
ATOM 2836 C CA . ASP A 1 338 ? -0.847 32.949 48.277 1.00 92.19 338 ASP A CA 1
ATOM 2837 C C . ASP A 1 338 ? -2.069 32.066 48.589 1.00 92.19 338 ASP A C 1
ATOM 2839 O O . ASP A 1 338 ? -2.138 30.922 48.136 1.00 92.19 338 ASP A O 1
ATOM 2843 N N . GLN A 1 339 ? -3.073 32.606 49.291 1.00 91.81 339 GLN A N 1
ATOM 2844 C CA . GLN A 1 339 ? -4.343 31.907 49.528 1.00 91.81 339 GLN A CA 1
ATOM 2845 C C . GLN A 1 339 ? -5.124 31.663 48.227 1.00 91.81 339 GLN A C 1
ATOM 2847 O O . GLN A 1 339 ? -5.788 30.633 48.084 1.00 91.81 339 GLN A O 1
ATOM 2852 N N . ARG A 1 340 ? -5.063 32.594 47.266 1.00 93.12 340 ARG A N 1
ATOM 2853 C CA . ARG A 1 340 ? -5.674 32.411 45.939 1.00 93.12 340 ARG A CA 1
ATOM 2854 C C . ARG A 1 340 ? -4.955 31.338 45.132 1.00 93.12 340 ARG A C 1
ATOM 2856 O O . ARG A 1 340 ? -5.633 30.525 44.514 1.00 93.12 340 ARG A O 1
ATOM 2863 N N . PHE A 1 341 ? -3.627 31.276 45.207 1.00 91.06 341 PHE A N 1
ATOM 2864 C CA . PHE A 1 341 ? -2.848 30.194 44.603 1.00 91.06 341 PHE A CA 1
ATOM 2865 C C . PHE A 1 341 ? -3.276 28.815 45.102 1.00 91.06 341 PHE A C 1
ATOM 2867 O O . PHE A 1 341 ? -3.521 27.935 44.283 1.00 91.06 341 PHE A O 1
ATOM 2874 N N . ASP A 1 342 ? -3.413 28.635 46.420 1.00 89.75 342 ASP A N 1
ATOM 2875 C CA . ASP A 1 342 ? -3.851 27.353 46.992 1.00 89.75 342 ASP A CA 1
ATOM 2876 C C . ASP A 1 342 ? -5.253 26.965 46.495 1.00 89.75 342 ASP A C 1
ATOM 2878 O O . ASP A 1 342 ? -5.521 25.803 46.191 1.00 89.75 342 ASP A O 1
ATOM 288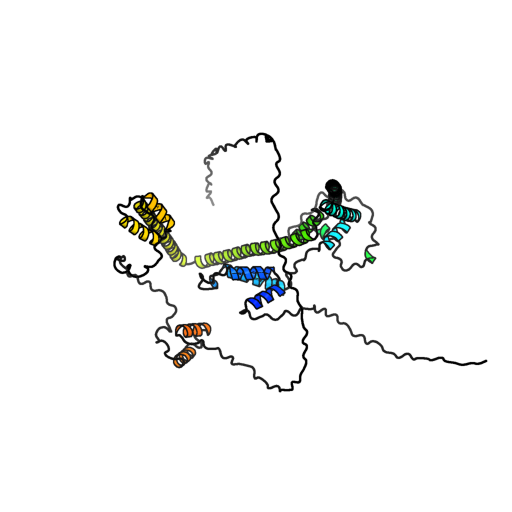2 N N . ARG A 1 343 ? -6.153 27.945 46.351 1.00 86.31 343 ARG A N 1
ATOM 2883 C CA . ARG A 1 343 ? -7.498 27.707 45.805 1.00 86.31 343 ARG A CA 1
ATOM 2884 C C . ARG A 1 343 ? -7.475 27.346 44.323 1.00 86.31 343 ARG A C 1
ATOM 2886 O O . ARG A 1 343 ? -8.222 26.457 43.925 1.00 86.31 343 ARG A O 1
ATOM 2893 N N . TRP A 1 344 ? -6.654 28.015 43.520 1.00 90.75 344 TRP A N 1
ATOM 2894 C CA . TRP A 1 344 ? -6.519 27.721 42.092 1.00 90.75 344 TRP A CA 1
ATOM 2895 C C . TRP A 1 344 ? -5.900 26.345 41.849 1.00 90.75 344 TRP A C 1
ATOM 2897 O O . TRP A 1 344 ? -6.376 25.616 40.986 1.00 90.75 344 TRP 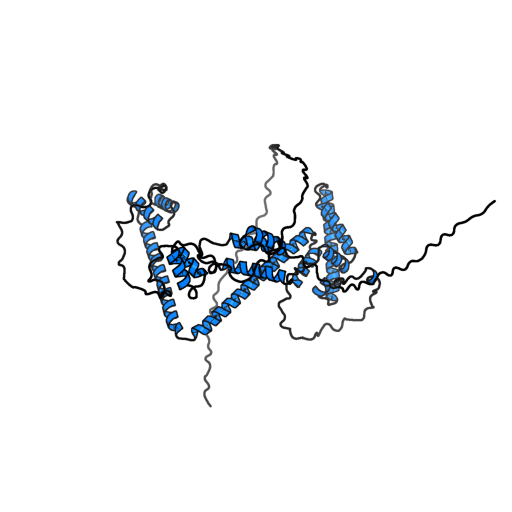A O 1
ATOM 2907 N N . GLU A 1 345 ? -4.921 25.945 42.658 1.00 87.19 345 GLU A N 1
ATOM 2908 C CA . GLU A 1 345 ? -4.303 24.618 42.579 1.00 87.19 345 GLU A CA 1
ATOM 2909 C C . GLU A 1 345 ? -5.316 23.500 42.890 1.00 87.19 345 GLU A C 1
ATOM 2911 O O . GLU A 1 345 ? -5.405 22.522 42.150 1.00 87.19 345 GLU A O 1
ATOM 2916 N N . ILE A 1 346 ? -6.173 23.681 43.907 1.00 85.50 346 ILE A N 1
ATOM 2917 C CA . ILE A 1 346 ? -7.290 22.756 44.197 1.00 85.50 346 ILE A CA 1
ATOM 2918 C C . ILE A 1 346 ? -8.288 22.683 43.026 1.00 85.50 346 ILE A C 1
ATOM 2920 O O . ILE A 1 346 ? -8.932 21.656 42.820 1.00 85.50 346 ILE A O 1
ATOM 2924 N N . GLN A 1 347 ? -8.414 23.760 42.250 1.00 79.94 347 GLN A N 1
ATOM 2925 C CA . GLN A 1 347 ? -9.295 23.856 41.080 1.00 79.94 347 GLN A CA 1
ATOM 2926 C C . GLN A 1 347 ? -8.630 23.380 39.779 1.00 79.94 347 GLN A C 1
ATOM 2928 O O . GLN A 1 347 ? -9.252 23.445 38.722 1.00 79.94 347 GLN A O 1
ATOM 2933 N N . GLY A 1 348 ? -7.394 22.875 39.851 1.00 85.62 348 GLY A N 1
ATOM 2934 C CA . GLY A 1 348 ? -6.672 22.317 38.711 1.00 85.62 348 GLY A CA 1
ATOM 2935 C C . GLY A 1 348 ? -5.950 23.347 37.841 1.00 85.62 348 GLY A C 1
ATOM 2936 O O . GLY A 1 348 ? -5.484 22.986 36.763 1.00 85.62 348 GLY A O 1
ATOM 2937 N N . LEU A 1 349 ? -5.833 24.604 38.285 1.00 86.81 349 LEU A N 1
ATOM 2938 C CA . LEU A 1 349 ? -4.984 25.588 37.615 1.00 86.81 349 LEU A CA 1
ATOM 2939 C C . LEU A 1 349 ? -3.518 25.199 37.814 1.00 86.81 349 LEU A C 1
ATOM 2941 O O . LEU A 1 349 ? -3.078 24.921 38.934 1.00 86.81 349 LEU A O 1
ATOM 2945 N N . THR A 1 350 ? -2.749 25.196 36.732 1.00 90.00 350 THR A N 1
ATOM 2946 C CA . THR A 1 350 ? -1.331 24.844 36.806 1.00 90.00 350 THR A CA 1
ATOM 2947 C C . THR A 1 350 ? -0.537 25.926 37.543 1.00 90.00 350 THR A C 1
ATOM 2949 O O . THR A 1 350 ? -0.900 27.107 37.559 1.00 90.00 350 THR A O 1
ATOM 2952 N N . THR A 1 351 ? 0.597 25.549 38.141 1.00 89.50 351 THR A N 1
ATOM 2953 C CA . THR A 1 351 ? 1.486 26.503 38.826 1.00 89.50 351 THR A CA 1
ATOM 2954 C C . THR A 1 351 ? 1.952 27.628 37.893 1.00 89.50 351 THR A C 1
ATOM 2956 O O . THR A 1 351 ? 2.094 28.770 38.324 1.00 89.50 351 THR A O 1
ATOM 2959 N N . GLU A 1 352 ? 2.158 27.331 36.607 1.00 91.81 352 GLU A N 1
ATOM 2960 C CA . GLU A 1 352 ? 2.562 28.309 35.591 1.00 91.81 352 GLU A CA 1
ATOM 2961 C C . GLU A 1 352 ? 1.461 29.337 35.304 1.00 91.81 352 GLU A C 1
ATOM 2963 O O . GLU A 1 352 ? 1.739 30.538 35.252 1.00 91.81 352 GLU A O 1
ATOM 2968 N N . GLU A 1 353 ? 0.209 28.890 35.182 1.00 91.50 353 GLU A N 1
ATOM 2969 C CA . GLU A 1 353 ? -0.954 29.768 35.015 1.00 91.50 353 GLU A CA 1
ATOM 2970 C C . GLU A 1 353 ? -1.168 30.643 36.254 1.00 91.50 353 GLU A C 1
ATOM 2972 O O . GLU A 1 353 ? -1.361 31.855 36.130 1.00 91.50 353 GLU A O 1
ATOM 2977 N N . GLY A 1 354 ? -1.036 30.065 37.453 1.00 92.12 354 GLY A N 1
ATOM 2978 C CA . GLY A 1 354 ? -1.076 30.819 38.705 1.00 92.12 354 GLY A CA 1
ATOM 2979 C C . GLY A 1 354 ? 0.027 31.883 38.780 1.00 92.12 354 GLY A C 1
ATOM 2980 O O . GLY A 1 354 ? -0.242 33.032 39.131 1.00 92.12 354 GLY A O 1
ATOM 2981 N N . ASN A 1 355 ? 1.259 31.545 38.380 1.00 94.00 355 ASN A N 1
ATOM 2982 C CA . ASN A 1 355 ? 2.386 32.487 38.325 1.00 94.00 355 ASN A CA 1
ATOM 2983 C C . ASN A 1 355 ? 2.187 33.577 37.265 1.00 94.00 355 ASN A C 1
ATOM 2985 O O . ASN A 1 355 ? 2.578 34.726 37.478 1.00 94.00 355 ASN A O 1
ATOM 2989 N N . CYS A 1 356 ? 1.532 33.262 36.147 1.00 92.62 356 CYS A N 1
ATOM 2990 C CA . CYS A 1 356 ? 1.128 34.260 35.163 1.00 92.62 356 CYS A CA 1
ATOM 2991 C C . CYS A 1 356 ? 0.144 35.276 35.764 1.00 92.62 356 CYS A C 1
ATOM 2993 O O . CYS A 1 356 ? 0.361 36.484 35.642 1.00 92.62 356 CYS A O 1
ATOM 2995 N N . LEU A 1 357 ? -0.872 34.795 36.487 1.00 91.75 357 LEU A N 1
ATOM 2996 C CA . LEU A 1 357 ? -1.838 35.643 37.186 1.00 91.75 357 LEU A CA 1
ATOM 2997 C C . LEU A 1 357 ? -1.167 36.492 38.279 1.00 91.75 357 LEU A C 1
ATOM 2999 O O . LEU A 1 357 ? -1.416 37.692 38.349 1.00 91.75 357 LEU A O 1
ATOM 3003 N N . ALA A 1 358 ? -0.253 35.926 39.072 1.00 93.44 358 ALA A N 1
ATOM 3004 C CA . ALA A 1 358 ? 0.507 36.672 40.083 1.00 93.44 358 ALA A CA 1
ATOM 3005 C C . ALA A 1 358 ? 1.267 37.865 39.486 1.00 93.44 358 ALA A C 1
ATOM 3007 O O . ALA A 1 358 ? 1.161 38.986 39.990 1.00 93.44 358 ALA A O 1
ATOM 3008 N N . ARG A 1 359 ? 1.957 37.641 38.356 1.00 94.94 359 ARG A N 1
ATOM 3009 C CA . ARG A 1 359 ? 2.658 38.700 37.616 1.00 94.94 359 ARG A CA 1
ATOM 3010 C C . ARG A 1 359 ? 1.701 39.777 37.112 1.00 94.94 359 ARG A C 1
ATOM 3012 O O . ARG A 1 359 ? 2.034 40.956 37.202 1.00 94.94 359 ARG A O 1
ATOM 3019 N N . MET A 1 360 ? 0.513 39.401 36.629 1.00 93.38 360 MET A N 1
ATOM 3020 C CA . MET A 1 360 ? -0.507 40.367 36.193 1.00 93.38 360 MET A CA 1
ATOM 3021 C C . MET A 1 360 ? -0.979 41.287 37.327 1.00 93.38 360 MET A C 1
ATOM 3023 O O . MET A 1 360 ? -1.248 42.459 37.075 1.00 93.38 360 MET A O 1
ATOM 3027 N N . TYR A 1 361 ? -1.045 40.791 38.565 1.00 92.50 361 TYR A N 1
ATOM 3028 C CA . TYR A 1 361 ? -1.399 41.600 39.738 1.00 92.50 361 TYR A CA 1
ATOM 3029 C C . TYR A 1 361 ? -0.208 42.321 40.391 1.00 92.50 361 TYR A C 1
ATOM 3031 O O . TYR A 1 361 ? -0.405 43.033 41.372 1.00 92.50 361 TYR A O 1
ATOM 3039 N N . GLY A 1 362 ? 1.015 42.161 39.873 1.00 95.25 362 GLY A N 1
ATOM 3040 C CA . GLY A 1 362 ? 2.217 42.795 40.423 1.00 95.25 362 GLY A CA 1
ATOM 3041 C C . GLY A 1 362 ? 2.816 42.092 41.647 1.00 95.25 362 GLY A C 1
ATOM 3042 O O . GLY A 1 362 ? 3.572 42.719 42.389 1.00 95.25 362 GLY A O 1
ATOM 3043 N N . PHE A 1 363 ? 2.504 40.810 41.861 1.00 96.19 363 PHE A N 1
ATOM 3044 C CA . PHE A 1 363 ? 3.090 39.997 42.930 1.00 96.19 363 PHE A CA 1
ATOM 3045 C C . PHE A 1 363 ? 4.236 39.111 42.400 1.00 96.19 363 PHE A C 1
ATOM 3047 O O . PHE A 1 363 ? 4.212 38.704 41.233 1.00 96.19 363 PHE A O 1
ATOM 3054 N N . PRO A 1 364 ? 5.258 38.810 43.227 1.00 93.88 364 PRO A N 1
ATOM 3055 C CA . PRO A 1 364 ? 6.315 37.864 42.882 1.00 93.88 364 PRO A CA 1
ATOM 3056 C C . PRO A 1 364 ? 5.760 36.464 42.594 1.00 93.88 364 PRO A C 1
ATOM 3058 O O . PRO A 1 364 ? 4.724 36.056 43.120 1.00 93.88 364 PRO A O 1
ATOM 3061 N N . GLU A 1 365 ? 6.484 35.716 41.762 1.00 94.62 365 GLU A N 1
ATOM 3062 C CA . GLU A 1 365 ? 6.145 34.333 41.435 1.00 94.62 365 GLU A CA 1
ATOM 3063 C C . GLU A 1 365 ? 6.185 33.452 42.683 1.00 94.62 365 GLU A C 1
ATOM 3065 O O . GLU A 1 365 ? 7.115 33.521 43.496 1.00 94.62 365 GLU A O 1
ATOM 3070 N N . ARG A 1 366 ? 5.190 32.572 42.811 1.00 88.75 366 ARG A N 1
ATOM 3071 C CA . ARG A 1 366 ? 5.206 31.539 43.833 1.00 88.75 366 ARG A CA 1
ATOM 3072 C C . ARG A 1 366 ? 6.202 30.483 43.375 1.00 88.75 366 ARG A C 1
ATOM 3074 O O . ARG A 1 366 ? 5.948 29.732 42.430 1.00 88.75 366 ARG A O 1
ATOM 3081 N N . LEU A 1 367 ? 7.354 30.432 44.041 1.00 83.88 367 LEU A N 1
ATOM 3082 C CA . LEU A 1 367 ? 8.271 29.309 43.885 1.00 83.88 367 LEU A CA 1
ATOM 3083 C C . LEU A 1 367 ? 7.488 28.047 44.227 1.00 83.88 367 LEU A C 1
ATOM 3085 O O . LEU A 1 367 ? 6.902 27.972 45.310 1.00 83.88 367 LEU A O 1
ATOM 3089 N N . SER A 1 368 ? 7.444 27.106 43.279 1.00 75.06 368 SER A N 1
ATOM 3090 C CA . SER A 1 368 ? 6.771 25.823 43.455 1.00 75.06 368 SER A CA 1
ATOM 3091 C C . SER A 1 368 ? 7.209 25.262 44.800 1.00 75.06 368 SER A C 1
ATOM 3093 O O . SER A 1 368 ? 8.392 24.969 45.006 1.00 75.06 368 SER A O 1
ATOM 3095 N N . ARG A 1 369 ? 6.283 25.233 45.767 1.00 68.69 369 ARG A N 1
ATOM 3096 C CA . ARG A 1 369 ? 6.560 24.638 47.067 1.00 68.69 369 ARG A CA 1
ATOM 3097 C C . ARG A 1 369 ? 6.748 23.166 46.760 1.00 68.69 369 ARG A C 1
ATOM 3099 O O . ARG A 1 369 ? 5.765 22.455 46.597 1.00 68.69 369 ARG A O 1
ATOM 3106 N N . LEU A 1 370 ? 8.002 22.730 46.627 1.00 49.97 370 LEU A N 1
ATOM 3107 C CA . LEU A 1 370 ? 8.350 21.318 46.561 1.00 49.97 370 LEU A CA 1
ATOM 3108 C C . LEU A 1 370 ? 7.603 20.643 47.708 1.00 49.97 370 LEU A C 1
ATOM 3110 O O . LEU A 1 370 ? 7.877 20.919 48.879 1.00 49.97 370 LEU A O 1
ATOM 3114 N N . SER A 1 371 ? 6.584 19.872 47.327 1.00 48.66 371 SER A N 1
ATOM 3115 C CA . SER A 1 371 ? 5.592 19.222 48.173 1.00 48.66 371 SER A CA 1
ATOM 3116 C C . SER A 1 371 ? 6.252 18.565 49.387 1.00 48.66 371 SER A C 1
ATOM 3118 O O . SER A 1 371 ? 6.728 17.437 49.336 1.00 48.66 371 SER A O 1
ATOM 3120 N N . THR A 1 372 ? 6.333 19.310 50.485 1.00 44.97 372 THR A N 1
ATOM 3121 C CA . THR A 1 372 ? 6.813 18.835 51.794 1.00 44.97 372 THR A CA 1
ATOM 3122 C C . THR A 1 372 ? 5.741 18.995 52.870 1.00 44.97 372 THR A C 1
ATOM 3124 O O . THR A 1 372 ? 5.921 18.548 53.996 1.00 44.97 372 THR A O 1
ATOM 3127 N N . TYR A 1 373 ? 4.581 19.550 52.511 1.00 51.56 373 TYR A N 1
ATOM 3128 C CA . TYR A 1 373 ? 3.408 19.668 53.371 1.00 51.56 373 TYR A CA 1
ATOM 3129 C C . TYR A 1 373 ? 2.174 19.123 52.652 1.00 51.56 373 TYR A C 1
ATOM 3131 O O . TYR A 1 373 ? 1.293 19.871 52.238 1.00 51.56 373 TYR A O 1
ATOM 3139 N N . GLN A 1 374 ? 2.082 17.801 52.525 1.00 48.25 374 GLN A N 1
ATOM 3140 C CA . GLN A 1 374 ? 0.782 17.158 52.373 1.00 48.25 374 GLN A CA 1
ATOM 3141 C C . GLN A 1 374 ? 0.413 16.433 53.668 1.00 48.25 374 GLN A C 1
ATOM 3143 O O . GLN A 1 374 ? 1.214 15.725 54.268 1.00 48.25 374 GLN A O 1
ATOM 3148 N N . VAL A 1 375 ? -0.856 16.615 54.045 1.00 47.69 375 VAL A N 1
ATOM 3149 C CA . VAL A 1 375 ? -1.605 15.897 55.086 1.00 47.69 375 VAL A CA 1
ATOM 3150 C C . VAL A 1 375 ? -1.369 16.349 56.535 1.00 47.69 375 VAL A C 1
ATOM 3152 O O . VAL A 1 375 ? -0.926 15.570 57.373 1.00 47.69 375 VAL A O 1
ATOM 3155 N N . ARG A 1 376 ? -1.780 17.577 56.894 1.00 41.81 376 ARG A N 1
ATOM 3156 C CA . ARG A 1 376 ? -2.226 17.819 58.289 1.00 41.81 376 ARG A CA 1
ATOM 3157 C C . ARG A 1 376 ? -3.284 18.898 58.540 1.00 41.81 376 ARG A C 1
ATOM 3159 O O . ARG A 1 376 ? -3.833 18.885 59.631 1.00 41.81 376 ARG A O 1
ATOM 3166 N N . PHE A 1 377 ? -3.636 19.768 57.587 1.00 46.19 377 PHE A N 1
ATOM 3167 C CA . PHE A 1 377 ? -4.441 20.965 57.915 1.00 46.19 377 PHE A CA 1
ATOM 3168 C C . PHE A 1 377 ? -5.870 21.074 57.352 1.00 46.19 377 PHE A C 1
ATOM 3170 O O . PHE A 1 377 ? -6.554 22.037 57.675 1.00 46.19 377 PHE A O 1
ATOM 3177 N N . TYR A 1 378 ? -6.391 20.102 56.597 1.00 46.22 378 TYR A N 1
ATOM 3178 C CA . TYR A 1 378 ? -7.723 20.244 55.974 1.00 46.22 378 TYR A CA 1
ATOM 3179 C C . TYR A 1 378 ? -8.887 19.551 56.702 1.00 46.22 378 TYR A C 1
ATOM 3181 O O . TYR A 1 378 ? -9.917 19.296 56.085 1.00 46.22 378 TYR A O 1
ATOM 3189 N N . ARG A 1 379 ? -8.771 19.249 58.005 1.00 43.88 379 ARG A N 1
ATOM 3190 C CA . ARG A 1 379 ? -9.881 18.616 58.747 1.00 43.88 379 ARG A CA 1
ATOM 3191 C C . ARG A 1 379 ? -10.815 19.595 59.473 1.00 43.88 379 ARG A C 1
ATOM 3193 O O . ARG A 1 379 ? -11.975 19.248 59.655 1.00 43.88 379 ARG A O 1
ATOM 3200 N N . ASP A 1 380 ? -10.376 20.816 59.795 1.00 41.09 380 ASP A N 1
ATOM 3201 C CA . ASP A 1 380 ? -11.060 21.597 60.844 1.00 41.09 380 ASP A CA 1
ATOM 3202 C C . ASP A 1 380 ? -11.708 22.930 60.407 1.00 41.09 380 ASP A C 1
ATOM 3204 O O . ASP A 1 380 ? -12.237 23.635 61.260 1.00 41.09 380 ASP A O 1
ATOM 3208 N N . VAL A 1 381 ? -11.722 23.309 59.116 1.00 41.75 381 VAL A N 1
ATOM 3209 C CA . VAL A 1 381 ? -12.171 24.673 58.715 1.00 41.75 381 VAL A CA 1
ATOM 3210 C C . VAL A 1 381 ? -13.226 24.721 57.595 1.00 41.75 381 VAL A C 1
ATOM 3212 O O . VAL A 1 381 ? -13.455 25.781 57.025 1.00 41.75 381 VAL A O 1
ATOM 3215 N N . TRP A 1 382 ? -13.947 23.635 57.282 1.00 43.91 382 TRP A N 1
ATOM 3216 C CA . TRP A 1 382 ? -15.079 23.747 56.341 1.00 43.91 382 TRP A CA 1
ATOM 3217 C C . TRP A 1 382 ? -16.350 23.029 56.814 1.00 43.91 382 TRP A C 1
ATOM 3219 O O . TRP A 1 382 ? -16.321 21.811 56.997 1.00 43.91 382 TRP A O 1
ATOM 3229 N N . PRO A 1 383 ? -17.487 23.735 56.987 1.00 43.91 383 PRO A N 1
ATOM 3230 C CA . PRO A 1 383 ? -18.764 23.085 57.230 1.00 43.91 383 PRO A CA 1
ATOM 3231 C C . PRO A 1 383 ? -19.252 22.440 55.926 1.00 43.91 383 PRO A C 1
ATOM 3233 O O . PRO A 1 383 ? -19.448 23.105 54.909 1.00 43.91 383 PRO A O 1
ATOM 3236 N N . LEU A 1 384 ? -19.427 21.118 55.952 1.00 39.50 384 LEU A N 1
ATOM 3237 C CA . LEU A 1 384 ? -20.122 20.377 54.899 1.00 39.50 384 LEU A CA 1
ATOM 3238 C C . LEU A 1 384 ? -21.585 20.859 54.803 1.00 39.50 384 LEU A C 1
ATOM 3240 O O . LEU A 1 384 ? -22.194 21.136 55.841 1.00 39.50 384 LEU A O 1
ATOM 3244 N N . PRO A 1 385 ? -22.181 20.932 53.598 1.00 35.12 385 PRO A N 1
ATOM 3245 C CA . PRO A 1 385 ? -23.609 21.198 53.459 1.00 35.12 385 PRO A CA 1
ATOM 3246 C C . PRO A 1 385 ? -24.431 20.057 54.094 1.00 35.12 385 PRO A C 1
ATOM 3248 O O . PRO A 1 385 ? -23.938 18.927 54.201 1.00 35.12 385 PRO A O 1
ATOM 3251 N N . PRO A 1 386 ? -25.671 20.331 54.538 1.00 36.84 386 PRO A N 1
ATOM 3252 C CA . PRO A 1 386 ? -26.477 19.370 55.280 1.00 36.84 386 PRO A CA 1
ATOM 3253 C C . PRO A 1 386 ? -26.729 18.112 54.444 1.00 36.84 386 PRO A C 1
ATOM 3255 O O . PRO A 1 386 ? -27.233 18.179 53.323 1.00 36.84 386 PRO A O 1
ATOM 3258 N N . ARG A 1 387 ? -26.372 16.953 55.008 1.00 37.50 387 ARG A N 1
ATOM 3259 C CA . ARG A 1 387 ? -26.740 15.642 54.469 1.00 37.50 387 ARG A CA 1
ATOM 3260 C C . ARG A 1 387 ? -28.257 15.490 54.570 1.00 37.50 387 ARG A C 1
ATOM 3262 O O . ARG A 1 387 ? -28.775 15.267 55.658 1.00 37.50 387 ARG A O 1
ATOM 3269 N N . GLY A 1 388 ? -28.949 15.601 53.440 1.00 32.81 388 GLY A N 1
ATOM 3270 C CA . GLY A 1 388 ? -30.274 15.012 53.284 1.00 32.81 388 GLY A CA 1
ATOM 3271 C C . GLY A 1 388 ? -30.131 13.493 53.301 1.00 32.81 388 GLY A C 1
ATOM 3272 O O . GLY A 1 388 ? -29.449 12.921 52.452 1.00 32.81 388 GLY A O 1
ATOM 3273 N N . GLU A 1 389 ? -30.704 12.851 54.313 1.00 44.16 389 GLU A N 1
ATOM 3274 C CA . GLU A 1 389 ? -30.835 11.401 54.386 1.00 44.16 389 GLU A CA 1
ATOM 3275 C C . GLU A 1 389 ? -31.902 10.944 53.388 1.00 44.16 389 GLU A C 1
ATOM 3277 O O . GLU A 1 389 ? -33.089 10.938 53.695 1.00 44.16 389 GLU A O 1
ATOM 3282 N N . GLU A 1 390 ? -31.483 10.529 52.196 1.00 35.81 390 GLU A N 1
ATOM 3283 C CA . GLU A 1 390 ? -32.307 9.691 51.327 1.00 35.81 390 GLU A CA 1
ATOM 3284 C C . GLU A 1 390 ? -31.568 8.368 51.114 1.00 35.81 390 GLU A C 1
ATOM 3286 O O . GLU A 1 390 ? -30.604 8.253 50.353 1.00 35.81 390 GLU A O 1
ATOM 3291 N N . ARG A 1 391 ? -31.979 7.360 51.891 1.00 35.75 391 ARG A N 1
ATOM 3292 C CA . ARG A 1 391 ? -31.552 5.972 51.714 1.00 35.75 391 ARG A CA 1
ATOM 3293 C C . ARG A 1 391 ? -32.148 5.456 50.408 1.00 35.75 391 ARG A C 1
ATOM 3295 O O . ARG A 1 391 ? -33.294 5.027 50.374 1.00 35.75 391 ARG A O 1
ATOM 3302 N N . VAL A 1 392 ? -31.349 5.472 49.349 1.00 32.69 392 VAL A N 1
ATOM 3303 C CA . VAL A 1 392 ? -31.624 4.692 48.142 1.00 32.69 392 VAL A CA 1
ATOM 3304 C C . VAL A 1 392 ? -31.270 3.237 48.448 1.00 32.69 392 VAL A C 1
ATOM 3306 O O . VAL A 1 392 ? -30.097 2.881 48.578 1.00 32.69 392 VAL A O 1
ATOM 3309 N N . GLU A 1 393 ? -32.290 2.398 48.621 1.00 31.02 393 GLU A N 1
ATOM 3310 C CA . GLU A 1 393 ? -32.135 0.946 48.692 1.00 31.02 393 GLU A CA 1
ATOM 3311 C C . GLU A 1 393 ? -31.735 0.418 47.308 1.00 31.02 393 GLU A C 1
ATOM 3313 O O . GLU A 1 393 ? -32.530 0.396 46.371 1.00 31.02 393 GLU A O 1
ATOM 3318 N N . PHE A 1 394 ? -30.478 -0.001 47.168 1.00 30.23 394 PHE A N 1
ATOM 3319 C CA . PHE A 1 394 ? -30.040 -0.775 46.010 1.00 30.23 394 PHE A CA 1
ATOM 3320 C C . PHE A 1 394 ? -30.483 -2.240 46.175 1.00 30.23 394 PHE A C 1
ATOM 3322 O O . PHE A 1 394 ? -30.300 -2.808 47.257 1.00 30.23 394 PHE A O 1
ATOM 3329 N N . PRO A 1 395 ? -31.006 -2.901 45.127 1.00 34.34 395 PRO A N 1
ATOM 3330 C CA . PRO A 1 395 ? -31.309 -4.323 45.180 1.00 34.34 395 PRO A CA 1
ATOM 3331 C C . PRO A 1 395 ? -30.001 -5.128 45.176 1.00 34.34 395 PRO A C 1
ATOM 3333 O O . PRO A 1 395 ? -29.349 -5.314 44.150 1.00 34.34 395 PRO A O 1
ATOM 3336 N N . ILE A 1 396 ? -29.602 -5.591 46.361 1.00 37.50 396 ILE A N 1
ATOM 3337 C CA . ILE A 1 396 ? -28.459 -6.482 46.581 1.00 37.50 396 ILE A CA 1
ATOM 3338 C C . ILE A 1 396 ? -28.878 -7.917 46.225 1.00 37.50 396 ILE A C 1
ATOM 3340 O O . ILE A 1 396 ? -29.616 -8.563 46.968 1.00 37.50 396 ILE A O 1
ATOM 3344 N N . LEU A 1 397 ? -28.350 -8.444 45.117 1.00 40.97 397 LEU A N 1
ATOM 3345 C CA . LEU A 1 397 ? -28.446 -9.852 44.692 1.00 40.97 397 LEU A CA 1
ATOM 3346 C C . LEU A 1 397 ? -27.544 -10.807 45.512 1.00 40.97 397 LEU A C 1
ATOM 3348 O O . LEU A 1 397 ? -26.945 -11.723 44.970 1.00 40.97 397 LEU A O 1
ATOM 3352 N N . TYR A 1 398 ? -27.440 -10.624 46.830 1.00 50.12 398 TYR A N 1
ATOM 3353 C CA . TYR A 1 398 ? -26.633 -11.489 47.709 1.00 50.12 398 TYR A CA 1
ATOM 3354 C C . TYR A 1 398 ? -27.312 -11.694 49.067 1.00 50.12 398 TYR A C 1
ATOM 3356 O O . TYR A 1 398 ? -26.769 -11.369 50.121 1.00 50.12 398 TYR A O 1
ATOM 3364 N N . ARG A 1 399 ? -28.541 -12.223 49.071 1.00 43.00 399 ARG A N 1
ATOM 3365 C CA . ARG A 1 399 ? -29.317 -12.395 50.315 1.00 43.00 399 ARG A CA 1
ATOM 3366 C C . ARG A 1 399 ? -29.099 -13.728 51.050 1.00 43.00 399 ARG A C 1
ATOM 3368 O O . ARG A 1 399 ? -29.736 -13.947 52.070 1.00 43.00 399 ARG A O 1
ATOM 3375 N N . GLY A 1 400 ? -28.200 -14.601 50.584 1.00 47.88 400 GLY A N 1
ATOM 3376 C CA . GLY A 1 400 ? -27.988 -15.926 51.193 1.00 47.88 400 GLY A CA 1
ATOM 3377 C C . GLY A 1 400 ? -26.738 -16.089 52.069 1.00 47.88 400 GLY A C 1
ATOM 3378 O O . GLY A 1 400 ? -26.781 -16.827 53.047 1.00 47.88 400 GLY A O 1
ATOM 3379 N N . CYS A 1 401 ? -25.625 -15.414 51.752 1.00 52.81 401 CYS A N 1
ATOM 3380 C CA . CYS A 1 401 ? -24.315 -15.755 52.340 1.00 52.81 401 CYS A CA 1
ATOM 3381 C C . CYS A 1 401 ? -23.727 -14.716 53.312 1.00 52.81 401 CYS A C 1
ATOM 3383 O O . CYS A 1 401 ? -22.778 -15.029 54.029 1.00 52.81 401 CYS A O 1
ATOM 3385 N N . ALA A 1 402 ? -24.275 -13.500 53.383 1.00 48.41 402 ALA A N 1
ATOM 3386 C CA . ALA A 1 402 ? -23.632 -12.381 54.084 1.00 48.41 402 ALA A CA 1
ATOM 3387 C C . ALA A 1 402 ? -23.779 -12.384 55.623 1.00 48.41 402 ALA A C 1
ATOM 3389 O O . ALA A 1 402 ? -23.210 -11.524 56.288 1.00 48.41 402 ALA A O 1
ATOM 3390 N N . SER A 1 403 ? -24.531 -13.319 56.214 1.00 54.44 403 SER A N 1
ATOM 3391 C CA . SER A 1 403 ? -24.809 -13.327 57.662 1.00 54.44 403 SER A CA 1
ATOM 3392 C C . SER A 1 403 ? -23.849 -14.171 58.497 1.00 54.44 403 SER A C 1
ATOM 3394 O O . SER A 1 403 ? -24.032 -14.279 59.709 1.00 54.44 403 SER A O 1
ATOM 3396 N N . ARG A 1 404 ? -22.831 -14.786 57.890 1.00 73.44 404 ARG A N 1
ATOM 3397 C CA . ARG A 1 404 ? -21.925 -15.667 58.625 1.00 73.44 404 ARG A CA 1
ATOM 3398 C C . ARG A 1 404 ? -20.555 -15.025 58.815 1.00 73.44 404 ARG A C 1
ATOM 3400 O O . ARG A 1 404 ? -20.010 -14.413 57.900 1.00 73.44 404 ARG A O 1
ATOM 3407 N N . SER A 1 405 ? -20.008 -15.185 60.015 1.00 87.00 405 SER A N 1
ATOM 3408 C CA . SER A 1 405 ? -18.678 -14.711 60.390 1.00 87.00 405 SER A CA 1
ATOM 3409 C C . SER A 1 405 ? -17.600 -15.228 59.421 1.00 87.00 405 SER A C 1
ATOM 3411 O O . SER A 1 405 ? -17.726 -16.356 58.924 1.00 87.00 405 SER A O 1
ATOM 3413 N N . PRO A 1 406 ? -16.541 -14.432 59.165 1.00 91.56 406 PRO A N 1
ATOM 3414 C CA . PRO A 1 406 ? -15.398 -14.858 58.361 1.00 91.56 406 PRO A CA 1
ATOM 3415 C C . PRO A 1 406 ? -14.819 -16.192 58.869 1.00 91.56 406 PRO A C 1
ATOM 3417 O O . PRO A 1 406 ? -14.762 -16.381 60.093 1.00 91.56 406 PRO A O 1
ATOM 3420 N N . PRO A 1 407 ? -14.396 -17.111 57.979 1.00 94.94 407 PRO A N 1
ATOM 3421 C CA . PRO A 1 407 ? -13.693 -18.329 58.378 1.00 94.94 407 PRO A CA 1
ATOM 3422 C C . PRO A 1 407 ? -12.423 -17.959 59.151 1.00 94.94 407 PRO A C 1
ATOM 3424 O O . PRO A 1 407 ? -11.713 -17.030 58.770 1.00 94.94 407 PRO A O 1
ATOM 3427 N N . LYS A 1 408 ? -12.162 -18.646 60.267 1.00 95.69 408 LYS A N 1
ATOM 3428 C CA . LYS A 1 408 ? -11.008 -18.349 61.136 1.00 95.69 408 LYS A CA 1
ATOM 3429 C C . LYS A 1 408 ? -9.773 -19.176 60.795 1.00 95.69 408 LYS A C 1
ATOM 3431 O O . LYS A 1 408 ? -8.667 -18.782 61.149 1.00 95.69 408 LYS A O 1
ATOM 3436 N N . ASP A 1 409 ? -9.972 -20.308 60.136 1.00 96.50 409 ASP A N 1
ATOM 3437 C CA . ASP A 1 409 ? -8.941 -21.263 59.764 1.00 96.50 409 ASP A CA 1
ATOM 3438 C C . ASP A 1 409 ? -9.319 -21.997 58.467 1.00 96.50 409 ASP A C 1
ATOM 3440 O O . ASP A 1 409 ? -10.417 -21.847 57.921 1.00 96.50 409 ASP A O 1
ATOM 3444 N N . GLU A 1 410 ? -8.364 -22.766 57.949 1.00 95.31 410 GLU A N 1
ATOM 3445 C CA . GLU A 1 410 ? -8.475 -23.480 56.674 1.00 95.31 410 GLU A CA 1
ATOM 3446 C C . GLU A 1 410 ? -9.533 -24.600 56.739 1.00 95.31 410 GLU A C 1
ATOM 3448 O O . GLU A 1 410 ? -10.178 -24.905 55.740 1.00 95.31 410 GLU A O 1
ATOM 3453 N N . ALA A 1 411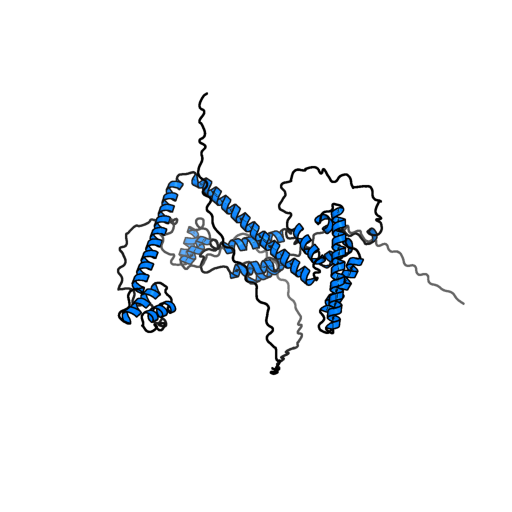 ? -9.797 -25.144 57.934 1.00 95.31 411 ALA A N 1
ATOM 3454 C CA . ALA A 1 411 ? -10.828 -26.155 58.158 1.00 95.31 411 ALA A CA 1
ATOM 3455 C C . ALA A 1 411 ? -12.245 -25.577 58.013 1.00 95.31 411 ALA A C 1
ATOM 3457 O O . ALA A 1 411 ? -13.079 -26.167 57.322 1.00 95.31 411 ALA A O 1
ATOM 3458 N N . MET A 1 412 ? -12.509 -24.401 58.597 1.00 96.38 412 MET A N 1
ATOM 3459 C CA . MET A 1 412 ? -13.760 -23.673 58.371 1.00 96.38 412 MET A CA 1
ATOM 3460 C C . MET A 1 412 ? -13.915 -23.273 56.902 1.00 96.38 412 MET A C 1
ATOM 3462 O O . MET A 1 412 ? -15.033 -23.267 56.391 1.00 96.38 412 MET A O 1
ATOM 3466 N N . MET A 1 413 ? -12.819 -22.926 56.219 1.00 96.69 413 MET A N 1
ATOM 3467 C CA . MET A 1 413 ? -12.853 -22.595 54.793 1.00 96.69 413 MET A CA 1
ATOM 3468 C C . MET A 1 413 ? -13.221 -23.818 53.937 1.00 96.69 413 MET A C 1
ATOM 3470 O O . MET A 1 413 ? -14.061 -23.703 53.049 1.00 96.69 413 MET A O 1
ATOM 3474 N N . GLU A 1 414 ? -12.688 -25.003 54.244 1.00 95.75 414 GLU A N 1
ATOM 3475 C CA . GLU A 1 414 ? -13.064 -26.247 53.555 1.00 95.75 414 GLU A CA 1
ATOM 3476 C C . GLU A 1 414 ? -14.526 -26.640 53.815 1.00 95.75 414 GLU A C 1
ATOM 3478 O O . GLU A 1 414 ? -15.215 -27.108 52.909 1.00 95.75 414 GLU A O 1
ATOM 3483 N N . GLU A 1 415 ? -15.047 -26.391 55.020 1.00 95.62 415 GLU A N 1
ATOM 3484 C CA . GLU A 1 415 ? -16.479 -26.542 55.301 1.00 95.62 415 GLU A CA 1
ATOM 3485 C C . GLU A 1 415 ? -17.321 -25.582 54.443 1.00 95.62 415 GLU A C 1
ATOM 3487 O O . GLU A 1 415 ? -18.342 -25.993 53.892 1.00 95.62 415 GLU A O 1
ATOM 3492 N N . ARG A 1 416 ? -16.860 -24.338 54.228 1.00 96.44 416 ARG A N 1
ATOM 3493 C CA . ARG A 1 416 ? -17.524 -23.400 53.304 1.00 96.44 416 ARG A CA 1
ATOM 3494 C C . ARG A 1 416 ? -17.469 -23.845 51.856 1.00 96.44 416 ARG A C 1
ATOM 3496 O O . ARG A 1 416 ? -18.473 -23.694 51.170 1.00 96.44 416 ARG A O 1
ATOM 3503 N N . PHE A 1 417 ? -16.352 -24.406 51.396 1.00 96.00 417 PHE A N 1
ATOM 3504 C CA . PHE A 1 417 ? -16.285 -24.971 50.049 1.00 96.00 417 PHE A CA 1
ATOM 3505 C C . PHE A 1 417 ? -17.331 -26.074 49.863 1.00 96.00 417 PHE A C 1
ATOM 3507 O O . PHE A 1 417 ? -18.061 -26.033 48.880 1.00 96.00 417 PHE A O 1
ATOM 3514 N N . ARG A 1 418 ? -17.514 -26.968 50.847 1.00 95.44 418 ARG A N 1
ATOM 3515 C CA . ARG A 1 418 ? -18.578 -27.991 50.795 1.00 95.44 418 ARG A CA 1
ATOM 3516 C C . ARG A 1 418 ? -19.989 -27.404 50.812 1.00 95.44 418 ARG A C 1
ATOM 3518 O O . ARG A 1 418 ? -20.871 -27.947 50.161 1.00 95.44 418 ARG A O 1
ATOM 3525 N N . GLU A 1 419 ? -20.223 -26.319 51.552 1.00 95.44 419 GLU A N 1
ATOM 3526 C CA . GLU A 1 419 ? -21.521 -25.623 51.542 1.00 95.44 419 GLU A CA 1
ATOM 3527 C C . GLU A 1 419 ? -21.799 -24.902 50.216 1.00 95.44 419 GLU A C 1
ATOM 3529 O O . GLU A 1 419 ? -22.957 -24.715 49.841 1.00 95.44 419 GLU A O 1
ATOM 3534 N N . TRP A 1 420 ? -20.749 -24.450 49.530 1.00 95.44 420 TRP A N 1
ATOM 3535 C CA . TRP A 1 420 ? -20.842 -23.761 48.246 1.00 95.44 420 TRP A CA 1
ATOM 3536 C C . TRP A 1 420 ? -20.833 -24.705 47.046 1.00 95.44 420 TRP A C 1
ATOM 3538 O O . TRP A 1 420 ? -21.227 -24.283 45.954 1.00 95.44 420 TRP A O 1
ATOM 3548 N N . ASP A 1 421 ? -20.400 -25.953 47.225 1.00 94.19 421 ASP A N 1
ATOM 3549 C CA . ASP A 1 421 ? -20.427 -26.980 46.190 1.00 94.19 421 ASP A CA 1
ATOM 3550 C C . ASP A 1 421 ? -21.876 -27.193 45.716 1.00 94.19 421 ASP A C 1
ATOM 3552 O O . ASP A 1 421 ? -22.779 -27.530 46.480 1.00 94.19 421 ASP A O 1
ATOM 3556 N N . GLY A 1 422 ? -22.113 -26.916 44.430 1.00 89.12 422 GLY A N 1
ATOM 3557 C CA . GLY A 1 422 ? -23.435 -26.967 43.795 1.00 89.12 422 GLY A CA 1
ATOM 3558 C C . GLY A 1 422 ? -24.245 -25.662 43.826 1.00 89.12 422 GLY A C 1
ATOM 3559 O O . GLY A 1 422 ? -25.249 -25.576 43.123 1.00 89.12 422 GLY A O 1
ATOM 3560 N N . VAL A 1 423 ? -23.817 -24.638 44.576 1.00 93.38 423 VAL A N 1
ATOM 3561 C CA . VAL A 1 423 ? -24.474 -23.311 44.611 1.00 93.38 423 VAL A CA 1
ATOM 3562 C C . VAL A 1 423 ? -23.652 -22.250 43.885 1.00 93.38 423 VAL A C 1
ATOM 3564 O O . VAL A 1 423 ? -24.215 -21.402 43.196 1.00 93.38 423 VAL A O 1
ATOM 3567 N N . LEU A 1 424 ? -22.330 -22.292 44.042 1.00 93.75 424 LEU A N 1
ATOM 3568 C CA . LEU A 1 424 ? -21.394 -21.364 43.414 1.00 93.75 424 LEU A CA 1
ATOM 3569 C C . LEU A 1 424 ? -20.483 -22.107 42.445 1.00 93.75 424 LEU A C 1
ATOM 3571 O O . LEU A 1 424 ? -20.084 -23.246 42.694 1.00 93.75 424 LEU A O 1
ATOM 3575 N N . SER A 1 425 ? -20.118 -21.438 41.354 1.00 93.19 425 SER A N 1
ATOM 3576 C CA . SER A 1 425 ? -19.091 -21.944 40.448 1.00 93.19 425 SER A CA 1
ATOM 3577 C C . SER A 1 425 ? -17.726 -21.982 41.143 1.00 93.19 425 SER A C 1
ATOM 3579 O O . SER A 1 425 ? -17.442 -21.195 42.049 1.00 93.19 425 SER A O 1
ATOM 3581 N N . HIS A 1 426 ? -16.832 -22.862 40.689 1.00 92.31 426 HIS A N 1
ATOM 3582 C CA . HIS A 1 426 ? -15.502 -23.002 41.290 1.00 92.31 426 HIS A CA 1
ATOM 3583 C C . HIS A 1 426 ? -14.682 -21.692 41.252 1.00 92.31 426 HIS A C 1
ATOM 3585 O O . HIS A 1 426 ? -13.894 -21.409 42.154 1.00 92.31 426 HIS A O 1
ATOM 3591 N N . ALA A 1 427 ? -14.913 -20.843 40.242 1.00 91.06 427 ALA A N 1
ATOM 3592 C CA . ALA A 1 427 ? -14.310 -19.516 40.151 1.00 91.06 427 ALA A CA 1
ATOM 3593 C C . ALA A 1 427 ? -14.811 -18.568 41.258 1.00 91.06 427 ALA A C 1
ATOM 3595 O O . ALA A 1 427 ? -14.001 -17.908 41.905 1.00 91.06 427 ALA A O 1
ATOM 3596 N N . GLU A 1 428 ? -16.121 -18.539 41.520 1.00 92.31 428 GLU A N 1
ATOM 3597 C CA . GLU A 1 428 ? -16.724 -17.716 42.581 1.00 92.31 428 GLU A CA 1
ATOM 3598 C C . GLU A 1 428 ? -16.302 -18.187 43.975 1.00 92.31 428 GLU A C 1
ATOM 3600 O O . GLU A 1 428 ? -15.982 -17.368 44.837 1.00 92.31 428 GLU A O 1
ATOM 3605 N N . GLN A 1 429 ? -16.226 -19.504 44.183 1.00 96.38 429 GLN A N 1
ATOM 3606 C CA . GLN A 1 429 ? -15.707 -20.088 45.419 1.00 96.38 429 GLN A CA 1
ATOM 3607 C C . GLN A 1 429 ? -14.258 -19.637 45.690 1.00 96.38 429 GLN A C 1
ATOM 3609 O O . GLN A 1 429 ? -13.926 -19.223 46.803 1.00 96.38 429 GLN A O 1
ATOM 3614 N N . ASN A 1 430 ? -13.397 -19.667 44.666 1.00 95.25 430 ASN A N 1
ATOM 3615 C CA . ASN A 1 430 ? -12.000 -19.237 44.771 1.00 95.25 430 ASN A CA 1
ATOM 3616 C C . ASN A 1 430 ? -11.852 -17.716 44.956 1.00 95.25 430 ASN A C 1
ATOM 3618 O O . ASN A 1 430 ? -10.942 -17.268 45.656 1.00 95.25 430 ASN A O 1
ATOM 3622 N N . GLU A 1 431 ? -12.745 -16.909 44.380 1.00 93.19 431 GLU A N 1
ATOM 3623 C CA . GLU A 1 431 ? -12.814 -15.462 44.627 1.00 93.19 431 GLU A CA 1
ATOM 3624 C C . GLU A 1 431 ? -13.120 -15.168 46.105 1.00 93.19 431 GLU A C 1
ATOM 3626 O O . GLU A 1 431 ? -12.417 -14.384 46.747 1.00 93.19 431 GLU A O 1
ATOM 3631 N N . LEU A 1 432 ? -14.118 -15.855 46.672 1.00 94.62 432 LEU A N 1
ATOM 3632 C CA . LEU A 1 432 ? -14.508 -15.695 48.072 1.00 94.62 432 LEU A CA 1
ATOM 3633 C C . LEU A 1 432 ? -13.413 -16.170 49.033 1.00 94.62 432 LEU A C 1
ATOM 3635 O O . LEU A 1 432 ? -13.127 -15.483 50.012 1.00 94.62 432 LEU A O 1
ATOM 3639 N N . ALA A 1 433 ? -12.742 -17.286 48.740 1.00 95.44 433 ALA A N 1
ATOM 3640 C CA . ALA A 1 433 ? -11.601 -17.747 49.532 1.00 95.44 433 ALA A CA 1
ATOM 3641 C C . ALA A 1 433 ? -10.473 -16.704 49.570 1.00 95.44 433 ALA A C 1
ATOM 3643 O O . ALA A 1 433 ? -9.964 -16.382 50.646 1.00 95.44 433 ALA A O 1
ATOM 3644 N N . ARG A 1 434 ? -10.155 -16.091 48.418 1.00 95.12 434 ARG A N 1
ATOM 3645 C CA . ARG A 1 434 ? -9.172 -14.999 48.328 1.00 95.12 434 ARG A CA 1
ATOM 3646 C C . ARG A 1 434 ? -9.600 -13.770 49.125 1.00 95.12 434 ARG A C 1
ATOM 3648 O O . ARG A 1 434 ? -8.768 -13.185 49.814 1.00 95.12 434 ARG A O 1
ATOM 3655 N N . MET A 1 435 ? -10.883 -13.403 49.087 1.00 94.25 435 MET A N 1
ATOM 3656 C CA . MET A 1 435 ? -11.415 -12.294 49.889 1.00 94.25 435 MET A CA 1
ATOM 3657 C C . MET A 1 435 ? -11.273 -12.522 51.399 1.00 94.25 435 MET A C 1
ATOM 3659 O O . MET A 1 435 ? -11.073 -11.561 52.139 1.00 94.25 435 MET A O 1
ATOM 3663 N N . TYR A 1 436 ? -11.350 -13.774 51.854 1.00 94.00 436 TYR A N 1
ATOM 3664 C CA . TYR A 1 436 ? -11.138 -14.140 53.256 1.00 94.00 436 TYR A CA 1
ATOM 3665 C C . TYR A 1 436 ? -9.665 -14.422 53.611 1.00 94.00 436 TYR A C 1
ATOM 3667 O O . TYR A 1 436 ? -9.376 -14.718 54.766 1.00 94.00 436 TYR A O 1
ATOM 3675 N N . GLY A 1 437 ? -8.731 -14.290 52.661 1.00 95.31 437 GLY A N 1
ATOM 3676 C CA . GLY A 1 437 ? -7.295 -14.495 52.887 1.00 95.31 437 GLY A CA 1
ATOM 3677 C C . GLY A 1 437 ? -6.831 -15.956 52.832 1.00 95.31 437 GLY A C 1
ATOM 3678 O O . GLY A 1 437 ? -5.728 -16.252 53.286 1.00 95.31 437 GLY A O 1
ATOM 3679 N N . PHE A 1 438 ? -7.639 -16.861 52.274 1.00 96.75 438 PHE A N 1
ATOM 3680 C CA . PHE A 1 438 ? -7.314 -18.280 52.110 1.00 96.75 438 PHE A CA 1
ATOM 3681 C C . PHE A 1 438 ? -6.827 -18.599 50.691 1.00 96.75 438 PHE A C 1
ATOM 3683 O O . PHE A 1 438 ? -7.088 -17.868 49.729 1.00 96.75 438 PHE A O 1
ATOM 3690 N N . ARG A 1 439 ? -6.096 -19.712 50.550 1.00 92.12 439 ARG A N 1
ATOM 3691 C CA . ARG A 1 439 ? -5.610 -20.196 49.253 1.00 92.12 439 ARG A CA 1
ATOM 3692 C C . ARG A 1 439 ? -6.781 -20.719 48.411 1.00 92.12 439 ARG A C 1
ATOM 3694 O O . ARG A 1 439 ? -7.726 -21.292 48.942 1.00 92.12 439 ARG A O 1
ATOM 3701 N N . ALA A 1 440 ? -6.702 -20.532 47.093 1.00 91.19 440 ALA A N 1
ATOM 3702 C CA . ALA A 1 440 ? -7.653 -21.132 46.159 1.00 91.19 440 ALA A CA 1
ATOM 3703 C C . ALA A 1 440 ? -7.628 -22.666 46.280 1.00 91.19 440 ALA A C 1
ATOM 3705 O O . ALA A 1 440 ? -6.546 -23.248 46.403 1.00 91.19 440 ALA A O 1
ATOM 3706 N N . ARG A 1 441 ? -8.802 -23.303 46.225 1.00 87.56 441 ARG A N 1
ATOM 3707 C CA . ARG A 1 441 ? -8.948 -24.761 46.200 1.00 87.56 441 ARG A CA 1
ATOM 3708 C C . ARG A 1 441 ? -8.479 -25.237 44.831 1.00 87.56 441 ARG A C 1
ATOM 3710 O O . ARG A 1 441 ? -8.985 -24.785 43.806 1.00 87.56 441 ARG A O 1
ATOM 3717 N N . TRP A 1 442 ? -7.458 -26.086 44.811 1.00 77.25 442 TRP A N 1
ATOM 3718 C CA . TRP A 1 442 ? -6.991 -26.701 43.575 1.00 77.25 442 TRP A CA 1
ATOM 3719 C C . TRP A 1 442 ? -8.040 -27.747 43.226 1.00 77.25 442 TRP A C 1
ATOM 3721 O O . TRP A 1 442 ? -8.292 -28.638 44.034 1.00 77.25 442 TRP A O 1
ATOM 3731 N N . SER A 1 443 ? -8.696 -27.612 42.076 1.00 73.81 443 SER A N 1
ATOM 3732 C CA . SER A 1 443 ? -9.547 -28.672 41.547 1.00 73.81 443 SER A CA 1
ATOM 3733 C C . SER A 1 443 ? -8.692 -29.931 41.428 1.00 73.81 443 SER A C 1
ATOM 3735 O O . SER A 1 443 ? -7.800 -29.981 40.578 1.00 73.81 443 SER A O 1
ATOM 3737 N N . SER A 1 444 ? -8.908 -30.903 42.322 1.00 48.25 444 SER A N 1
ATOM 3738 C CA . SER A 1 444 ? -8.299 -32.224 42.191 1.00 48.25 444 SER A CA 1
ATOM 3739 C C . SER A 1 444 ? -8.693 -32.777 40.823 1.00 48.25 444 SER A C 1
ATOM 3741 O O . SER A 1 444 ? -9.889 -32.836 40.525 1.00 48.25 444 SER A O 1
ATOM 3743 N N . PRO A 1 445 ? -7.728 -33.162 39.976 1.00 45.56 445 PRO A N 1
ATOM 3744 C CA . PRO A 1 445 ? -8.018 -33.957 38.800 1.00 45.56 445 PRO A CA 1
ATOM 3745 C C . PRO A 1 445 ? -8.345 -35.374 39.284 1.00 45.56 445 PRO A C 1
ATOM 3747 O O . PRO A 1 445 ? -7.455 -36.204 39.436 1.00 45.56 445 PRO A O 1
ATOM 3750 N N . GLU A 1 446 ? -9.610 -35.633 39.606 1.00 42.56 446 GLU A N 1
ATOM 3751 C CA . GLU A 1 446 ? -10.112 -36.979 39.889 1.00 42.56 446 GLU A CA 1
ATOM 3752 C C . GLU A 1 446 ? -11.105 -37.402 38.797 1.00 42.56 446 GLU A C 1
ATOM 3754 O O . GLU A 1 446 ? -12.165 -36.796 38.643 1.00 42.56 446 GLU A O 1
ATOM 3759 N N . GLY A 1 447 ? -10.713 -38.456 38.066 1.00 38.34 447 GLY A N 1
ATOM 3760 C CA . GLY A 1 447 ? -11.487 -39.222 37.077 1.00 38.34 447 GLY A CA 1
ATOM 3761 C C . GLY A 1 447 ? -11.086 -38.900 35.632 1.00 38.34 447 GLY A C 1
ATOM 3762 O O . GLY A 1 447 ? -11.308 -37.788 35.174 1.00 38.34 447 GLY A O 1
ATOM 3763 N N . ASP A 1 448 ? -10.473 -39.764 34.827 1.00 39.28 448 ASP A N 1
ATOM 3764 C CA . ASP A 1 448 ? -10.161 -41.189 34.903 1.00 39.28 448 ASP A CA 1
ATOM 3765 C C . ASP A 1 448 ? -8.889 -41.396 34.066 1.00 39.28 448 ASP A C 1
ATOM 3767 O O . ASP A 1 448 ? -8.859 -40.940 32.930 1.00 39.28 448 ASP A O 1
ATOM 3771 N N . ASP A 1 449 ? -7.849 -42.023 34.621 1.00 36.88 449 ASP A N 1
ATOM 3772 C CA . ASP A 1 449 ? -6.902 -42.883 33.892 1.00 36.88 449 ASP A CA 1
ATOM 3773 C C . ASP A 1 449 ? -5.852 -43.428 34.878 1.00 36.88 449 ASP A C 1
ATOM 3775 O O . ASP A 1 449 ? -4.977 -42.719 35.380 1.00 36.88 449 ASP A O 1
ATOM 3779 N N . GLU A 1 450 ? -5.957 -44.726 35.172 1.00 36.72 450 GLU A N 1
ATOM 3780 C CA . GLU A 1 450 ? -4.899 -45.517 35.805 1.00 36.72 450 GLU A CA 1
ATOM 3781 C C . GLU A 1 450 ? -3.593 -45.426 34.992 1.00 36.72 450 GLU A C 1
ATOM 3783 O O . GLU A 1 450 ? -3.592 -45.737 33.795 1.00 36.72 450 GLU A O 1
ATOM 3788 N N . PRO A 1 451 ? -2.432 -45.141 35.608 1.00 38.91 451 PRO A N 1
ATOM 3789 C CA . PRO A 1 451 ? -1.163 -45.310 34.928 1.00 38.91 451 PRO A CA 1
ATOM 3790 C C . PRO A 1 451 ? -0.726 -46.775 35.029 1.00 38.91 451 PRO A C 1
ATOM 3792 O O . PRO A 1 451 ? -0.281 -47.251 36.075 1.00 38.91 451 PRO A O 1
ATOM 3795 N N . ARG A 1 452 ? -0.805 -47.494 33.906 1.00 35.69 452 ARG A N 1
ATOM 3796 C CA . ARG A 1 452 ? -0.092 -48.764 33.733 1.00 35.69 452 ARG A CA 1
ATOM 3797 C C . ARG A 1 452 ? 1.415 -48.528 33.794 1.00 35.69 452 ARG A C 1
ATOM 3799 O O . ARG A 1 452 ? 1.989 -47.830 32.959 1.00 35.69 452 ARG A O 1
ATOM 3806 N N . GLU A 1 453 ? 2.046 -49.194 34.753 1.00 41.28 453 GLU A N 1
ATOM 3807 C CA . GLU A 1 453 ? 3.483 -49.436 34.817 1.00 41.28 453 GLU A CA 1
ATOM 3808 C C . GLU A 1 453 ? 4.015 -49.995 33.486 1.00 41.28 453 GLU A C 1
ATOM 3810 O O . GLU A 1 453 ? 3.691 -51.116 33.092 1.00 41.28 453 GLU A O 1
ATOM 3815 N N . GLN A 1 454 ? 4.913 -49.259 32.828 1.00 39.41 454 GLN A N 1
ATOM 3816 C CA . GLN A 1 454 ? 5.859 -49.835 31.873 1.00 39.41 454 GLN A CA 1
ATOM 3817 C C . GLN A 1 454 ? 7.286 -49.406 32.215 1.00 39.41 454 GLN A C 1
ATOM 3819 O O . GLN A 1 454 ? 7.770 -48.335 31.873 1.00 39.41 454 GLN A O 1
ATOM 3824 N N . GLN A 1 455 ? 7.909 -50.300 32.978 1.00 34.66 455 GLN A N 1
ATOM 3825 C CA . GLN A 1 455 ? 9.224 -50.888 32.739 1.00 34.66 455 GLN A CA 1
ATOM 3826 C C . GLN A 1 455 ? 10.358 -49.965 32.269 1.00 34.66 455 GLN A C 1
ATOM 3828 O O . GLN A 1 455 ? 10.511 -49.602 31.107 1.00 34.66 455 GLN A O 1
ATOM 3833 N N . ARG A 1 456 ? 11.256 -49.754 33.233 1.00 37.78 456 ARG A N 1
ATOM 3834 C CA . ARG A 1 456 ? 12.673 -49.438 33.061 1.00 37.78 456 ARG A CA 1
ATOM 3835 C C . ARG A 1 456 ? 13.371 -50.412 32.099 1.00 37.78 456 ARG A C 1
ATOM 3837 O O . ARG A 1 456 ? 13.246 -51.624 32.246 1.00 37.78 456 ARG A O 1
ATOM 3844 N N . GLY A 1 457 ? 14.227 -49.864 31.239 1.00 30.94 457 GLY A N 1
ATOM 3845 C CA . GLY A 1 457 ? 15.253 -50.563 30.458 1.00 30.94 457 GLY A CA 1
ATOM 3846 C C . GLY A 1 457 ? 16.215 -49.548 29.815 1.00 30.94 457 GLY A C 1
ATOM 3847 O O . GLY A 1 457 ? 15.831 -48.397 29.666 1.00 30.94 457 GLY A O 1
ATOM 3848 N N . PRO A 1 458 ? 17.479 -49.902 29.528 1.00 40.66 458 PRO A N 1
ATOM 3849 C CA . PRO A 1 458 ? 18.623 -49.241 30.161 1.00 40.66 458 PRO A CA 1
ATOM 3850 C C . PRO A 1 458 ? 19.382 -48.220 29.297 1.00 40.66 458 PRO A C 1
ATOM 3852 O O . PRO A 1 458 ? 19.544 -48.366 28.091 1.00 40.66 458 PRO A O 1
ATOM 3855 N N . SER A 1 459 ? 19.933 -47.227 29.993 1.00 43.16 459 SER A N 1
ATOM 3856 C CA . SER A 1 459 ? 20.892 -46.223 29.530 1.00 43.16 459 SER A CA 1
ATOM 3857 C C . SER A 1 459 ? 22.316 -46.775 29.403 1.00 43.16 459 SER A C 1
ATOM 3859 O O . SER A 1 459 ? 22.823 -47.338 30.373 1.00 43.16 459 SER A O 1
ATOM 3861 N N . LEU A 1 460 ? 22.980 -46.501 28.275 1.00 37.53 460 LEU A N 1
ATOM 3862 C CA . LEU A 1 460 ? 24.442 -46.489 28.093 1.00 37.53 460 LEU A CA 1
ATOM 3863 C C . LEU A 1 460 ? 24.823 -45.539 26.922 1.00 37.53 460 LEU A C 1
ATOM 3865 O O . LEU A 1 460 ? 23.929 -45.149 26.172 1.00 37.53 460 LEU A O 1
ATOM 3869 N N . PRO A 1 461 ? 26.090 -45.074 26.825 1.00 53.75 461 PRO A N 1
ATOM 3870 C CA . PRO A 1 461 ? 26.401 -43.641 26.765 1.00 53.75 461 PRO A CA 1
ATOM 3871 C C . PRO A 1 461 ? 27.281 -43.225 25.563 1.00 53.75 461 PRO A C 1
ATOM 3873 O O . PRO A 1 461 ? 27.608 -44.049 24.715 1.00 53.75 461 PRO A O 1
ATOM 3876 N N . ALA A 1 462 ? 27.753 -41.968 25.631 1.00 32.25 462 ALA A N 1
ATOM 3877 C CA . ALA A 1 462 ? 28.810 -41.317 24.839 1.00 32.25 462 ALA A CA 1
ATOM 3878 C C . ALA A 1 462 ? 28.284 -40.566 23.586 1.00 32.25 462 ALA A C 1
ATOM 3880 O O . ALA A 1 462 ? 27.248 -40.919 23.045 1.00 32.25 462 ALA A O 1
ATOM 3881 N N . GLU A 1 463 ? 28.848 -39.447 23.126 1.00 34.09 463 GLU A N 1
ATOM 3882 C CA . GLU A 1 463 ? 30.232 -38.975 23.184 1.00 34.09 463 GLU A CA 1
ATOM 3883 C C . GLU A 1 463 ? 30.336 -37.439 23.208 1.00 34.09 463 GLU A C 1
ATOM 3885 O O . GLU A 1 463 ? 29.473 -36.706 22.722 1.00 34.09 463 GLU A O 1
ATOM 3890 N N . ASP A 1 464 ? 31.466 -36.996 23.758 1.00 36.72 464 ASP A N 1
ATOM 3891 C CA . ASP A 1 464 ? 32.093 -35.691 23.591 1.00 36.72 464 ASP A CA 1
ATOM 3892 C C . ASP A 1 464 ? 32.231 -35.259 22.122 1.00 36.72 464 ASP A C 1
ATOM 3894 O O . ASP A 1 464 ? 32.741 -36.003 21.286 1.00 36.72 464 ASP A O 1
ATOM 3898 N N . ALA A 1 465 ? 31.957 -33.984 21.842 1.00 34.75 465 ALA A N 1
ATOM 3899 C CA . ALA A 1 465 ? 32.611 -33.273 20.746 1.00 34.75 465 ALA A CA 1
ATOM 3900 C C . ALA A 1 465 ? 32.736 -31.781 21.075 1.00 34.75 465 ALA A C 1
ATOM 3902 O O . ALA A 1 465 ? 31.875 -30.953 20.780 1.00 34.75 465 ALA A O 1
ATOM 3903 N N . ALA A 1 466 ? 33.861 -31.442 21.698 1.00 39.25 466 ALA A N 1
ATOM 3904 C CA . ALA A 1 466 ? 34.374 -30.088 21.769 1.00 39.25 466 ALA A CA 1
ATOM 3905 C C . ALA A 1 466 ? 34.955 -29.677 20.408 1.00 39.25 466 ALA A C 1
ATOM 3907 O O . ALA A 1 466 ? 35.890 -30.316 19.932 1.00 39.25 466 ALA A O 1
ATOM 3908 N N . HIS A 1 467 ? 34.519 -28.547 19.844 1.00 41.62 467 HIS A N 1
ATOM 3909 C CA . HIS A 1 467 ? 35.339 -27.811 18.881 1.00 41.62 467 HIS A CA 1
ATOM 3910 C C . HIS A 1 467 ? 35.358 -26.304 19.153 1.00 41.62 467 HIS A C 1
ATOM 3912 O O . HIS A 1 467 ? 34.352 -25.638 19.380 1.00 41.62 467 HIS A O 1
ATOM 3918 N N . ARG A 1 468 ? 36.599 -25.818 19.174 1.00 36.09 468 ARG A N 1
ATOM 3919 C CA . ARG A 1 468 ? 37.088 -24.469 19.446 1.00 36.09 468 ARG A CA 1
ATOM 3920 C C . ARG A 1 468 ? 36.855 -23.524 18.258 1.00 36.09 468 ARG A C 1
ATOM 3922 O O . ARG A 1 468 ? 37.225 -23.915 17.162 1.00 36.09 468 ARG A O 1
ATOM 3929 N N . ALA A 1 469 ? 36.428 -22.288 18.574 1.00 39.53 469 ALA A N 1
ATOM 3930 C CA . ALA A 1 469 ? 36.939 -20.949 18.163 1.00 39.53 469 ALA A CA 1
ATOM 3931 C C . ALA A 1 469 ? 37.210 -20.653 16.655 1.00 39.53 469 ALA A C 1
ATOM 3933 O O . ALA A 1 469 ? 37.160 -21.571 15.850 1.00 39.53 469 ALA A O 1
ATOM 3934 N N . PRO A 1 470 ? 37.590 -19.422 16.213 1.00 46.75 470 PRO A N 1
ATOM 3935 C CA . PRO A 1 470 ? 37.702 -18.097 16.863 1.00 46.75 470 PRO A CA 1
ATOM 3936 C C . PRO A 1 470 ? 36.955 -16.968 16.079 1.00 46.75 470 PRO A C 1
ATOM 3938 O O . PRO A 1 470 ? 36.576 -17.134 14.932 1.00 46.75 470 PRO A O 1
ATOM 3941 N N . GLY A 1 471 ? 36.609 -15.816 16.665 1.00 32.88 471 GLY A N 1
ATOM 3942 C CA . GLY A 1 471 ? 37.471 -14.623 16.728 1.00 32.88 471 GLY A CA 1
ATOM 3943 C C . GLY A 1 471 ? 37.223 -13.633 15.570 1.00 32.88 471 GLY A C 1
ATOM 3944 O O . GLY A 1 471 ? 37.419 -13.975 14.414 1.00 32.88 471 GLY A O 1
ATOM 3945 N N . GLY A 1 472 ? 36.840 -12.382 15.866 1.00 34.69 472 GLY A N 1
ATOM 3946 C CA . GLY A 1 472 ? 36.673 -11.362 14.817 1.00 34.69 472 GLY A CA 1
ATOM 3947 C C . GLY A 1 472 ? 36.164 -9.999 15.287 1.00 34.69 472 GLY A C 1
ATOM 3948 O O . GLY A 1 472 ? 35.103 -9.549 14.876 1.00 34.69 472 GLY A O 1
ATOM 3949 N N . ARG A 1 473 ? 36.921 -9.327 16.159 1.00 39.00 473 ARG A N 1
ATOM 3950 C CA . ARG A 1 473 ? 36.681 -7.942 16.596 1.00 39.00 473 ARG A CA 1
ATOM 3951 C C . ARG A 1 473 ? 37.324 -6.985 15.587 1.00 39.00 473 ARG A C 1
ATOM 3953 O O . ARG A 1 473 ? 38.547 -6.945 15.507 1.00 39.00 473 ARG A O 1
ATOM 3960 N N . ILE A 1 474 ? 36.537 -6.180 14.869 1.00 43.53 474 ILE A N 1
ATOM 3961 C CA . ILE A 1 474 ? 37.061 -5.063 14.064 1.00 43.53 474 ILE A CA 1
ATOM 3962 C C . ILE A 1 474 ? 36.457 -3.753 14.563 1.00 43.53 474 ILE A C 1
ATOM 3964 O O . ILE A 1 474 ? 35.295 -3.436 14.343 1.00 43.53 474 ILE A O 1
ATOM 3968 N N . THR A 1 475 ? 37.295 -2.972 15.237 1.00 40.88 475 THR A N 1
ATOM 3969 C CA . THR A 1 475 ? 37.089 -1.550 15.506 1.00 40.88 475 THR A CA 1
ATOM 3970 C C . THR A 1 475 ? 37.664 -0.732 14.351 1.00 40.88 475 THR A C 1
ATOM 3972 O O . THR A 1 475 ? 38.843 -0.891 14.031 1.00 40.88 475 THR A O 1
ATOM 3975 N N . ARG A 1 476 ? 36.905 0.219 13.797 1.00 42.09 476 ARG A N 1
ATOM 3976 C CA . ARG A 1 476 ? 37.471 1.344 13.034 1.00 42.09 476 ARG A CA 1
ATOM 3977 C C . ARG A 1 476 ? 37.062 2.665 13.678 1.00 42.09 476 ARG A C 1
ATOM 3979 O O . ARG A 1 476 ? 35.901 3.049 13.673 1.00 42.09 476 ARG A O 1
ATOM 3986 N N . LYS A 1 477 ? 38.063 3.353 14.231 1.00 44.72 477 LYS A N 1
ATOM 3987 C CA . LYS A 1 477 ? 38.074 4.798 14.474 1.00 44.72 477 LYS A CA 1
ATOM 3988 C C . LYS A 1 477 ? 38.923 5.450 13.393 1.00 44.72 477 LYS A C 1
ATOM 3990 O O . LYS A 1 477 ? 39.994 4.933 13.091 1.00 44.72 477 LYS A O 1
ATOM 3995 N N . THR A 1 478 ? 38.478 6.603 12.910 1.00 39.25 478 THR A N 1
ATOM 3996 C CA . THR A 1 478 ? 39.218 7.778 12.387 1.00 39.25 478 THR A CA 1
ATOM 3997 C C . THR A 1 478 ? 38.210 8.567 11.545 1.00 39.25 478 THR A C 1
ATOM 3999 O O . THR A 1 478 ? 37.361 7.960 10.913 1.00 39.25 478 THR A O 1
ATOM 4002 N N . ARG A 1 479 ? 38.203 9.888 11.401 1.00 38.12 479 ARG A N 1
ATOM 4003 C CA . ARG A 1 479 ? 38.615 11.103 12.132 1.00 38.12 479 ARG A CA 1
ATOM 4004 C C . ARG A 1 479 ? 38.090 12.255 11.221 1.00 38.12 479 ARG A C 1
ATOM 4006 O O . ARG A 1 479 ? 37.787 11.996 10.058 1.00 38.12 479 ARG A O 1
ATOM 4013 N N . PRO A 1 480 ? 37.966 13.507 11.690 1.00 57.25 480 PRO A N 1
ATOM 4014 C CA . PRO A 1 480 ? 37.265 14.564 10.960 1.00 57.25 480 PRO A CA 1
ATOM 4015 C C . PRO A 1 480 ? 38.199 15.321 10.004 1.00 57.25 480 PRO A C 1
ATOM 4017 O O . PRO A 1 480 ? 39.361 15.563 10.338 1.00 57.25 480 PRO A O 1
ATOM 4020 N N . VAL A 1 481 ? 37.691 15.763 8.847 1.00 39.34 481 VAL A N 1
ATOM 4021 C CA . VAL A 1 481 ? 38.439 16.626 7.915 1.00 39.34 481 VAL A CA 1
ATOM 4022 C C . VAL A 1 481 ? 37.606 17.836 7.473 1.00 39.34 481 VAL A C 1
ATOM 4024 O O . VAL A 1 481 ? 36.661 17.735 6.706 1.00 39.34 481 VAL A O 1
ATOM 4027 N N . ARG A 1 482 ? 38.027 18.977 8.033 1.00 40.84 482 ARG A N 1
ATOM 4028 C CA . ARG A 1 482 ? 38.224 20.327 7.469 1.00 40.84 482 ARG A CA 1
ATOM 4029 C C . ARG A 1 482 ? 37.203 20.967 6.511 1.00 40.84 482 ARG A C 1
ATOM 4031 O O . ARG A 1 482 ? 37.083 20.616 5.347 1.00 40.84 482 ARG A O 1
ATOM 4038 N N . ARG A 1 483 ? 36.715 22.118 7.006 1.00 44.91 483 ARG A N 1
ATOM 4039 C CA . ARG A 1 483 ? 36.656 23.450 6.362 1.00 44.91 483 ARG A CA 1
ATOM 4040 C C . ARG A 1 483 ? 37.370 23.568 5.006 1.00 44.91 483 ARG A C 1
ATOM 4042 O O . ARG A 1 483 ? 38.592 23.455 4.941 1.00 44.91 483 ARG A O 1
ATOM 4049 N N . GLY A 1 484 ? 36.610 24.020 4.011 1.00 39.34 484 GLY A N 1
ATOM 4050 C CA . GLY A 1 484 ? 37.097 24.673 2.801 1.00 39.34 484 GLY A CA 1
ATOM 4051 C C . GLY A 1 484 ? 36.155 25.810 2.408 1.00 39.34 484 GLY A C 1
ATOM 4052 O O . GLY A 1 484 ? 35.023 25.585 2.002 1.00 39.34 484 GLY A O 1
ATOM 4053 N N . THR A 1 485 ? 36.633 27.036 2.580 1.00 47.50 485 THR A N 1
ATOM 4054 C CA . THR A 1 485 ? 36.109 28.291 2.031 1.00 47.50 485 THR A CA 1
ATOM 4055 C C . THR A 1 485 ? 36.047 28.258 0.505 1.00 47.50 485 THR A C 1
ATOM 4057 O O . THR A 1 485 ? 37.054 27.932 -0.125 1.00 47.50 485 THR A O 1
ATOM 4060 N N . ARG A 1 486 ? 34.948 28.728 -0.102 1.00 41.19 486 ARG A N 1
ATOM 4061 C CA . ARG A 1 486 ? 35.015 29.314 -1.447 1.00 41.19 486 ARG A CA 1
ATOM 4062 C C . ARG A 1 486 ? 33.995 30.431 -1.640 1.00 41.19 486 ARG A C 1
ATOM 4064 O O . ARG A 1 486 ? 32.788 30.220 -1.624 1.00 41.19 486 ARG A O 1
ATOM 4071 N N . SER A 1 487 ? 34.551 31.620 -1.816 1.00 43.72 487 SER A N 1
ATOM 4072 C CA . SER A 1 487 ? 33.932 32.824 -2.346 1.00 43.72 487 SER A CA 1
ATOM 4073 C C . SER A 1 487 ? 33.342 32.566 -3.734 1.00 43.72 487 SER A C 1
ATOM 4075 O O . SER A 1 487 ? 33.961 31.889 -4.554 1.00 43.72 487 SER A O 1
ATOM 4077 N N . GLY A 1 488 ? 32.181 33.154 -4.007 1.00 37.97 488 GLY A N 1
ATOM 4078 C CA . GLY A 1 488 ? 31.544 33.116 -5.318 1.00 37.97 488 GLY A CA 1
ATOM 4079 C C . GLY A 1 488 ? 30.413 34.130 -5.395 1.00 37.97 488 GLY A C 1
ATOM 4080 O O . GLY A 1 488 ? 29.288 33.856 -5.002 1.00 37.97 488 GLY A O 1
ATOM 4081 N N . THR A 1 489 ? 30.761 35.320 -5.868 1.00 49.19 489 THR A N 1
ATOM 4082 C CA . THR A 1 489 ? 29.894 36.395 -6.361 1.00 49.19 489 THR A CA 1
ATOM 4083 C C . THR A 1 489 ? 28.693 35.883 -7.160 1.00 49.19 489 THR A C 1
ATOM 4085 O O . THR A 1 489 ? 28.868 35.269 -8.210 1.00 49.19 489 THR A O 1
ATOM 4088 N N . GLY A 1 490 ? 27.482 36.204 -6.700 1.00 37.44 490 GLY A N 1
ATOM 4089 C CA . GLY A 1 490 ? 26.234 35.981 -7.427 1.00 37.44 490 GLY A CA 1
ATOM 4090 C C . GLY A 1 490 ? 25.345 37.218 -7.351 1.00 37.44 490 GLY A C 1
ATOM 4091 O O . GLY A 1 490 ? 24.836 37.561 -6.288 1.00 37.44 490 GLY A O 1
ATOM 4092 N N . HIS A 1 491 ? 25.191 37.899 -8.485 1.00 46.31 491 HIS A N 1
ATOM 4093 C CA . HIS A 1 491 ? 24.241 38.988 -8.702 1.00 46.31 491 HIS A CA 1
ATOM 4094 C C . HIS A 1 491 ? 22.798 38.576 -8.345 1.00 46.31 491 HIS A C 1
ATOM 4096 O O . HIS A 1 491 ? 22.392 37.458 -8.675 1.00 46.31 491 HIS A O 1
ATOM 4102 N N . PRO A 1 492 ? 21.975 39.472 -7.768 1.00 45.69 492 PRO A N 1
ATOM 4103 C CA . PRO A 1 492 ? 20.560 39.197 -7.566 1.00 45.69 492 PRO A CA 1
ATOM 4104 C C . PRO A 1 492 ? 19.826 39.250 -8.912 1.00 45.69 492 PRO A C 1
ATOM 4106 O O . PRO A 1 492 ? 19.635 40.311 -9.507 1.00 45.69 492 PRO A O 1
ATOM 4109 N N . ARG A 1 493 ? 19.408 38.080 -9.403 1.00 46.19 493 ARG A N 1
ATOM 4110 C CA . ARG A 1 493 ? 18.474 37.963 -10.526 1.00 46.19 493 ARG A CA 1
ATOM 4111 C C . ARG A 1 493 ? 17.093 38.404 -10.039 1.00 46.19 493 ARG A C 1
ATOM 4113 O O . ARG A 1 493 ? 16.477 37.751 -9.202 1.00 46.19 493 ARG A O 1
ATOM 4120 N N . VAL A 1 494 ? 16.635 39.533 -10.567 1.00 46.69 494 VAL A N 1
ATOM 4121 C CA . VAL A 1 494 ? 15.278 40.062 -10.408 1.00 46.69 494 VAL A CA 1
ATOM 4122 C C . VAL A 1 494 ? 14.288 39.031 -10.954 1.00 46.69 494 VAL A C 1
ATOM 4124 O O . VAL A 1 494 ? 14.269 38.752 -12.152 1.00 46.69 494 VAL A O 1
ATOM 4127 N N . GLY A 1 495 ? 13.497 38.430 -10.066 1.00 48.00 495 GLY A N 1
ATOM 4128 C CA . GLY A 1 495 ? 12.375 37.575 -10.448 1.00 48.00 495 GLY A CA 1
ATOM 4129 C C . GLY A 1 495 ? 11.217 38.405 -11.024 1.00 48.00 495 GLY A C 1
ATOM 4130 O O . GLY A 1 495 ? 11.021 39.550 -10.609 1.00 48.00 495 GLY A O 1
ATOM 4131 N N . PRO A 1 496 ? 10.435 37.865 -11.975 1.00 55.59 496 PRO A N 1
ATOM 4132 C CA . PRO A 1 496 ? 9.292 38.568 -12.543 1.00 55.59 496 PRO A CA 1
ATOM 4133 C C . PRO A 1 496 ? 8.157 38.723 -11.508 1.00 55.59 496 PRO A C 1
ATOM 4135 O O . PRO A 1 496 ? 7.958 37.843 -10.666 1.00 55.59 496 PRO A O 1
ATOM 4138 N N . PRO A 1 497 ? 7.385 39.824 -11.558 1.00 50.50 497 PRO A N 1
ATOM 4139 C CA . PRO A 1 497 ? 6.352 40.114 -10.571 1.00 50.50 497 PRO A CA 1
ATOM 4140 C C . PRO A 1 497 ? 5.203 39.101 -10.638 1.00 50.50 497 PRO A C 1
ATOM 4142 O O . PRO A 1 497 ? 4.577 38.899 -11.682 1.00 50.50 497 PRO A O 1
ATOM 4145 N N . GLN A 1 498 ? 4.887 38.495 -9.491 1.00 48.31 498 GLN A N 1
ATOM 4146 C CA . GLN A 1 498 ? 3.705 37.656 -9.323 1.00 48.31 498 GLN A CA 1
ATOM 4147 C C . GLN A 1 498 ? 2.432 38.470 -9.600 1.00 48.31 498 GLN A C 1
ATOM 4149 O O . GLN A 1 498 ? 2.113 39.440 -8.908 1.00 48.31 498 GLN A O 1
ATOM 4154 N N . ARG A 1 499 ? 1.678 38.051 -10.621 1.00 51.50 499 ARG A N 1
ATOM 4155 C CA . ARG A 1 499 ? 0.346 38.581 -10.923 1.00 51.50 499 ARG A CA 1
ATOM 4156 C C . ARG A 1 499 ? -0.609 38.239 -9.776 1.00 51.50 499 ARG A C 1
ATOM 4158 O O . ARG A 1 499 ? -0.912 37.073 -9.530 1.00 51.50 499 ARG A O 1
ATOM 4165 N N . LYS A 1 500 ? -1.103 39.274 -9.092 1.00 57.91 500 LYS A N 1
ATOM 4166 C CA . LYS A 1 500 ? -2.163 39.178 -8.082 1.00 57.91 500 LYS A CA 1
ATOM 4167 C C . LYS A 1 500 ? -3.419 38.581 -8.726 1.00 57.91 500 LYS A C 1
ATOM 4169 O O . LYS A 1 500 ? -3.997 39.181 -9.629 1.00 57.91 500 LYS A O 1
ATOM 4174 N N . ARG A 1 501 ? -3.843 37.401 -8.263 1.00 54.31 501 ARG A N 1
ATOM 4175 C CA . ARG A 1 501 ? -5.144 36.819 -8.624 1.00 54.31 501 ARG A CA 1
ATOM 4176 C C . ARG A 1 501 ? -6.268 37.702 -8.052 1.00 54.31 501 ARG A C 1
ATOM 4178 O O . ARG A 1 501 ? -6.204 38.037 -6.867 1.00 54.31 501 ARG A O 1
ATOM 4185 N N . PRO A 1 502 ? -7.291 38.080 -8.839 1.00 59.25 502 PRO A N 1
ATOM 4186 C CA . PRO A 1 502 ? -8.427 38.835 -8.326 1.00 59.25 502 PRO A CA 1
ATOM 4187 C C . PRO A 1 502 ? -9.255 37.972 -7.365 1.00 59.25 502 PRO A C 1
ATOM 4189 O O . PRO A 1 502 ? -9.622 36.836 -7.671 1.00 59.25 502 PRO A O 1
ATOM 4192 N N . ARG A 1 503 ? -9.537 38.523 -6.180 1.00 51.34 503 ARG A N 1
ATOM 4193 C CA . ARG A 1 503 ? -10.447 37.938 -5.191 1.00 51.34 503 ARG A CA 1
ATOM 4194 C C . ARG A 1 503 ? -11.871 37.974 -5.752 1.00 51.34 503 ARG A C 1
ATOM 4196 O O . ARG A 1 503 ? -12.377 39.048 -6.061 1.00 51.34 503 ARG A O 1
ATOM 4203 N N . LYS A 1 504 ? -12.515 36.809 -5.873 1.00 61.22 504 LYS A N 1
ATOM 4204 C CA . LYS A 1 504 ? -13.948 36.713 -6.180 1.00 61.22 504 LYS A CA 1
ATOM 4205 C C . LYS A 1 504 ? -14.741 37.174 -4.955 1.00 61.22 504 LYS A C 1
ATOM 4207 O O . LYS A 1 504 ? -14.641 36.567 -3.892 1.00 61.22 504 LYS A O 1
ATOM 4212 N N . ILE A 1 505 ? -15.493 38.259 -5.109 1.00 51.88 505 ILE A N 1
ATOM 4213 C CA . ILE A 1 505 ? -16.487 38.725 -4.138 1.00 51.88 505 ILE A CA 1
ATOM 4214 C C . ILE A 1 505 ? -17.729 37.850 -4.329 1.00 51.88 505 ILE A C 1
ATOM 4216 O O . ILE A 1 505 ? -18.272 37.785 -5.428 1.00 51.88 505 ILE A O 1
ATOM 4220 N N . TYR A 1 506 ? -18.142 37.144 -3.278 1.00 48.31 506 TYR A N 1
ATOM 4221 C CA . TYR A 1 506 ? -19.350 36.320 -3.274 1.00 48.31 506 TYR A CA 1
ATOM 4222 C C . TYR A 1 506 ? -20.514 37.167 -2.747 1.00 48.31 506 TYR A C 1
ATOM 4224 O O . TYR A 1 506 ? -20.610 37.415 -1.545 1.00 48.31 506 TYR A O 1
ATOM 4232 N N . THR A 1 507 ? -21.388 37.646 -3.632 1.00 48.84 507 THR A N 1
ATOM 4233 C CA . THR A 1 507 ? -22.652 38.286 -3.252 1.00 48.84 507 THR A CA 1
ATOM 4234 C C . THR A 1 507 ? -23.698 37.203 -2.988 1.00 48.84 507 THR A C 1
ATOM 4236 O O . THR A 1 507 ? -24.121 36.484 -3.889 1.00 48.84 507 THR A O 1
ATOM 4239 N N . LYS A 1 508 ? -24.109 37.051 -1.724 1.00 46.75 508 LYS A N 1
ATOM 4240 C CA . LYS A 1 508 ? -25.266 36.228 -1.349 1.00 46.75 508 LYS A CA 1
ATOM 4241 C C . LYS A 1 508 ? -26.540 37.029 -1.618 1.00 46.75 508 LYS A C 1
ATOM 4243 O O . LYS A 1 508 ? -26.969 37.790 -0.755 1.00 46.75 508 LYS A O 1
ATOM 4248 N N . GLU A 1 509 ? -27.154 36.845 -2.782 1.00 48.75 509 GLU A N 1
ATOM 4249 C CA . GLU A 1 509 ? -28.556 37.225 -2.967 1.00 48.75 509 GLU A CA 1
ATOM 4250 C C . GLU A 1 509 ? -29.478 36.107 -2.473 1.00 48.75 509 GLU A C 1
ATOM 4252 O O . GLU A 1 509 ? -29.378 34.938 -2.844 1.00 48.75 509 GLU A O 1
ATOM 4257 N N . ARG A 1 510 ? -30.361 36.503 -1.559 1.00 41.88 510 ARG A N 1
ATOM 4258 C CA . ARG A 1 510 ? -31.345 35.686 -0.861 1.00 41.88 510 ARG A CA 1
ATOM 4259 C C . ARG A 1 510 ? -32.626 35.673 -1.696 1.00 41.88 510 ARG A C 1
ATOM 4261 O O . ARG A 1 510 ? -33.445 36.578 -1.574 1.00 41.88 510 ARG A O 1
ATOM 4268 N N . ALA A 1 511 ? -32.812 34.652 -2.529 1.00 42.69 511 ALA A N 1
ATOM 4269 C CA . ALA A 1 511 ? -34.075 34.441 -3.231 1.00 42.69 511 ALA A CA 1
ATOM 4270 C C . ALA A 1 511 ? -35.130 33.885 -2.256 1.00 42.69 511 ALA A C 1
ATOM 4272 O O . ALA A 1 511 ? -35.179 32.694 -1.955 1.00 42.69 511 ALA A O 1
ATOM 4273 N N . SER A 1 512 ? -35.959 34.788 -1.738 1.00 45.75 512 SER A N 1
ATOM 4274 C CA . SER A 1 512 ? -37.197 34.489 -1.019 1.00 45.75 512 SER A CA 1
ATOM 4275 C C . SER A 1 512 ? -38.248 33.987 -2.014 1.00 45.75 512 SER A C 1
ATOM 4277 O O . SER A 1 512 ? -38.759 34.765 -2.820 1.00 45.75 512 SER A O 1
ATOM 4279 N N . ARG A 1 513 ? -38.571 32.687 -1.987 1.00 48.25 513 ARG A N 1
ATOM 4280 C CA . ARG A 1 513 ? -39.749 32.142 -2.676 1.00 48.25 513 ARG A CA 1
ATOM 4281 C C . ARG A 1 513 ? -40.932 32.171 -1.717 1.00 48.25 513 ARG A C 1
ATOM 4283 O O . ARG A 1 513 ? -40.979 31.432 -0.739 1.00 48.25 513 ARG A O 1
ATOM 4290 N N . ARG A 1 514 ? -41.860 33.081 -2.009 1.00 50.53 514 ARG A N 1
ATOM 4291 C CA . ARG A 1 514 ? -43.161 33.197 -1.359 1.00 50.53 514 ARG A CA 1
ATOM 4292 C C . ARG A 1 514 ? -44.053 32.005 -1.701 1.00 50.53 514 ARG A C 1
ATOM 4294 O O . ARG A 1 514 ? -44.049 31.505 -2.822 1.00 50.53 514 ARG A O 1
ATOM 4301 N N . LEU A 1 515 ? -44.820 31.643 -0.682 1.00 50.53 515 LEU A N 1
ATOM 4302 C CA . LEU A 1 515 ? -45.986 30.773 -0.649 1.00 50.53 515 LEU A CA 1
ATOM 4303 C C . LEU A 1 515 ? -47.029 31.117 -1.727 1.00 50.53 515 LEU A C 1
ATOM 4305 O O . LEU A 1 515 ? -47.477 32.257 -1.818 1.00 50.53 515 LEU A O 1
ATOM 4309 N N . ALA A 1 516 ? -47.458 30.090 -2.452 1.00 43.56 516 ALA A N 1
ATOM 4310 C CA . ALA A 1 516 ? -48.781 29.901 -3.049 1.00 43.56 516 ALA A CA 1
ATOM 4311 C C . ALA A 1 516 ? -48.884 28.372 -3.212 1.00 43.56 516 ALA A C 1
ATOM 4313 O O . ALA A 1 516 ? -48.020 27.775 -3.840 1.00 43.56 516 ALA A O 1
ATOM 4314 N N . GLY A 1 517 ? -49.735 27.633 -2.510 1.00 44.47 517 GLY A N 1
ATOM 4315 C CA . GLY A 1 517 ? -51.172 27.810 -2.388 1.00 44.47 517 GLY A CA 1
ATOM 4316 C C . GLY A 1 517 ? -51.808 26.613 -3.091 1.00 44.47 517 GLY A C 1
ATOM 4317 O O . GLY A 1 517 ? -52.124 26.726 -4.264 1.00 44.47 517 GLY A O 1
ATOM 4318 N N . GLN A 1 518 ? -51.926 25.473 -2.403 1.00 40.72 518 GLN A N 1
ATOM 4319 C CA . GLN A 1 518 ? -52.796 24.358 -2.795 1.00 40.72 518 GLN A CA 1
ATOM 4320 C C . GLN A 1 518 ? -53.282 23.645 -1.525 1.00 40.72 518 GLN A C 1
ATOM 4322 O O . GLN A 1 518 ? -52.516 22.975 -0.836 1.00 40.72 518 GLN A O 1
ATOM 4327 N N . LEU A 1 519 ? -54.554 23.872 -1.200 1.00 43.88 519 LEU A N 1
ATOM 4328 C CA . LEU A 1 519 ? -55.364 23.036 -0.317 1.00 43.88 519 LEU A CA 1
ATOM 4329 C C . LEU A 1 519 ? -55.940 21.891 -1.168 1.00 43.88 519 LEU A C 1
ATOM 4331 O O . LEU A 1 519 ? -56.376 22.174 -2.285 1.00 43.88 519 LEU A O 1
ATOM 4335 N N . PRO A 1 520 ? -55.978 20.640 -0.684 1.00 59.75 520 PRO A N 1
ATOM 4336 C CA . PRO A 1 520 ? -56.754 19.587 -1.323 1.00 59.75 520 PRO A CA 1
ATOM 4337 C C . PRO A 1 520 ? -58.228 19.662 -0.896 1.00 59.75 520 PRO A C 1
ATOM 4339 O O . PRO A 1 520 ? -58.545 19.743 0.293 1.00 59.75 520 PRO A O 1
ATOM 4342 N N . GLU A 1 521 ? -59.112 19.655 -1.893 1.00 51.81 521 GLU A N 1
ATOM 4343 C CA . GLU A 1 521 ? -60.562 19.531 -1.751 1.00 51.81 521 GLU A CA 1
ATOM 4344 C C . GLU A 1 521 ? -60.924 18.151 -1.179 1.00 51.81 521 GLU A C 1
ATOM 4346 O O . GLU A 1 521 ? -60.418 17.120 -1.623 1.00 51.81 521 GLU A O 1
ATOM 4351 N N . PHE A 1 522 ? -61.795 18.144 -0.170 1.00 50.28 522 PHE A N 1
ATOM 4352 C CA . PHE A 1 522 ? -62.475 16.947 0.312 1.00 50.28 522 PHE A CA 1
ATOM 4353 C C . PHE A 1 522 ? -63.714 16.710 -0.555 1.00 50.28 522 PHE A C 1
ATOM 4355 O O . PHE A 1 522 ? -64.687 17.454 -0.442 1.00 50.28 522 PHE A O 1
ATOM 4362 N N . ASP A 1 523 ? -63.692 15.648 -1.355 1.00 51.62 523 ASP A N 1
ATOM 4363 C CA . ASP A 1 523 ? -64.900 15.015 -1.879 1.00 51.62 523 ASP A CA 1
ATOM 4364 C C . ASP A 1 523 ? -65.405 13.992 -0.850 1.00 51.62 523 ASP A C 1
ATOM 4366 O O . ASP A 1 523 ? -64.737 13.003 -0.544 1.00 51.62 523 ASP A O 1
ATOM 4370 N N . MET A 1 524 ? -66.601 14.229 -0.315 1.00 45.34 524 MET A N 1
ATOM 4371 C CA . MET A 1 524 ? -67.421 13.209 0.336 1.00 45.34 524 MET A CA 1
ATOM 4372 C C . MET A 1 524 ? -68.794 13.215 -0.327 1.00 45.34 524 MET A C 1
ATOM 4374 O O . MET A 1 524 ? -69.593 14.109 -0.072 1.00 45.34 524 MET A O 1
ATOM 4378 N N . ASN A 1 525 ? -69.039 12.209 -1.170 1.00 54.97 525 ASN A N 1
ATOM 4379 C CA . ASN A 1 525 ? -70.360 11.711 -1.554 1.00 54.97 525 ASN A CA 1
ATOM 4380 C C . ASN A 1 525 ? -70.210 10.286 -2.118 1.00 54.97 525 ASN A C 1
ATOM 4382 O O . ASN A 1 525 ? -69.821 10.138 -3.275 1.00 54.97 525 ASN A O 1
ATOM 4386 N N . ALA A 1 526 ? -70.505 9.278 -1.286 1.00 46.78 526 ALA A N 1
ATOM 4387 C CA . ALA A 1 526 ? -71.152 7.984 -1.585 1.00 46.78 526 ALA A CA 1
ATOM 4388 C C . ALA A 1 526 ? -70.849 6.964 -0.479 1.00 46.78 526 ALA A C 1
ATOM 4390 O O . ALA A 1 526 ? -69.656 6.631 -0.295 1.00 46.78 526 ALA A O 1
#

Radius of gyration: 42.31 Å; chains: 1; bounding box: 120×117×104 Å

pLDDT: mean 70.1, std 22.41, range [30.23, 98.0]

Secondary structure (DSSP, 8-state):
--------------------------------PPPPPPTT-HHHHHHHHHHHH-HHHHHHHHHHHHS--TTT-SSGGG-HHHHHHHHHHHHHHHHHHTT---------HHHHHHHHHHHH-HHHHHHHHHHHHHHHHHH-TTS-HHHHHHHHHHHHHHHHHHHHHHHHHHHHHHHTT--HHHHHT-S---S---GGGGS--PPPPP---TTSTT----PPPPS--SSTTTHHHHHHHHHHHHHTT--HHHHHHHHHHHHHHHHHHHHHHHHHHHHHHHHHHHHHHHHHHTTSTHHHHHHHHHHHHHHHHHHHHHHHHHHHHHHHHHHHS--SSHHHHHHHHHHHHHTT--HHHHHHHHHHTTPPP-----S---SSSSSSS-PPPP----------S--SSTTSPPP-SHHHHHHHHHHHBTTB-HHHHHHHHHHTTPPPPP----SS----------------------------------------------PPPP-PPPPPP-------------PPP-----

Sequence (526 aa):
MASEDGRDVRHTDDKLPVAAGHTGHAQEEQRPWTPLPDPFDAETYTAWGRKHYGEDWYELRETMLRERNFVERRRVQDDVVFLIRQCALRKMEREREEGKLLLDEGMTFQEVLAWARWHYGERWYEMRQAFARHEHAANDQALDPDVRETKQREADALARDLSDMQLERDMEVLASGKTWDEILAWPPTAKRFTLVDLIDQSPPPPIDAFRVAFTGPQFPEPREKLVWRNKSNWGHLQLEAIRSRMTEELYESGKWEFVQFGLLSRSKREEEEAYERDMEVQEGFRRTLWAGPYLEGYGKFEDQMRERVESMKALDLRHQAWIREQINALPRSQEEMDQRFDRWEIQGLTTEEGNCLARMYGFPERLSRLSTYQVRFYRDVWPLPPRGEERVEFPILYRGCASRSPPKDEAMMEERFREWDGVLSHAEQNELARMYGFRARWSSPEGDDEPREQQRGPSLPAEDAAHRAPGGRITRKTRPVRRGTRSGTGHPRVGPPQRKRPRKIYTKERASRRLAGQLPEFDMNA

Foldseek 3Di:
DDDDDDDDDDDDDDDDDPPPPPPPPPPDPPVPQDPQPDVVPVVVNLVSCCVQLHDVLSVLVVVLVVPDDPPPDPDPVVVPVSVLSVVLSVVSVVCVVVVVPPVVLFDQPVSLLVLCCVQLHVVLSVLLVLLVVLQVQLPPPVDDPVSSVVSVVSSVVSLVVSLVSVVVSVVVVVVVVDDLLRSVCPPVPPPPPDPVVPPDDDDDDDDDPPPDPDDDDDDDDDPPPPPPPLSVVSSVLSVCCSNVVDDSVRSVVVSVVSVVVVSVVVSVVVVVVVVVVVVVVVVVVCVVVVPDPCVVVVVVVVVVVVVVVVVVVVVVVVVVVVVVVVLVDQQPDPVSLVVVVVVVVVVVNDLVNSQVSCVVSVHHRDDPPPPPDDDDPPPPPDDDDDDDDDDDDDPDPDPPPPPDDQDPDVVSLVVVVVVCVVPDDLVVSQVVCVVSVHHRDDPPPDDDDDDDDDDDDDDDYDDDDDDDDDDDDDDDDDDDDDDDDDDDDDDDDDDDDDDDDDDDDDDDDDDDDDDDDDDDDDDDDD